Protein AF-A0A8T4TKJ8-F1 (afdb_monomer_lite)

Radius of gyration: 28.62 Å; chains: 1; bounding box: 66×72×76 Å

Structure (mmCIF, N/CA/C/O backbone):
data_AF-A0A8T4TKJ8-F1
#
_entry.id   AF-A0A8T4TKJ8-F1
#
loop_
_atom_site.group_PDB
_atom_site.id
_atom_site.type_symbol
_atom_site.label_atom_id
_atom_site.label_alt_id
_atom_site.label_comp_id
_atom_site.label_asym_id
_atom_site.label_entity_id
_atom_site.label_seq_id
_atom_site.pdbx_PDB_ins_code
_atom_site.Cartn_x
_atom_site.Cartn_y
_atom_site.Cartn_z
_atom_site.occupancy
_atom_site.B_iso_or_equiv
_atom_site.auth_seq_id
_atom_site.auth_comp_id
_atom_site.auth_asym_id
_atom_site.auth_atom_id
_atom_site.pdbx_PDB_model_num
ATOM 1 N N . MET A 1 1 ? 8.694 37.875 -32.320 1.00 48.94 1 MET A N 1
ATOM 2 C CA . MET A 1 1 ? 9.775 36.931 -32.686 1.00 48.94 1 MET A CA 1
ATOM 3 C C . MET A 1 1 ? 11.167 37.355 -32.215 1.00 48.94 1 MET A C 1
ATOM 5 O O . MET A 1 1 ? 11.680 36.683 -31.338 1.00 48.94 1 MET A O 1
ATOM 9 N N . LYS A 1 2 ? 11.773 38.468 -32.672 1.00 38.38 2 LYS A N 1
ATOM 10 C CA . LYS A 1 2 ? 13.164 38.831 -32.281 1.00 38.38 2 LYS A CA 1
ATOM 11 C C . LYS A 1 2 ? 13.429 38.941 -30.762 1.00 38.38 2 LYS A C 1
ATOM 13 O O . LYS A 1 2 ? 14.499 38.555 -30.316 1.00 38.38 2 LYS A O 1
ATOM 18 N N . LYS A 1 3 ? 12.460 39.418 -29.964 1.00 41.25 3 LYS A N 1
ATOM 19 C CA . LYS A 1 3 ? 12.586 39.515 -28.491 1.00 41.25 3 LYS A CA 1
ATOM 20 C C . LYS A 1 3 ? 12.446 38.168 -27.764 1.00 41.25 3 LYS A C 1
ATOM 22 O O . LYS A 1 3 ? 13.118 37.957 -26.766 1.00 41.25 3 LYS A O 1
ATOM 27 N N . LEU A 1 4 ? 11.614 37.264 -28.290 1.00 49.41 4 LEU A N 1
ATOM 28 C CA . LEU A 1 4 ? 11.446 35.902 -27.766 1.00 49.41 4 LEU A CA 1
ATOM 29 C C . LEU A 1 4 ? 12.702 35.066 -28.051 1.00 49.41 4 LEU A C 1
ATOM 31 O O . LEU A 1 4 ? 13.202 34.377 -27.175 1.00 49.41 4 LEU A O 1
ATOM 35 N N . PHE A 1 5 ? 13.264 35.227 -29.252 1.00 52.38 5 PHE A N 1
ATOM 36 C CA . PHE A 1 5 ? 14.508 34.584 -29.665 1.00 52.38 5 PHE A CA 1
ATOM 37 C C . PHE A 1 5 ? 15.695 34.985 -28.775 1.00 52.38 5 PHE A C 1
ATOM 39 O O . PHE A 1 5 ? 16.405 34.115 -28.290 1.00 52.38 5 PHE A O 1
ATOM 46 N N . LEU A 1 6 ? 15.858 36.283 -28.482 1.00 48.44 6 LEU A N 1
ATOM 47 C CA . LEU A 1 6 ? 16.931 36.774 -27.607 1.00 48.44 6 LEU A CA 1
ATOM 48 C C . LEU A 1 6 ? 16.826 36.217 -26.174 1.00 48.44 6 LEU A C 1
ATOM 50 O O . LEU A 1 6 ? 17.841 35.913 -25.557 1.00 48.44 6 LEU A O 1
ATOM 54 N N . PHE A 1 7 ? 15.601 36.063 -25.662 1.00 59.81 7 PHE A N 1
ATOM 55 C CA . PHE A 1 7 ? 15.334 35.480 -24.345 1.00 59.81 7 PHE A CA 1
ATOM 56 C C . PHE A 1 7 ? 15.629 33.971 -24.315 1.00 59.81 7 PHE A C 1
ATOM 58 O O . PHE A 1 7 ? 16.200 33.475 -23.347 1.00 59.81 7 PHE A O 1
ATOM 65 N N . LEU A 1 8 ? 15.325 33.256 -25.404 1.00 54.81 8 LEU A N 1
ATOM 66 C CA . LEU A 1 8 ? 15.656 31.839 -25.576 1.00 54.81 8 LEU A CA 1
ATOM 67 C C . LEU A 1 8 ? 17.159 31.589 -25.665 1.00 54.81 8 LEU A C 1
ATOM 69 O O . LEU A 1 8 ? 17.655 30.684 -25.003 1.00 54.81 8 LEU A O 1
ATOM 73 N N . THR A 1 9 ? 17.895 32.402 -26.427 1.00 55.38 9 THR A N 1
ATOM 74 C CA . THR A 1 9 ? 19.359 32.298 -26.471 1.00 55.38 9 THR A CA 1
ATOM 75 C C . THR A 1 9 ? 19.954 32.540 -25.083 1.00 55.38 9 THR A C 1
ATOM 77 O O . THR A 1 9 ? 20.883 31.839 -24.696 1.00 55.38 9 THR A O 1
ATOM 80 N N . LEU A 1 10 ? 19.381 33.460 -24.295 1.00 54.81 10 LEU A N 1
ATOM 81 C CA . LEU A 1 10 ? 19.802 33.726 -22.916 1.00 54.81 10 LEU A CA 1
ATOM 82 C C . LEU A 1 10 ? 19.519 32.550 -21.967 1.00 54.81 10 LEU A C 1
ATOM 84 O O . LEU A 1 10 ? 20.396 32.184 -21.194 1.00 54.81 10 LEU A O 1
ATOM 88 N N . LEU A 1 11 ? 18.339 31.924 -22.054 1.00 57.69 11 LEU A N 1
ATOM 89 C CA . LEU A 1 11 ? 17.976 30.741 -21.260 1.00 57.69 11 LEU A CA 1
ATOM 90 C C . LEU A 1 11 ? 18.816 29.508 -21.615 1.00 57.69 11 LEU A C 1
ATOM 92 O O . LEU A 1 11 ? 19.205 28.761 -20.717 1.00 57.69 11 LEU A O 1
ATOM 96 N N . LEU A 1 12 ? 19.118 29.303 -22.902 1.00 56.59 12 LEU A N 1
ATOM 97 C CA . LEU A 1 12 ? 20.020 28.238 -23.347 1.00 56.59 12 LEU A CA 1
ATOM 98 C C . LEU A 1 12 ? 21.444 28.491 -22.833 1.00 56.59 12 LEU A C 1
ATOM 100 O O . LEU A 1 12 ? 22.079 27.588 -22.301 1.00 56.59 12 LEU A O 1
ATOM 104 N N . SER A 1 13 ? 21.910 29.742 -22.918 1.00 55.78 13 SER A N 1
ATOM 105 C CA . SER A 1 13 ? 23.229 30.145 -22.414 1.00 55.78 13 SER A CA 1
ATOM 106 C C . SER A 1 13 ? 23.345 29.931 -20.903 1.00 55.78 13 SER A C 1
ATOM 108 O O . SER A 1 13 ? 24.365 29.435 -20.448 1.00 55.78 13 SER A O 1
ATOM 110 N N . PHE A 1 14 ? 22.295 30.237 -20.132 1.00 55.19 14 PHE A N 1
ATOM 111 C CA . PHE A 1 14 ? 22.280 30.057 -18.674 1.00 55.19 14 PHE A CA 1
ATOM 112 C C . PHE A 1 14 ? 22.282 28.578 -18.263 1.00 55.19 14 PHE A C 1
ATOM 114 O O . PHE A 1 14 ? 23.016 28.185 -17.362 1.00 55.19 14 PHE A O 1
ATOM 121 N N . ASN A 1 15 ? 21.492 27.738 -18.939 1.00 55.44 15 ASN A N 1
ATOM 122 C CA . ASN A 1 15 ? 21.413 26.312 -18.611 1.00 55.44 15 ASN A CA 1
ATOM 123 C C . ASN A 1 15 ? 22.680 25.545 -18.995 1.00 55.44 15 ASN A C 1
ATOM 125 O O . ASN A 1 15 ? 23.053 24.608 -18.294 1.00 55.44 15 ASN A O 1
ATOM 129 N N . ILE A 1 16 ? 23.346 25.931 -20.087 1.00 55.69 16 ILE A N 1
ATOM 130 C CA . ILE A 1 16 ? 24.548 25.225 -20.533 1.00 55.69 16 ILE A CA 1
ATOM 131 C C . ILE A 1 16 ? 25.821 25.798 -19.887 1.00 55.69 16 ILE A C 1
ATOM 133 O O . ILE A 1 16 ? 26.754 25.044 -19.636 1.00 55.69 16 ILE A O 1
ATOM 137 N N . ALA A 1 17 ? 25.838 27.080 -19.499 1.00 52.03 17 ALA A N 1
ATOM 138 C CA . ALA A 1 17 ? 26.875 27.613 -18.610 1.00 52.03 17 ALA A CA 1
ATOM 139 C C . ALA A 1 17 ? 26.828 26.953 -17.218 1.00 52.03 17 ALA A C 1
ATOM 141 O O . ALA A 1 17 ? 27.874 26.603 -16.682 1.00 52.03 17 ALA A O 1
ATOM 142 N N . ASN A 1 18 ? 25.636 26.671 -16.678 1.00 51.41 18 ASN A N 1
ATOM 143 C CA . ASN A 1 18 ? 25.509 25.864 -15.457 1.00 51.41 18 ASN A CA 1
ATOM 144 C C . ASN A 1 18 ? 25.961 24.408 -15.673 1.00 51.41 18 ASN A C 1
ATOM 146 O O . ASN A 1 18 ? 26.577 23.824 -14.791 1.00 51.41 18 ASN A O 1
ATOM 150 N N . ALA A 1 19 ? 25.739 23.836 -16.863 1.00 49.38 19 ALA A N 1
ATOM 151 C CA . ALA A 1 19 ? 26.281 22.519 -17.212 1.00 49.38 19 ALA A CA 1
ATOM 152 C C . ALA A 1 19 ? 27.820 22.511 -17.377 1.00 49.38 19 ALA A C 1
ATOM 154 O O . ALA A 1 19 ? 28.421 21.442 -17.359 1.00 49.38 19 ALA A O 1
ATOM 155 N N . GLN A 1 20 ? 28.463 23.677 -17.539 1.00 47.62 20 GLN A N 1
ATOM 156 C CA . GLN A 1 20 ? 29.924 23.820 -17.546 1.00 47.62 20 GLN A CA 1
ATOM 157 C C . GLN A 1 20 ? 30.536 23.874 -16.138 1.00 47.62 20 GLN A C 1
ATOM 159 O O . GLN A 1 20 ? 31.694 23.483 -15.989 1.00 47.62 20 GLN A O 1
ATOM 164 N N . GLU A 1 21 ? 29.804 24.344 -15.119 1.00 44.03 21 GLU A N 1
ATOM 165 C CA . GLU A 1 21 ? 30.281 24.304 -13.726 1.00 44.03 21 GLU A CA 1
ATOM 166 C C . GLU A 1 21 ? 30.271 22.871 -13.161 1.00 44.03 21 GLU A C 1
ATOM 168 O O . GLU A 1 21 ? 31.182 22.506 -12.416 1.00 44.03 21 GLU A O 1
ATOM 173 N N . ASP A 1 22 ? 29.372 22.008 -13.647 1.00 41.16 22 ASP A N 1
ATOM 174 C CA . ASP A 1 22 ? 29.378 20.553 -13.417 1.00 41.16 22 ASP A CA 1
ATOM 175 C C . ASP A 1 22 ? 30.422 19.826 -14.299 1.00 41.16 22 ASP A C 1
ATOM 177 O O . ASP A 1 22 ? 30.145 18.833 -14.976 1.00 41.16 22 ASP A O 1
ATOM 181 N N . SER A 1 23 ? 31.665 20.319 -14.287 1.00 39.44 23 SER A N 1
ATOM 182 C CA . SER A 1 23 ? 32.837 19.830 -15.044 1.00 39.44 23 SER A CA 1
ATOM 183 C C . SER A 1 23 ? 33.305 18.393 -14.719 1.00 39.44 23 SER A C 1
ATOM 185 O O . SER A 1 23 ? 34.441 18.017 -15.007 1.00 39.44 23 SER A O 1
ATOM 187 N N . CYS A 1 24 ? 32.439 17.559 -14.143 1.00 44.03 24 CYS A N 1
ATOM 188 C CA . CYS A 1 24 ? 32.707 16.155 -13.843 1.00 44.03 24 CYS A CA 1
ATOM 189 C C . CYS A 1 24 ? 32.310 15.202 -14.983 1.00 44.03 24 CYS A C 1
ATOM 191 O O . CYS A 1 24 ? 32.724 14.044 -14.972 1.00 44.03 24 CYS A O 1
ATOM 193 N N . LEU A 1 25 ? 31.527 15.653 -15.968 1.00 46.47 25 LEU A N 1
ATOM 194 C CA . LEU A 1 25 ? 31.098 14.806 -17.081 1.00 46.47 25 LEU A CA 1
ATOM 195 C C . LEU A 1 25 ? 32.096 14.907 -18.238 1.00 46.47 25 LEU A C 1
ATOM 197 O O . LEU A 1 25 ? 32.159 15.905 -18.957 1.00 46.47 25 LEU A O 1
ATOM 201 N N . ALA A 1 26 ? 32.894 13.853 -18.422 1.00 56.12 26 ALA A N 1
ATOM 202 C CA . ALA A 1 26 ? 33.654 13.666 -19.651 1.00 56.12 26 ALA A CA 1
ATOM 203 C C . ALA A 1 26 ? 32.696 13.719 -20.860 1.00 56.12 26 ALA A C 1
ATOM 205 O O . ALA A 1 26 ? 31.558 13.257 -20.737 1.00 56.12 26 ALA A O 1
ATOM 206 N N . PRO A 1 27 ? 33.120 14.248 -22.024 1.00 62.34 27 PRO A N 1
ATOM 207 C CA . PRO A 1 27 ? 32.292 14.269 -23.225 1.00 62.34 27 PRO A CA 1
ATOM 208 C C . PRO A 1 27 ? 32.034 12.843 -23.708 1.00 62.34 27 PRO A C 1
ATOM 210 O O . PRO A 1 27 ? 32.800 12.270 -24.479 1.00 62.34 27 PRO A O 1
ATOM 213 N N . THR A 1 28 ? 30.954 12.264 -23.205 1.00 69.56 28 THR A N 1
ATOM 214 C CA . THR A 1 28 ? 30.483 10.924 -23.529 1.00 69.56 28 THR A CA 1
ATOM 215 C C . THR A 1 28 ? 29.272 11.017 -24.458 1.00 69.56 28 THR A C 1
ATOM 217 O O . THR A 1 28 ? 28.551 12.022 -24.437 1.00 69.56 28 THR A O 1
ATOM 220 N N . PRO A 1 29 ? 29.002 9.972 -25.259 1.00 66.12 29 PRO A N 1
ATOM 221 C CA . PRO A 1 29 ? 27.764 9.867 -26.033 1.00 66.12 29 PRO A CA 1
ATOM 222 C C . PRO A 1 29 ? 26.501 10.054 -25.174 1.00 66.12 29 PRO A C 1
ATOM 224 O O . PRO A 1 29 ? 25.554 10.709 -25.598 1.00 66.12 29 PRO A O 1
ATOM 227 N N . GLU A 1 30 ? 26.524 9.566 -23.934 1.00 68.00 30 GLU A N 1
ATOM 228 C CA . GLU A 1 30 ? 25.446 9.718 -22.950 1.00 68.00 30 GLU A CA 1
ATOM 229 C C . GLU A 1 30 ? 25.190 11.193 -22.589 1.00 68.00 30 GLU A C 1
ATOM 231 O O . GLU A 1 30 ? 24.053 11.668 -22.596 1.00 68.00 30 GLU A O 1
ATOM 236 N N . SER A 1 31 ? 26.253 11.979 -22.387 1.00 68.56 31 SER A N 1
ATOM 237 C CA . SER A 1 31 ? 26.134 13.424 -22.136 1.00 68.56 31 SER A CA 1
ATOM 238 C C . SER A 1 31 ? 25.525 14.172 -23.329 1.00 68.56 31 SER A C 1
ATOM 240 O O . SER A 1 31 ? 24.751 15.116 -23.148 1.00 68.56 31 SER A O 1
ATOM 242 N N . ALA A 1 32 ? 25.827 13.740 -24.558 1.00 73.12 32 ALA A N 1
ATOM 243 C CA . ALA A 1 32 ? 25.225 14.301 -25.766 1.00 73.12 32 ALA A CA 1
ATOM 244 C C . ALA A 1 32 ? 23.722 13.986 -25.869 1.00 73.12 32 ALA A C 1
ATOM 246 O O . ALA A 1 32 ? 22.939 14.870 -26.222 1.00 73.12 32 ALA A O 1
ATOM 247 N N . GLN A 1 33 ? 23.303 12.772 -25.501 1.00 68.81 33 GLN A N 1
ATOM 248 C CA . GLN A 1 33 ? 21.890 12.382 -25.474 1.00 68.81 33 GLN A CA 1
ATOM 249 C C . GLN A 1 33 ? 21.089 13.193 -24.446 1.00 68.81 33 GLN A C 1
ATOM 251 O O . GLN A 1 33 ? 20.018 13.714 -24.772 1.00 68.81 33 GLN A O 1
ATOM 256 N N . ILE A 1 34 ? 21.631 13.385 -23.237 1.00 70.06 34 ILE A N 1
ATOM 257 C CA . ILE A 1 34 ? 21.001 14.201 -22.185 1.00 70.06 34 ILE A CA 1
ATOM 258 C C . ILE A 1 34 ? 20.831 15.655 -22.653 1.00 70.06 34 ILE A C 1
ATOM 260 O O . ILE A 1 34 ? 19.756 16.248 -22.505 1.00 70.06 34 ILE A O 1
ATOM 264 N N . LEU A 1 35 ? 21.873 16.246 -23.249 1.00 74.44 35 LEU A N 1
ATOM 265 C CA . LEU A 1 35 ? 21.821 17.614 -23.775 1.00 74.44 35 LEU A CA 1
ATOM 266 C C . LEU A 1 35 ? 20.822 17.748 -24.933 1.00 74.44 35 LEU A C 1
ATOM 268 O O . LEU A 1 35 ? 20.051 18.710 -24.960 1.00 74.44 35 LEU A O 1
ATOM 272 N N . ALA A 1 36 ? 20.781 16.776 -25.848 1.00 78.25 36 ALA A N 1
ATOM 273 C CA . ALA A 1 36 ? 19.792 16.725 -26.922 1.00 78.25 36 ALA A CA 1
ATOM 274 C C . ALA A 1 36 ? 18.358 16.672 -26.371 1.00 78.25 36 ALA A C 1
ATOM 276 O O . ALA A 1 36 ? 17.506 17.444 -26.814 1.00 78.25 36 ALA A O 1
ATOM 277 N N . GLY A 1 37 ? 18.103 15.843 -25.353 1.00 71.75 37 GLY A N 1
ATOM 278 C CA . GLY A 1 37 ? 16.801 15.753 -24.685 1.00 71.75 37 GLY A CA 1
ATOM 279 C C . GLY A 1 37 ? 16.367 17.073 -24.039 1.00 71.75 37 GLY A C 1
ATOM 280 O O . GLY A 1 37 ? 15.223 17.508 -24.201 1.00 71.75 37 GLY A O 1
ATOM 281 N N . ARG A 1 38 ? 17.291 17.778 -23.370 1.00 77.19 38 ARG A N 1
ATOM 282 C CA . ARG A 1 38 ? 17.016 19.098 -22.772 1.00 77.19 38 ARG A CA 1
ATOM 283 C C . ARG A 1 38 ? 16.683 20.156 -23.825 1.00 77.19 38 ARG A C 1
ATOM 285 O O . ARG A 1 38 ? 15.709 20.890 -23.653 1.00 77.19 38 ARG A O 1
ATOM 292 N N . ILE A 1 39 ? 17.453 20.224 -24.913 1.00 79.25 39 ILE A N 1
ATOM 293 C CA . ILE A 1 39 ? 17.199 21.157 -26.023 1.00 79.25 39 ILE A CA 1
ATOM 294 C C . ILE A 1 39 ? 15.825 20.872 -26.638 1.00 79.25 39 ILE A C 1
ATOM 296 O O . ILE A 1 39 ? 15.009 21.787 -26.754 1.00 79.25 39 ILE A O 1
ATOM 300 N N . TRP A 1 40 ? 15.535 19.606 -26.948 1.00 81.62 40 TRP A N 1
ATOM 301 C CA . TRP A 1 40 ? 14.249 19.189 -27.507 1.00 81.62 40 TRP A CA 1
ATOM 302 C C . TRP A 1 40 ? 13.072 19.583 -26.606 1.00 81.62 40 TRP A C 1
ATOM 304 O O . TRP A 1 40 ? 12.093 20.165 -27.068 1.00 81.62 40 TRP A O 1
ATOM 314 N N . SER A 1 41 ? 13.185 19.340 -25.295 1.00 74.12 41 SER A N 1
ATOM 315 C CA . SER A 1 41 ? 12.155 19.693 -24.308 1.00 74.12 41 SER A CA 1
ATOM 316 C C . SER A 1 41 ? 11.807 21.185 -24.327 1.00 74.12 41 SER A C 1
ATOM 318 O O . SER A 1 41 ? 10.626 21.539 -24.342 1.00 74.12 41 SER A O 1
ATOM 320 N N . ILE A 1 42 ? 12.811 22.064 -24.413 1.00 78.50 42 ILE A N 1
ATOM 321 C CA . ILE A 1 42 ? 12.609 23.519 -24.475 1.00 78.50 42 ILE A CA 1
ATOM 322 C C . ILE A 1 42 ? 11.808 23.908 -25.722 1.00 78.50 42 ILE A C 1
ATOM 324 O O . ILE A 1 42 ? 10.844 24.668 -25.618 1.00 78.50 42 ILE A O 1
ATOM 328 N N . PHE A 1 43 ? 12.184 23.385 -26.889 1.00 79.81 43 PHE A N 1
ATOM 329 C CA . PHE A 1 43 ? 11.552 23.751 -28.155 1.00 79.81 43 PHE A CA 1
ATOM 330 C C . PHE A 1 43 ? 10.182 23.089 -28.356 1.00 79.81 43 PHE A C 1
ATOM 332 O O . PHE A 1 43 ? 9.287 23.733 -28.892 1.00 79.81 43 PHE A O 1
ATOM 339 N N . SER A 1 44 ? 9.952 21.887 -27.819 1.00 76.94 44 SER A N 1
ATOM 340 C CA . SER A 1 44 ? 8.642 21.209 -27.857 1.00 76.94 44 SER A CA 1
ATOM 341 C C . SER A 1 44 ? 7.525 21.922 -27.086 1.00 76.94 44 SER A C 1
ATOM 343 O O . SER A 1 44 ? 6.359 21.591 -27.239 1.00 76.94 44 SER A O 1
ATOM 345 N N . ARG A 1 45 ? 7.862 22.911 -26.250 1.00 75.12 45 ARG A N 1
ATOM 346 C CA . ARG A 1 45 ? 6.879 23.778 -25.572 1.00 75.12 45 ARG A CA 1
ATOM 347 C C . ARG A 1 45 ? 6.470 24.991 -26.410 1.00 75.12 45 ARG A C 1
ATOM 349 O O . ARG A 1 45 ? 5.626 25.769 -25.977 1.00 75.12 45 ARG A O 1
ATOM 356 N N . LEU A 1 46 ? 7.148 25.217 -27.534 1.00 67.62 46 LEU A N 1
ATOM 357 C CA . LEU A 1 46 ? 7.045 26.434 -28.341 1.00 67.62 46 LEU A CA 1
ATOM 358 C C . LEU A 1 46 ? 6.551 26.171 -29.764 1.00 67.62 46 LEU A C 1
ATOM 360 O O . LEU A 1 46 ? 6.157 27.124 -30.433 1.00 67.62 46 LEU A O 1
ATOM 364 N N . TYR A 1 47 ? 6.617 24.922 -30.217 1.00 77.19 47 TYR A N 1
ATOM 365 C CA . TYR A 1 47 ? 6.256 24.490 -31.560 1.00 77.19 47 TYR A CA 1
ATOM 366 C C . TYR A 1 47 ? 5.435 23.205 -31.464 1.00 77.19 47 TYR A C 1
ATOM 368 O O . TYR A 1 47 ? 5.710 22.371 -30.600 1.00 77.19 47 TYR A O 1
ATOM 376 N N . ASP A 1 48 ? 4.451 23.067 -32.350 1.00 70.50 48 ASP A N 1
ATOM 377 C CA . ASP A 1 48 ? 3.425 22.021 -32.263 1.00 70.50 48 ASP A CA 1
ATOM 378 C C . ASP A 1 48 ? 3.760 20.777 -33.105 1.00 70.50 48 ASP A C 1
ATOM 380 O O . ASP A 1 48 ? 3.112 19.743 -32.960 1.00 70.50 48 ASP A O 1
ATOM 384 N N . SER A 1 49 ? 4.767 20.854 -33.983 1.00 80.56 49 SER A N 1
ATOM 385 C CA . SER A 1 49 ? 5.207 19.732 -34.819 1.00 80.56 49 SER A CA 1
ATOM 386 C C . SER A 1 49 ? 6.665 19.355 -34.561 1.00 80.56 49 SER A C 1
ATOM 388 O O . SER A 1 49 ? 7.527 20.223 -34.417 1.00 80.56 49 SER A O 1
ATOM 390 N N . ASP A 1 50 ? 6.966 18.054 -34.564 1.00 77.25 50 ASP A N 1
ATOM 391 C CA . ASP A 1 50 ? 8.331 17.542 -34.364 1.00 77.25 50 ASP A CA 1
ATOM 392 C C . ASP A 1 50 ? 9.316 18.067 -35.419 1.00 77.25 50 ASP A C 1
ATOM 394 O O . ASP A 1 50 ? 10.491 18.290 -35.123 1.00 77.25 50 ASP A O 1
ATOM 398 N N . GLU A 1 51 ? 8.837 18.336 -36.636 1.00 80.00 51 GLU A N 1
ATOM 399 C CA . GLU A 1 51 ? 9.634 18.945 -37.702 1.00 80.00 51 GLU A CA 1
ATOM 400 C C . GLU A 1 51 ? 10.050 20.386 -37.348 1.00 80.00 51 GLU A C 1
ATOM 402 O O . GLU A 1 51 ? 11.219 20.754 -37.498 1.00 80.00 51 GLU A O 1
ATOM 407 N N . GLU A 1 52 ? 9.133 21.194 -36.804 1.00 80.06 52 GLU A N 1
ATOM 408 C CA . GLU A 1 52 ? 9.430 22.553 -36.337 1.00 80.06 52 GLU A CA 1
ATOM 409 C C . GLU A 1 52 ? 10.305 22.552 -35.077 1.00 80.06 52 GLU A C 1
ATOM 411 O O . GLU A 1 52 ? 11.232 23.362 -34.971 1.00 80.06 52 GLU A O 1
ATOM 416 N N . VAL A 1 53 ? 10.065 21.619 -34.149 1.00 81.12 53 VAL A N 1
ATOM 417 C CA . VAL A 1 53 ? 10.884 21.432 -32.941 1.00 81.12 53 VAL A CA 1
ATOM 418 C C . VAL A 1 53 ? 12.314 21.065 -33.319 1.00 81.12 53 VAL A C 1
ATOM 420 O O . VAL A 1 53 ? 13.257 21.680 -32.807 1.00 81.12 53 VAL A O 1
ATOM 423 N N . LEU A 1 54 ? 12.498 20.119 -34.243 1.00 84.69 54 LEU A N 1
ATOM 424 C CA . LEU A 1 54 ? 13.809 19.734 -34.754 1.00 84.69 54 LEU A CA 1
ATOM 425 C C . LEU A 1 54 ? 14.499 20.916 -35.430 1.00 84.69 54 LEU A C 1
ATOM 427 O O . LEU A 1 54 ? 15.658 21.210 -35.129 1.00 84.69 54 LEU A O 1
ATOM 431 N N . ALA A 1 55 ? 13.801 21.593 -36.343 1.00 82.88 55 ALA A N 1
ATOM 432 C CA . ALA A 1 55 ? 14.357 22.707 -37.096 1.00 82.88 55 ALA A CA 1
ATOM 433 C C . ALA A 1 55 ? 14.823 23.836 -36.167 1.00 82.88 55 ALA A C 1
ATOM 435 O O . ALA A 1 55 ? 15.942 24.334 -36.317 1.00 82.88 55 ALA A O 1
ATOM 436 N N . ALA A 1 56 ? 14.009 24.197 -35.171 1.00 81.69 56 ALA A N 1
ATOM 437 C CA . ALA A 1 56 ? 14.340 25.224 -34.189 1.00 81.69 56 ALA A CA 1
ATOM 438 C C . ALA A 1 56 ? 15.488 24.794 -33.259 1.00 81.69 56 ALA A C 1
ATOM 440 O O . ALA A 1 56 ? 16.390 25.590 -32.983 1.00 81.69 56 ALA A O 1
ATOM 441 N N . SER A 1 57 ? 15.497 23.529 -32.831 1.00 85.44 57 SER A N 1
ATOM 442 C CA . SER A 1 57 ? 16.550 22.955 -31.986 1.00 85.44 57 SER A CA 1
ATOM 443 C C . SER A 1 57 ? 17.904 22.950 -32.698 1.00 85.44 57 SER A C 1
ATOM 445 O O . SER A 1 57 ? 18.895 23.432 -32.146 1.00 85.44 57 SER A O 1
ATOM 447 N N . LEU A 1 58 ? 17.947 22.477 -33.949 1.00 85.50 58 LEU A N 1
ATOM 448 C CA . LEU A 1 58 ? 19.162 22.455 -34.768 1.00 85.50 58 LEU A CA 1
ATOM 449 C C . LEU A 1 58 ? 19.644 23.870 -35.106 1.00 85.50 58 LEU A C 1
ATOM 451 O O . LEU A 1 58 ? 20.843 24.138 -35.044 1.00 85.50 58 LEU A O 1
ATOM 455 N N . ASP A 1 59 ? 18.741 24.792 -35.447 1.00 84.69 59 ASP A N 1
ATOM 456 C CA . ASP A 1 59 ? 19.099 26.189 -35.719 1.00 84.69 59 ASP A CA 1
ATOM 457 C C . ASP A 1 59 ? 19.691 26.880 -34.477 1.00 84.69 59 ASP A C 1
ATOM 459 O O . ASP A 1 59 ? 20.736 27.530 -34.570 1.00 84.69 59 ASP A O 1
ATOM 463 N N . SER A 1 60 ? 19.097 26.675 -33.298 1.00 82.56 60 SER A N 1
ATOM 464 C CA . SER A 1 60 ? 19.628 27.189 -32.031 1.00 82.56 60 SER A CA 1
ATOM 465 C C . SER A 1 60 ? 21.000 26.597 -31.703 1.00 82.56 60 SER A C 1
ATOM 467 O O . SER A 1 60 ? 21.933 27.338 -31.392 1.00 82.56 60 SER A O 1
ATOM 469 N N . LEU A 1 61 ? 21.153 25.277 -31.834 1.00 83.19 61 LEU A N 1
ATOM 470 C CA . LEU A 1 61 ? 22.409 24.569 -31.584 1.00 83.19 61 LEU A CA 1
ATOM 471 C C . LEU A 1 61 ? 23.528 25.022 -32.533 1.00 83.19 61 LEU A C 1
ATOM 473 O O . LEU A 1 61 ? 24.687 25.140 -32.140 1.00 83.19 61 LEU A O 1
ATOM 477 N N . ARG A 1 62 ? 23.195 25.314 -33.794 1.00 83.75 62 ARG A N 1
ATOM 478 C CA . ARG A 1 62 ? 24.158 25.801 -34.789 1.00 83.75 62 ARG A CA 1
ATOM 479 C C . ARG A 1 62 ? 24.652 27.205 -34.494 1.00 83.75 62 ARG A C 1
ATOM 481 O O . ARG A 1 62 ? 25.840 27.459 -34.684 1.00 83.75 62 ARG A O 1
ATOM 488 N N . ARG A 1 63 ? 23.752 28.081 -34.044 1.00 79.31 63 ARG A N 1
ATOM 489 C CA . ARG A 1 63 ? 24.054 29.473 -33.677 1.00 79.31 63 ARG A CA 1
ATOM 490 C C . ARG A 1 63 ? 24.807 29.583 -32.358 1.00 79.31 63 ARG A C 1
ATOM 492 O O . ARG A 1 63 ? 25.430 30.611 -32.110 1.00 79.31 63 ARG A O 1
ATOM 499 N N . TRP A 1 64 ? 24.750 28.549 -31.526 1.00 75.44 64 TRP A N 1
ATOM 500 C CA . TRP A 1 64 ? 25.469 28.503 -30.269 1.00 75.44 64 TRP A CA 1
ATOM 501 C C . TRP A 1 64 ? 26.857 27.866 -30.454 1.00 75.44 64 TRP A C 1
ATOM 503 O O . TRP A 1 64 ? 27.009 26.729 -30.908 1.00 75.44 64 TRP A O 1
ATOM 513 N N . GLN A 1 65 ? 27.892 28.644 -30.144 1.00 70.75 65 GLN A N 1
ATOM 514 C CA . GLN A 1 65 ? 29.295 28.238 -30.211 1.00 70.75 65 GLN A CA 1
ATOM 515 C C . GLN A 1 65 ? 30.013 28.742 -28.954 1.00 70.75 65 GLN A C 1
ATOM 517 O O . GLN A 1 65 ? 30.512 29.868 -28.956 1.00 70.75 65 GLN A O 1
ATOM 522 N N . PRO A 1 66 ? 30.018 27.968 -27.856 1.00 71.38 66 PRO A N 1
ATOM 523 C CA . PRO A 1 66 ? 30.877 28.269 -26.721 1.00 71.38 66 PRO A CA 1
ATOM 524 C C . PRO A 1 66 ? 32.355 28.163 -27.125 1.00 71.38 66 PRO A C 1
ATOM 526 O O . PRO A 1 66 ? 32.728 27.342 -27.961 1.00 71.38 66 PRO A O 1
ATOM 529 N N . GLU A 1 67 ? 33.207 28.972 -26.495 1.00 65.50 67 GLU A N 1
ATOM 530 C CA . GLU A 1 67 ? 34.665 28.953 -26.678 1.00 65.50 67 GLU A CA 1
ATOM 531 C C . GLU A 1 67 ? 35.297 27.737 -25.962 1.00 65.50 67 GLU A C 1
ATOM 533 O O . GLU A 1 67 ? 36.074 27.881 -25.021 1.00 65.50 67 GLU A O 1
ATOM 538 N N . ASN A 1 68 ? 34.922 26.511 -26.349 1.00 74.56 68 ASN A N 1
ATOM 539 C CA . ASN A 1 68 ? 35.439 25.272 -25.757 1.00 74.56 68 ASN A CA 1
ATOM 540 C C . ASN A 1 68 ? 35.630 24.171 -26.816 1.00 74.56 68 ASN A C 1
ATOM 542 O O . ASN A 1 68 ? 34.692 23.828 -27.530 1.00 74.56 68 ASN A O 1
ATOM 546 N N . GLN A 1 69 ? 36.821 23.561 -26.858 1.00 69.62 69 GLN A N 1
ATOM 547 C CA . GLN A 1 69 ? 37.180 22.474 -27.786 1.00 69.62 69 GLN A CA 1
ATOM 548 C C . GLN A 1 69 ? 36.314 21.212 -27.638 1.00 69.62 69 GLN A C 1
ATOM 550 O O . GLN A 1 69 ? 36.148 20.462 -28.595 1.00 69.62 69 GLN A O 1
ATOM 555 N N . ILE A 1 70 ? 35.726 20.976 -26.462 1.00 72.88 70 ILE A N 1
ATOM 556 C CA . ILE A 1 70 ? 34.822 19.838 -26.223 1.00 72.88 70 ILE A CA 1
ATOM 557 C C . ILE A 1 70 ? 33.535 19.965 -27.061 1.00 72.88 70 ILE A C 1
ATOM 559 O O . ILE A 1 70 ? 32.922 18.966 -27.444 1.00 72.88 70 ILE A O 1
ATOM 563 N N . TRP A 1 71 ? 33.143 21.192 -27.409 1.00 76.00 71 TRP A N 1
ATOM 564 C CA . TRP A 1 71 ? 31.933 21.448 -28.183 1.00 76.00 71 TRP A CA 1
ATOM 565 C C . TRP A 1 71 ? 31.990 20.881 -29.600 1.00 76.00 71 TRP A C 1
ATOM 567 O O . TRP A 1 71 ? 30.984 20.378 -30.096 1.00 76.00 71 TRP A O 1
ATOM 577 N N . ASP A 1 72 ? 33.167 20.890 -30.222 1.00 80.06 72 ASP A N 1
ATOM 578 C CA . ASP A 1 72 ? 33.355 20.352 -31.572 1.00 80.06 72 ASP A CA 1
ATOM 579 C C . ASP A 1 72 ? 33.138 18.832 -31.623 1.00 80.06 72 ASP A C 1
ATOM 581 O O . ASP A 1 72 ? 32.767 18.294 -32.665 1.00 80.06 72 ASP A O 1
ATOM 585 N N . ILE A 1 73 ? 33.313 18.152 -30.485 1.00 79.25 73 ILE A N 1
ATOM 586 C CA . ILE A 1 73 ? 33.081 16.712 -30.327 1.00 79.25 73 ILE A CA 1
ATOM 587 C C . ILE A 1 73 ? 31.611 16.432 -29.990 1.00 79.25 73 ILE A C 1
ATOM 589 O O . ILE A 1 73 ? 31.010 15.526 -30.558 1.00 79.25 73 ILE A O 1
ATOM 593 N N . LEU A 1 74 ? 31.009 17.211 -29.086 1.00 78.88 74 LEU A N 1
ATOM 594 C CA . LEU A 1 74 ? 29.637 16.974 -28.622 1.00 78.88 74 LEU A CA 1
ATOM 595 C C . LEU A 1 74 ? 28.572 17.404 -29.633 1.00 78.88 74 LEU A C 1
ATOM 597 O O . LEU A 1 74 ? 27.531 16.761 -29.748 1.00 78.88 74 LEU A O 1
ATOM 601 N N . LYS A 1 75 ? 28.803 18.494 -30.367 1.00 84.62 75 LYS A N 1
ATOM 602 C CA . LYS A 1 75 ? 27.792 19.091 -31.244 1.00 84.62 75 LYS A CA 1
ATOM 603 C C . LYS A 1 75 ? 27.282 18.137 -32.336 1.00 84.62 75 LYS A C 1
ATOM 605 O O . LYS A 1 75 ? 26.061 18.057 -32.477 1.00 84.62 75 LYS A O 1
ATOM 610 N N . PRO A 1 76 ? 28.130 17.403 -33.084 1.00 85.81 76 PRO A N 1
ATOM 611 C CA . PRO A 1 76 ? 27.654 16.427 -34.068 1.00 85.81 76 PRO A CA 1
ATOM 612 C C . PRO A 1 76 ? 26.769 15.343 -33.445 1.00 85.81 76 PRO A C 1
ATOM 614 O O . PRO A 1 76 ? 25.775 14.938 -34.043 1.00 85.81 76 PRO A O 1
ATOM 617 N N . GLU A 1 77 ? 27.084 14.940 -32.217 1.00 82.44 77 GLU A N 1
ATOM 618 C CA . GLU A 1 77 ? 26.403 13.854 -31.516 1.00 82.44 77 GLU A CA 1
ATOM 619 C C . GLU A 1 77 ? 25.059 14.282 -30.922 1.00 82.44 77 GLU A C 1
ATOM 621 O O . GLU A 1 77 ? 24.083 13.530 -30.962 1.00 82.44 77 GLU A O 1
ATOM 626 N N . ILE A 1 78 ? 24.968 15.539 -30.482 1.00 81.00 78 ILE A N 1
ATOM 627 C CA . ILE A 1 78 ? 23.701 16.191 -30.140 1.00 81.00 78 ILE A CA 1
ATOM 628 C C . ILE A 1 78 ? 22.847 16.365 -31.406 1.00 81.00 78 ILE A C 1
ATOM 630 O O . ILE A 1 78 ? 21.655 16.069 -31.377 1.00 81.00 78 ILE A O 1
ATOM 634 N N . GLU A 1 79 ? 23.428 16.804 -32.533 1.00 86.88 79 GLU A N 1
ATOM 635 C CA . GLU A 1 79 ? 22.703 16.924 -33.810 1.00 86.88 79 GLU A CA 1
ATOM 636 C C . GLU A 1 79 ? 22.159 15.572 -34.290 1.00 86.88 79 GLU A C 1
ATOM 638 O O . GLU A 1 79 ? 21.017 15.509 -34.749 1.00 86.88 79 GLU A O 1
ATOM 643 N N . ARG A 1 80 ? 22.949 14.498 -34.170 1.00 83.75 80 ARG A N 1
ATOM 644 C CA . ARG A 1 80 ? 22.530 13.127 -34.486 1.00 83.75 80 ARG A CA 1
ATOM 645 C C . ARG A 1 80 ? 21.376 12.686 -33.586 1.00 83.75 80 ARG A C 1
ATOM 647 O O . ARG A 1 80 ? 20.323 12.325 -34.102 1.00 83.75 80 ARG A O 1
ATOM 654 N N . SER A 1 81 ? 21.533 12.835 -32.272 1.00 79.06 81 SER A N 1
ATOM 655 C CA . SER A 1 81 ? 20.511 12.461 -31.286 1.00 79.06 81 SER A CA 1
ATOM 656 C C . SER A 1 81 ? 19.204 13.238 -31.479 1.00 79.06 81 SER A C 1
ATOM 658 O O . SER A 1 81 ? 18.127 12.668 -31.366 1.00 79.06 81 SER A O 1
ATOM 660 N N . LEU A 1 82 ? 19.262 14.535 -31.815 1.00 81.31 82 LEU A N 1
ATOM 661 C CA . LEU A 1 82 ? 18.071 15.340 -32.129 1.00 81.31 82 LEU A CA 1
ATOM 662 C C . LEU A 1 82 ? 17.347 14.830 -33.384 1.00 81.31 82 LEU A C 1
ATOM 664 O O . LEU A 1 82 ? 16.119 14.821 -33.421 1.00 81.31 82 LEU A O 1
ATOM 668 N N . ARG A 1 83 ? 18.092 14.403 -34.410 1.00 82.88 83 ARG A N 1
ATOM 669 C CA . ARG A 1 83 ? 17.518 13.857 -35.651 1.00 82.88 83 ARG A CA 1
ATOM 670 C C . ARG A 1 83 ? 16.882 12.489 -35.435 1.00 82.88 83 ARG A C 1
ATOM 672 O O . ARG A 1 83 ? 15.787 12.262 -35.939 1.00 82.88 83 ARG A O 1
ATOM 679 N N . GLU A 1 84 ? 17.529 11.620 -34.665 1.00 76.06 84 GLU A N 1
ATOM 680 C CA . GLU A 1 84 ? 16.967 10.329 -34.244 1.00 76.06 84 GLU A CA 1
ATOM 681 C C . GLU A 1 84 ? 15.655 10.554 -33.484 1.00 76.06 84 GLU A C 1
ATOM 683 O O . GLU A 1 84 ? 14.609 10.033 -33.861 1.00 76.06 84 GLU A O 1
ATOM 688 N N . ARG A 1 85 ? 15.667 11.493 -32.539 1.00 70.94 85 ARG A N 1
ATOM 689 C CA . ARG A 1 85 ? 14.494 11.943 -31.785 1.00 70.94 85 ARG A CA 1
ATOM 690 C C . ARG A 1 85 ? 13.347 12.472 -32.663 1.00 70.94 85 ARG A C 1
ATOM 692 O O . ARG A 1 85 ? 12.192 12.136 -32.424 1.00 70.94 85 ARG A O 1
ATOM 699 N N . SER A 1 86 ? 13.648 13.230 -33.718 1.00 68.62 86 SER A N 1
ATOM 700 C CA . SER A 1 86 ? 12.640 13.734 -34.669 1.00 68.62 86 SER A CA 1
ATOM 701 C C . SER A 1 86 ? 12.070 12.697 -35.633 1.00 68.62 86 SER A C 1
ATOM 703 O O . SER A 1 86 ? 11.072 12.969 -36.294 1.00 68.62 86 SER A O 1
ATOM 705 N N . SER A 1 87 ? 12.693 11.518 -35.733 1.00 63.59 87 SER A N 1
ATOM 706 C CA . SER A 1 87 ? 12.132 10.403 -36.504 1.00 63.59 87 SER A CA 1
ATOM 707 C C . SER A 1 87 ? 10.965 9.701 -35.785 1.00 63.59 87 SER A C 1
ATOM 709 O O . SER A 1 87 ? 10.327 8.825 -36.361 1.00 63.59 87 SER A O 1
ATOM 711 N N . GLY A 1 88 ? 10.597 10.184 -34.588 1.00 52.06 88 GLY A N 1
ATOM 712 C CA . GLY A 1 88 ? 9.191 10.429 -34.242 1.00 52.06 88 GLY A CA 1
ATOM 713 C C . GLY A 1 88 ? 8.389 9.267 -33.665 1.00 52.06 88 GLY A C 1
ATOM 714 O O . GLY A 1 88 ? 7.186 9.411 -33.494 1.00 52.06 88 GLY A O 1
ATOM 715 N N . THR A 1 89 ? 9.011 8.135 -33.338 1.00 50.72 89 THR A N 1
ATOM 716 C CA . THR A 1 89 ? 8.296 7.033 -32.659 1.00 50.72 89 THR A CA 1
ATOM 717 C C . THR A 1 89 ? 8.676 6.978 -31.173 1.00 50.72 89 THR A C 1
ATOM 719 O O . THR A 1 89 ? 7.815 7.098 -30.310 1.00 50.72 89 THR A O 1
ATOM 722 N N . GLU A 1 90 ? 9.974 7.028 -30.862 1.00 49.34 90 GLU A N 1
ATOM 723 C CA . GLU A 1 90 ? 10.502 6.836 -29.499 1.00 49.34 90 GLU A CA 1
ATOM 724 C C . GLU A 1 90 ? 10.145 7.945 -28.486 1.00 49.34 90 GLU A C 1
ATOM 726 O O . GLU A 1 90 ? 9.798 7.647 -27.352 1.00 49.34 90 GLU A O 1
ATOM 731 N N . ILE A 1 91 ? 10.173 9.237 -28.853 1.00 52.81 91 ILE A N 1
ATOM 732 C CA . ILE A 1 91 ? 9.900 10.329 -27.884 1.00 52.81 91 ILE A CA 1
ATOM 733 C C . ILE A 1 91 ? 8.434 10.403 -27.481 1.00 52.81 91 ILE A C 1
ATOM 735 O O . ILE A 1 91 ? 8.110 10.729 -26.335 1.00 52.81 91 ILE A O 1
ATOM 739 N N . ILE A 1 92 ? 7.543 10.238 -28.457 1.00 54.81 92 ILE A N 1
ATOM 740 C CA . ILE A 1 92 ? 6.107 10.320 -28.210 1.00 54.81 92 ILE A CA 1
ATOM 741 C C . ILE A 1 92 ? 5.710 9.128 -27.344 1.00 54.81 92 ILE A C 1
ATOM 743 O O . ILE A 1 92 ? 4.986 9.318 -26.371 1.00 54.81 92 ILE A O 1
ATOM 747 N N . GLU A 1 93 ? 6.259 7.947 -27.631 1.00 60.47 93 GLU A N 1
ATOM 748 C CA . GLU A 1 93 ? 6.093 6.757 -26.802 1.00 60.47 93 GLU A CA 1
ATOM 749 C C . GLU A 1 93 ? 6.660 6.962 -25.391 1.00 60.47 93 GLU A C 1
ATOM 751 O O . GLU A 1 93 ? 5.908 6.784 -24.441 1.00 60.47 93 GLU A O 1
ATOM 756 N N . GLU A 1 94 ? 7.891 7.462 -25.227 1.00 63.62 94 GLU A N 1
ATOM 757 C CA . GLU A 1 94 ? 8.508 7.743 -23.915 1.00 63.62 94 GLU A CA 1
ATOM 758 C C . GLU A 1 94 ? 7.665 8.732 -23.082 1.00 63.62 94 GLU A C 1
ATOM 760 O O . GLU A 1 94 ? 7.409 8.507 -21.900 1.00 63.62 94 GLU A O 1
ATOM 765 N N . ARG A 1 95 ? 7.156 9.816 -23.691 1.00 67.25 95 ARG A N 1
ATOM 766 C CA . ARG A 1 95 ? 6.317 10.813 -22.993 1.00 67.25 95 ARG A CA 1
ATOM 767 C C . ARG A 1 95 ? 4.922 10.304 -22.659 1.00 67.25 95 ARG A C 1
ATOM 769 O O . ARG A 1 95 ? 4.414 10.606 -21.579 1.00 67.25 95 ARG A O 1
ATOM 776 N N . LEU A 1 96 ? 4.278 9.595 -23.586 1.00 72.94 96 LEU A N 1
ATOM 777 C CA . LEU A 1 96 ? 2.981 8.967 -23.331 1.00 72.94 96 LEU A CA 1
ATOM 778 C C . LEU A 1 96 ? 3.119 7.927 -22.223 1.00 72.94 96 LEU A C 1
ATOM 780 O O . LEU A 1 96 ? 2.273 7.856 -21.335 1.00 72.94 96 LEU A O 1
ATOM 784 N N . PHE A 1 97 ? 4.224 7.191 -22.234 1.00 79.50 97 PHE A N 1
ATOM 785 C CA . PHE A 1 97 ? 4.539 6.182 -21.249 1.00 79.50 97 PHE A CA 1
ATOM 786 C C . PHE A 1 97 ? 4.837 6.778 -19.865 1.00 79.50 97 PHE A C 1
ATOM 788 O O . PHE A 1 97 ? 4.235 6.370 -18.875 1.00 79.50 97 PHE A O 1
ATOM 795 N N . GLU A 1 98 ? 5.677 7.812 -19.777 1.00 80.31 98 GLU A N 1
ATOM 796 C CA . GLU A 1 98 ? 5.926 8.531 -18.522 1.00 80.31 98 GLU A CA 1
ATOM 797 C C . GLU A 1 98 ? 4.642 9.179 -17.976 1.00 80.31 98 GLU A C 1
ATOM 799 O O . GLU A 1 98 ? 4.417 9.193 -16.763 1.00 80.31 98 GLU A O 1
ATOM 804 N N . SER A 1 99 ? 3.784 9.706 -18.858 1.00 81.50 99 SER A N 1
ATOM 805 C CA . SER A 1 99 ? 2.473 10.234 -18.473 1.00 81.50 99 SER A CA 1
ATOM 806 C C . SER A 1 99 ? 1.566 9.141 -17.919 1.00 81.50 99 SER A C 1
ATOM 808 O O . SER A 1 99 ? 0.876 9.390 -16.934 1.00 81.50 99 SER A O 1
ATOM 810 N N . LYS A 1 100 ? 1.591 7.945 -18.516 1.00 86.25 100 LYS A N 1
ATOM 811 C CA . LYS A 1 100 ? 0.827 6.791 -18.049 1.00 86.25 100 LYS A CA 1
ATOM 812 C C . LYS A 1 100 ? 1.315 6.311 -16.684 1.00 86.25 100 LYS A C 1
ATOM 814 O O . LYS A 1 100 ? 0.511 6.258 -15.769 1.00 86.25 100 LYS A O 1
ATOM 819 N N . ILE A 1 101 ? 2.624 6.094 -16.496 1.00 87.19 101 ILE A N 1
ATOM 820 C CA . ILE A 1 101 ? 3.186 5.752 -15.172 1.00 87.19 101 ILE A CA 1
ATOM 821 C C . ILE A 1 101 ? 2.780 6.791 -14.133 1.00 87.19 101 ILE A C 1
ATOM 823 O O . ILE A 1 101 ? 2.451 6.446 -13.002 1.00 87.19 101 ILE A O 1
ATOM 827 N N . LYS A 1 102 ? 2.837 8.076 -14.493 1.00 87.50 102 LYS A N 1
ATOM 828 C CA . LYS A 1 102 ? 2.437 9.142 -13.582 1.00 87.50 102 LYS A CA 1
ATOM 829 C C . LYS A 1 102 ? 0.958 9.025 -13.211 1.00 87.50 102 LYS A C 1
ATOM 831 O O . LYS A 1 102 ? 0.649 9.143 -12.035 1.00 87.50 102 LYS A O 1
ATOM 836 N N . GLU A 1 103 ? 0.074 8.830 -14.183 1.00 88.12 103 GLU A N 1
ATOM 837 C CA . GLU A 1 103 ? -1.362 8.668 -13.947 1.00 88.12 103 GLU A CA 1
ATOM 838 C C . GLU A 1 103 ? -1.661 7.418 -13.112 1.00 88.12 103 GLU A C 1
ATOM 840 O O . GLU A 1 103 ? -2.397 7.506 -12.134 1.00 88.12 103 GLU A O 1
ATOM 845 N N . ASP A 1 104 ? -1.029 6.288 -13.427 1.00 86.62 104 ASP A N 1
ATOM 846 C CA . ASP A 1 104 ? -1.163 5.039 -12.678 1.00 86.62 104 ASP A CA 1
ATOM 847 C C . ASP A 1 104 ? -0.693 5.221 -11.234 1.00 86.62 104 ASP A C 1
ATOM 849 O O . ASP A 1 104 ? -1.400 4.849 -10.302 1.00 86.62 104 ASP A O 1
ATOM 853 N N . LEU A 1 105 ? 0.455 5.872 -11.028 1.00 88.38 105 LEU A N 1
ATOM 854 C CA . LEU A 1 105 ? 0.973 6.166 -9.697 1.00 88.38 105 LEU A CA 1
ATOM 855 C C . LEU A 1 105 ? 0.108 7.194 -8.952 1.00 88.38 105 LEU A C 1
ATOM 857 O O . LEU A 1 105 ? -0.076 7.063 -7.747 1.00 88.38 105 LEU A O 1
ATOM 861 N N . ASP A 1 106 ? -0.428 8.210 -9.635 1.00 88.19 106 ASP A N 1
ATOM 862 C CA . ASP A 1 106 ? -1.365 9.183 -9.059 1.00 88.19 106 ASP A CA 1
ATOM 863 C C . ASP A 1 106 ? -2.642 8.468 -8.592 1.00 88.19 106 ASP A C 1
ATOM 865 O O . ASP A 1 106 ? -3.095 8.679 -7.469 1.00 88.19 106 ASP A O 1
ATOM 869 N N . ASN A 1 107 ? -3.180 7.567 -9.414 1.00 85.44 107 ASN A N 1
ATOM 870 C CA . ASN A 1 107 ? -4.344 6.753 -9.080 1.00 85.44 107 ASN A CA 1
ATOM 871 C C . ASN A 1 107 ? -4.039 5.788 -7.927 1.00 85.44 107 ASN A C 1
ATOM 873 O O . ASN A 1 107 ? -4.837 5.666 -6.998 1.00 85.44 107 ASN A O 1
ATOM 877 N N . GLN A 1 108 ? -2.861 5.161 -7.933 1.00 84.12 108 GLN A N 1
ATOM 878 C CA . GLN A 1 108 ? -2.429 4.248 -6.879 1.00 84.12 108 GLN A CA 1
ATOM 879 C C . GLN A 1 108 ? -2.038 4.970 -5.569 1.00 84.12 108 GLN A C 1
ATOM 881 O O . GLN A 1 108 ? -2.107 4.431 -4.471 1.00 84.12 108 GLN A O 1
ATOM 886 N N . LEU A 1 109 ? -1.625 6.225 -5.605 1.00 88.31 109 LEU A N 1
ATOM 887 C CA . LEU A 1 109 ? -1.348 6.968 -4.374 1.00 88.31 109 LEU A CA 1
ATOM 888 C C . LEU A 1 109 ? -2.530 7.824 -3.929 1.00 88.31 109 LEU A C 1
ATOM 890 O O . LEU A 1 109 ? -2.484 8.428 -2.856 1.00 88.31 109 LEU A O 1
ATOM 894 N N . ARG A 1 110 ? -3.629 7.801 -4.691 1.00 86.69 110 ARG A N 1
ATOM 895 C CA . ARG A 1 110 ? -4.831 8.580 -4.413 1.00 86.69 110 ARG A CA 1
ATOM 896 C C . ARG A 1 110 ? -5.383 8.337 -3.017 1.00 86.69 110 ARG A C 1
ATOM 898 O O . ARG A 1 110 ? -5.869 9.277 -2.410 1.00 86.69 110 ARG A O 1
ATOM 905 N N . PHE A 1 111 ? -5.281 7.125 -2.475 1.00 83.75 111 PHE A N 1
ATOM 906 C CA . PHE A 1 111 ? -5.698 6.876 -1.094 1.00 83.75 111 PHE A CA 1
ATOM 907 C C . PHE A 1 111 ? -4.964 7.780 -0.099 1.00 83.75 111 PHE A C 1
ATOM 909 O O . PHE A 1 111 ? -5.608 8.417 0.731 1.00 83.75 111 PHE A O 1
ATOM 916 N N . PHE A 1 112 ? -3.634 7.873 -0.201 1.00 87.00 112 PHE A N 1
ATOM 917 C CA . PHE A 1 112 ? -2.841 8.749 0.657 1.00 87.00 112 PHE A CA 1
ATOM 918 C C . PHE A 1 112 ? -3.190 10.215 0.424 1.00 87.00 112 PHE A C 1
ATOM 920 O O . PHE A 1 112 ? -3.323 10.969 1.389 1.00 87.00 112 PHE A O 1
ATOM 927 N N . ASP A 1 113 ? -3.394 10.612 -0.831 1.00 88.31 113 ASP A N 1
ATOM 928 C CA . ASP A 1 113 ? -3.832 11.966 -1.173 1.00 88.31 113 ASP A CA 1
ATOM 929 C C . ASP A 1 113 ? -5.203 12.275 -0.537 1.00 88.31 113 ASP A C 1
ATOM 931 O O . ASP A 1 113 ? -5.363 13.302 0.123 1.00 88.31 113 ASP A O 1
ATOM 935 N N . ASP A 1 114 ? -6.162 11.353 -0.630 1.00 86.69 114 ASP A N 1
ATOM 936 C CA . ASP A 1 114 ? -7.518 11.487 -0.099 1.00 86.69 114 ASP A CA 1
ATOM 937 C C . ASP A 1 114 ? -7.496 11.612 1.433 1.00 86.69 114 ASP A C 1
ATOM 939 O O . ASP A 1 114 ? -8.047 12.575 1.976 1.00 86.69 114 ASP A O 1
ATOM 943 N N . ILE A 1 115 ? -6.808 10.710 2.146 1.00 86.69 115 ILE A N 1
ATOM 944 C CA . ILE A 1 115 ? -6.772 10.738 3.620 1.00 86.69 115 ILE A CA 1
ATOM 945 C C . ILE A 1 115 ? -5.939 11.899 4.182 1.00 86.69 115 ILE A C 1
ATOM 947 O O . ILE A 1 115 ? -6.167 12.330 5.311 1.00 86.69 115 ILE A O 1
ATOM 951 N N . THR A 1 116 ? -4.981 12.434 3.419 1.00 88.19 116 THR A N 1
ATOM 952 C CA . THR A 1 116 ? -4.190 13.600 3.849 1.00 88.19 116 THR A CA 1
ATOM 953 C C . THR A 1 116 ? -4.841 14.931 3.468 1.00 88.19 116 THR A C 1
ATOM 955 O O . THR A 1 116 ? -4.588 15.937 4.138 1.00 88.19 116 THR A O 1
ATOM 958 N N . SER A 1 117 ? -5.728 14.951 2.465 1.00 85.44 117 SER A N 1
ATOM 959 C CA . SER A 1 117 ? -6.413 16.164 1.993 1.00 85.44 117 SER A CA 1
ATOM 960 C C . SER A 1 117 ? -7.369 16.784 3.020 1.00 85.44 117 SER A C 1
ATOM 962 O O . SER A 1 117 ? -7.469 18.010 3.097 1.00 85.44 117 SER A O 1
ATOM 964 N N . GLU A 1 118 ? -8.023 15.970 3.860 1.00 79.31 118 GLU A N 1
ATOM 965 C CA . GLU A 1 118 ? -8.902 16.449 4.945 1.00 79.31 118 GLU A CA 1
ATOM 966 C C . GLU A 1 118 ? -8.127 17.006 6.155 1.00 79.31 118 GLU A C 1
ATOM 968 O O . GLU A 1 118 ? -8.723 17.536 7.100 1.00 79.31 118 GLU A O 1
ATOM 973 N N . GLY A 1 119 ? -6.797 16.918 6.115 1.00 83.94 119 GLY A N 1
ATOM 974 C CA . GLY A 1 119 ? -5.901 17.301 7.191 1.00 83.94 119 GLY A CA 1
ATOM 975 C C . GLY A 1 119 ? -5.568 16.131 8.113 1.00 83.94 119 GLY A C 1
ATOM 976 O O . GLY A 1 119 ? -6.434 15.399 8.590 1.00 83.94 119 GLY A O 1
ATOM 977 N N . VAL A 1 120 ? -4.277 16.000 8.404 1.00 91.88 120 VAL A N 1
ATOM 978 C CA . VAL A 1 120 ? -3.751 15.028 9.363 1.00 91.88 120 VAL A CA 1
ATOM 979 C C . VAL A 1 120 ? -4.173 15.390 10.789 1.00 91.88 120 VAL A C 1
ATOM 981 O O . VAL A 1 120 ? -4.069 16.540 11.218 1.00 91.88 120 VAL A O 1
ATOM 984 N N . LEU A 1 121 ? -4.602 14.382 11.541 1.00 93.19 121 LEU A N 1
ATOM 985 C CA . LEU A 1 121 ? -4.961 14.457 12.951 1.00 93.19 121 LEU A CA 1
ATOM 986 C C . LEU A 1 121 ? -3.834 13.909 13.835 1.00 93.19 121 LEU A C 1
ATOM 988 O O . LEU A 1 121 ? -3.072 13.028 13.431 1.00 93.19 121 LEU A O 1
ATOM 992 N N . SER A 1 122 ? -3.768 14.397 15.076 1.00 95.06 122 SER A N 1
ATOM 993 C CA . SER A 1 122 ? -3.029 13.714 16.143 1.00 95.06 122 SER A CA 1
ATOM 994 C C . SER A 1 122 ? -3.801 12.488 16.639 1.00 95.06 122 SER A C 1
ATOM 996 O O . SER A 1 122 ? -5.000 12.350 16.369 1.00 95.06 122 SER A O 1
ATOM 998 N N . LEU A 1 123 ? -3.141 11.632 17.427 1.00 95.19 123 LEU A N 1
ATOM 999 C CA . LEU A 1 123 ? -3.792 10.495 18.083 1.00 95.19 123 LEU A CA 1
ATOM 1000 C C . LEU A 1 123 ? -4.974 10.956 18.949 1.00 95.19 123 LEU A C 1
ATOM 1002 O O . LEU A 1 123 ? -6.058 10.385 18.874 1.00 95.19 123 LEU A O 1
ATOM 1006 N N . GLU A 1 124 ? -4.810 12.024 19.731 1.00 95.94 124 GLU A N 1
ATOM 1007 C CA . GLU A 1 124 ? -5.901 12.621 20.507 1.00 95.94 124 GLU A CA 1
ATOM 1008 C C . GLU A 1 124 ? -7.039 13.095 19.601 1.00 95.94 124 GLU A C 1
ATOM 1010 O O . GLU A 1 124 ? -8.196 12.769 19.852 1.00 95.94 124 GLU A O 1
ATOM 1015 N N . GLY A 1 125 ? -6.715 13.807 18.517 1.00 94.94 125 GLY A N 1
ATOM 1016 C CA . GLY A 1 125 ? -7.710 14.358 17.602 1.00 94.94 125 GLY A CA 1
ATOM 1017 C C . GLY A 1 125 ? -8.544 13.284 16.903 1.00 94.94 125 GLY A C 1
ATOM 1018 O O . GLY A 1 125 ? -9.764 13.427 16.802 1.00 94.94 125 GLY A O 1
ATOM 1019 N N . VAL A 1 126 ? -7.921 12.191 16.448 1.00 94.88 126 VAL A N 1
ATOM 1020 C CA . VAL A 1 126 ? -8.669 11.062 15.870 1.00 94.88 126 VAL A CA 1
ATOM 1021 C C . VAL A 1 126 ? -9.463 10.319 16.943 1.00 94.88 126 VAL A C 1
ATOM 1023 O O . VAL A 1 126 ? -10.605 9.939 16.701 1.00 94.88 126 VAL A O 1
ATOM 1026 N N . THR A 1 127 ? -8.915 10.184 18.155 1.00 95.50 127 THR A N 1
ATOM 1027 C CA . THR A 1 127 ? -9.598 9.510 19.265 1.00 95.50 127 THR A CA 1
ATOM 1028 C C . THR A 1 127 ? -10.874 10.243 19.661 1.00 95.50 127 THR A C 1
ATOM 1030 O O . THR A 1 127 ? -11.911 9.606 19.829 1.00 95.50 127 THR A O 1
ATOM 1033 N N . ASP A 1 128 ? -10.842 11.573 19.750 1.00 95.06 128 ASP A N 1
ATOM 1034 C CA . ASP A 1 128 ? -12.025 12.376 20.070 1.00 95.06 128 ASP A CA 1
ATOM 1035 C C . ASP A 1 128 ? -13.118 12.223 18.995 1.00 95.06 128 ASP A C 1
ATOM 1037 O O . ASP A 1 128 ? -14.310 12.121 19.313 1.00 95.06 128 ASP A O 1
ATOM 1041 N N . ARG A 1 129 ? -12.725 12.132 17.716 1.00 94.25 129 ARG A N 1
ATOM 1042 C CA . ARG A 1 129 ? -13.657 11.854 16.610 1.00 94.25 129 ARG A CA 1
ATOM 1043 C C . ARG A 1 129 ? -14.255 10.452 16.695 1.00 94.25 129 ARG A C 1
ATOM 1045 O O . ARG A 1 129 ? -15.465 10.312 16.511 1.00 94.25 129 ARG A O 1
ATOM 1052 N N . ILE A 1 130 ? -13.443 9.442 17.006 1.00 94.31 130 ILE A N 1
ATOM 1053 C CA . ILE A 1 130 ? -13.907 8.063 17.200 1.00 94.31 130 ILE A CA 1
ATOM 1054 C C . ILE A 1 130 ? -14.906 8.018 18.360 1.00 94.31 130 ILE A C 1
ATOM 1056 O O . ILE A 1 130 ? -16.035 7.586 18.166 1.00 94.31 130 ILE A O 1
ATOM 1060 N N . VAL A 1 131 ? -14.549 8.542 19.538 1.00 93.50 131 VAL A N 1
ATOM 1061 C CA . VAL A 1 131 ? -15.420 8.569 20.730 1.00 93.50 131 VAL A CA 1
ATOM 1062 C C . VAL A 1 131 ? -16.746 9.280 20.443 1.00 93.50 131 VAL A C 1
ATOM 1064 O O . VAL A 1 131 ? -17.794 8.840 20.910 1.00 93.50 131 VAL A O 1
ATOM 1067 N N . THR A 1 132 ? -16.737 10.350 19.648 1.00 92.50 132 THR A N 1
ATOM 1068 C CA . THR A 1 132 ? -17.978 11.028 19.241 1.00 92.50 132 THR A CA 1
ATOM 1069 C C . THR A 1 132 ? -18.835 10.132 18.341 1.00 92.50 132 THR A C 1
ATOM 1071 O O . THR A 1 132 ? -20.038 9.997 18.562 1.00 92.50 132 THR A O 1
ATOM 1074 N N . SER A 1 133 ? -18.213 9.473 17.364 1.00 91.31 133 SER A N 1
ATOM 1075 C CA . SER A 1 133 ? -18.904 8.662 16.351 1.00 91.31 133 SER A CA 1
ATOM 1076 C C . SER A 1 133 ? -19.425 7.330 16.890 1.00 91.31 133 SER A C 1
ATOM 1078 O O . SER A 1 133 ? -20.384 6.783 16.352 1.00 91.31 133 SER A O 1
ATOM 1080 N N . VAL A 1 134 ? -18.819 6.824 17.968 1.00 90.31 134 VAL A N 1
ATOM 1081 C CA . VAL A 1 134 ? -19.201 5.575 18.645 1.00 90.31 134 VAL A CA 1
ATOM 1082 C C . VAL A 1 134 ? -20.629 5.614 19.201 1.00 90.31 134 VAL A C 1
ATOM 1084 O O . VAL A 1 134 ? -21.256 4.565 19.298 1.00 90.31 134 VAL A O 1
ATOM 1087 N N . SER A 1 135 ? -21.175 6.795 19.512 1.00 87.56 135 SER A N 1
ATOM 1088 C CA . SER A 1 135 ? -22.555 6.932 20.014 1.00 87.56 135 SER A CA 1
ATOM 1089 C C . SER A 1 135 ? -23.624 6.348 19.083 1.00 87.56 135 SER A C 1
ATOM 1091 O O . SER A 1 135 ? -24.652 5.880 19.567 1.00 87.56 135 SER A O 1
ATOM 1093 N N . ASP A 1 136 ? -23.351 6.328 17.777 1.00 87.75 136 ASP A N 1
ATOM 1094 C CA . ASP A 1 136 ? -24.243 5.819 16.735 1.00 87.75 136 ASP A CA 1
ATOM 1095 C C . ASP A 1 136 ? -23.706 4.519 16.104 1.00 87.75 136 ASP A C 1
ATOM 1097 O O . ASP A 1 136 ? -23.983 4.241 14.932 1.00 87.75 136 ASP A O 1
ATOM 1101 N N . ALA A 1 137 ? -22.851 3.774 16.814 1.00 91.75 137 ALA A N 1
ATOM 1102 C CA . ALA A 1 137 ? -22.258 2.522 16.351 1.00 91.75 137 ALA A CA 1
ATOM 1103 C C . ALA A 1 137 ? -22.737 1.334 17.193 1.00 91.75 137 ALA A C 1
ATOM 1105 O O . ALA A 1 137 ? -22.896 1.450 18.403 1.00 91.75 137 ALA A O 1
ATOM 1106 N N . ASP A 1 138 ? -22.923 0.177 16.561 1.00 91.81 138 ASP A N 1
ATOM 1107 C CA . ASP A 1 138 ? -23.206 -1.080 17.263 1.00 91.81 138 ASP A CA 1
ATOM 1108 C C . ASP A 1 138 ? -21.906 -1.809 17.640 1.00 91.81 138 ASP A C 1
ATOM 1110 O O . ASP A 1 138 ? -21.855 -2.603 18.582 1.00 91.81 138 ASP A O 1
ATOM 1114 N N . GLY A 1 139 ? -20.823 -1.527 16.918 1.00 90.88 139 GLY A N 1
ATOM 1115 C CA . GLY A 1 139 ? -19.517 -2.081 17.219 1.00 90.88 139 GLY A CA 1
ATOM 1116 C C . GLY A 1 139 ? -18.368 -1.286 16.630 1.00 90.88 139 GLY A C 1
ATOM 1117 O O . GLY A 1 139 ? -18.540 -0.364 15.829 1.00 90.88 139 GLY A O 1
ATOM 1118 N N . ILE A 1 140 ? -17.174 -1.662 17.063 1.00 91.44 140 ILE A N 1
ATOM 1119 C CA . ILE A 1 140 ? -15.913 -1.085 16.626 1.00 91.44 140 ILE A CA 1
ATOM 1120 C C . ILE A 1 140 ? -14.915 -2.202 16.340 1.00 91.44 140 ILE A C 1
ATOM 1122 O O . ILE A 1 140 ? -14.739 -3.101 17.161 1.00 91.44 140 ILE A O 1
ATOM 1126 N N . VAL A 1 141 ? -14.261 -2.137 15.184 1.00 89.50 141 VAL A N 1
ATOM 1127 C CA . VAL A 1 141 ? -13.176 -3.040 14.806 1.00 89.50 141 VAL A CA 1
ATOM 1128 C C . VAL A 1 141 ? -11.854 -2.287 14.787 1.00 89.50 141 VAL A C 1
ATOM 1130 O O . VAL A 1 141 ? -11.751 -1.200 14.218 1.00 89.50 141 VAL A O 1
ATOM 1133 N N . PHE A 1 142 ? -10.845 -2.878 15.413 1.00 88.44 142 PHE A N 1
ATOM 1134 C CA . PHE A 1 142 ? -9.463 -2.430 15.385 1.00 88.44 142 PHE A CA 1
ATOM 1135 C C . PHE A 1 142 ? -8.644 -3.418 14.571 1.00 88.44 142 PHE A C 1
ATOM 1137 O O . PHE A 1 142 ? -8.628 -4.602 14.901 1.00 88.44 142 PHE A O 1
ATOM 1144 N N . GLY A 1 143 ? -7.980 -2.933 13.528 1.00 87.12 143 GLY A N 1
ATOM 1145 C CA . GLY A 1 143 ? -6.985 -3.697 12.786 1.00 87.12 143 GLY A CA 1
ATOM 1146 C C . GLY A 1 143 ? -5.579 -3.194 13.086 1.00 87.12 143 GLY A C 1
ATOM 1147 O O . GLY A 1 143 ? -5.362 -1.984 13.098 1.00 87.12 143 GLY A O 1
ATOM 1148 N N . GLU A 1 144 ? -4.640 -4.109 13.308 1.00 84.50 144 GLU A N 1
ATOM 1149 C CA . GLU A 1 144 ? -3.199 -3.839 13.404 1.00 84.50 144 GLU A CA 1
ATOM 1150 C C . GLU A 1 144 ? -2.335 -4.934 12.775 1.00 84.50 144 GLU A C 1
ATOM 1152 O O . GLU A 1 144 ? -2.818 -5.998 12.373 1.00 84.50 144 GLU A O 1
ATOM 1157 N N . ASP A 1 145 ? -1.042 -4.648 12.688 1.00 76.06 145 ASP A N 1
ATOM 1158 C CA . ASP A 1 145 ? 0.039 -5.588 12.453 1.00 76.06 145 ASP A CA 1
ATOM 1159 C C . ASP A 1 145 ? 0.619 -6.100 13.779 1.00 76.06 145 ASP A C 1
ATOM 1161 O O . ASP A 1 145 ? 1.299 -5.355 14.488 1.00 76.06 145 ASP A O 1
ATOM 1165 N N . HIS A 1 146 ? 0.444 -7.401 14.032 1.00 68.94 146 HIS A N 1
ATOM 1166 C CA . HIS A 1 146 ? 0.794 -8.114 15.267 1.00 68.94 146 HIS A CA 1
ATOM 1167 C C . HIS A 1 146 ? 2.183 -7.846 15.854 1.00 68.94 146 HIS A C 1
ATOM 1169 O O . HIS A 1 146 ? 2.397 -8.123 17.027 1.00 68.94 146 HIS A O 1
ATOM 1175 N N . ASP A 1 147 ? 3.131 -7.304 15.098 1.00 71.69 147 ASP A N 1
ATOM 1176 C CA . ASP A 1 147 ? 4.494 -7.057 15.567 1.00 71.69 147 ASP A CA 1
ATOM 1177 C C . ASP A 1 147 ? 4.797 -5.566 15.814 1.00 71.69 147 ASP A C 1
ATOM 1179 O O . ASP A 1 147 ? 5.964 -5.174 15.933 1.00 71.69 147 ASP A O 1
ATOM 1183 N N . VAL A 1 148 ? 3.782 -4.691 15.871 1.00 78.81 148 VAL A N 1
ATOM 1184 C CA . VAL A 1 148 ? 3.996 -3.234 15.923 1.00 78.81 148 VAL A CA 1
ATOM 1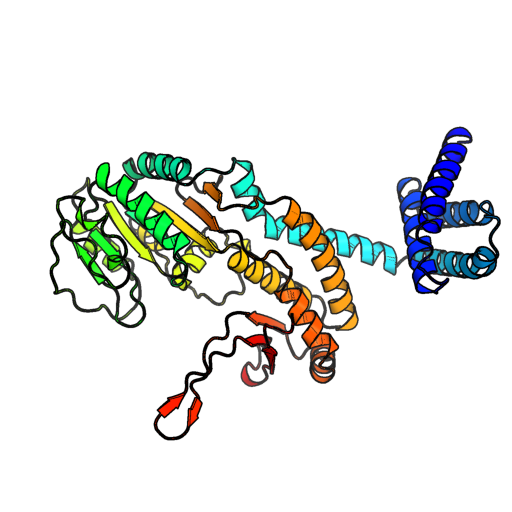185 C C . VAL A 1 148 ? 3.508 -2.627 17.220 1.00 78.81 148 VAL A C 1
ATOM 1187 O O . VAL A 1 148 ? 2.373 -2.178 17.356 1.00 78.81 148 VAL A O 1
ATOM 1190 N N . LYS A 1 149 ? 4.438 -2.491 18.170 1.00 83.81 149 LYS A N 1
ATOM 1191 C CA . LYS A 1 149 ? 4.160 -1.889 19.480 1.00 83.81 149 LYS A CA 1
ATOM 1192 C C . LYS A 1 149 ? 3.445 -0.533 19.388 1.00 83.81 149 LYS A C 1
ATOM 1194 O O . LYS A 1 149 ? 2.523 -0.285 20.155 1.00 83.81 149 LYS A O 1
ATOM 1199 N N . LYS A 1 150 ? 3.837 0.333 18.446 1.00 87.31 150 LYS A N 1
ATOM 1200 C CA . LYS A 1 150 ? 3.202 1.649 18.259 1.00 87.31 150 LYS A CA 1
ATOM 1201 C C . LYS A 1 150 ? 1.725 1.563 17.850 1.00 87.31 150 LYS A C 1
ATOM 1203 O O . LYS A 1 150 ? 0.932 2.387 18.297 1.00 87.31 150 LYS A O 1
ATOM 1208 N N . GLU A 1 151 ? 1.360 0.586 17.023 1.00 88.56 151 GLU A N 1
ATOM 1209 C CA . GLU A 1 151 ? -0.028 0.371 16.596 1.00 88.56 151 GLU A CA 1
ATOM 1210 C C . GLU A 1 151 ? -0.874 -0.078 17.792 1.00 88.56 151 GLU A C 1
ATOM 1212 O O . GLU A 1 151 ? -1.910 0.523 18.088 1.00 88.56 151 GLU A O 1
ATOM 1217 N N . LYS A 1 152 ? -0.356 -1.037 18.567 1.00 84.31 152 LYS A N 1
ATOM 1218 C CA . LYS A 1 152 ? -0.969 -1.507 19.818 1.00 84.31 152 LYS A CA 1
ATOM 1219 C C . LYS A 1 152 ? -1.100 -0.396 20.861 1.00 84.31 152 LYS A C 1
ATOM 1221 O O . LYS A 1 152 ? -2.157 -0.259 21.473 1.00 84.31 152 LYS A O 1
ATOM 1226 N N . ASP A 1 153 ? -0.066 0.432 21.030 1.00 85.44 153 ASP A N 1
ATOM 1227 C CA . ASP A 1 153 ? -0.071 1.612 21.909 1.00 85.44 153 ASP A CA 1
ATOM 1228 C C . ASP A 1 153 ? -1.219 2.572 21.544 1.00 85.44 153 ASP A C 1
ATOM 1230 O O . ASP A 1 153 ? -1.962 3.029 22.420 1.00 85.44 153 ASP A O 1
ATOM 1234 N N . ALA A 1 154 ? -1.386 2.862 20.250 1.00 89.44 154 ALA A N 1
ATOM 1235 C CA . ALA A 1 154 ? -2.437 3.743 19.751 1.00 89.44 154 ALA A CA 1
ATOM 1236 C C . ALA A 1 154 ? -3.838 3.144 19.955 1.00 89.44 154 ALA A C 1
ATOM 1238 O O . ALA A 1 154 ? -4.737 3.836 20.438 1.00 89.44 154 ALA A O 1
ATOM 1239 N N . ILE A 1 155 ? -4.023 1.853 19.662 1.00 88.69 155 ILE A N 1
ATOM 1240 C CA . ILE A 1 155 ? -5.293 1.146 19.889 1.00 88.69 155 ILE A CA 1
ATOM 1241 C C . ILE A 1 155 ? -5.644 1.129 21.377 1.00 88.69 155 ILE A C 1
ATOM 1243 O O . ILE A 1 155 ? -6.764 1.482 21.747 1.00 88.69 155 ILE A O 1
ATOM 1247 N N . ALA A 1 156 ? -4.688 0.794 22.247 1.00 84.19 156 ALA A N 1
ATOM 1248 C CA . ALA A 1 156 ? -4.889 0.792 23.692 1.00 84.19 156 ALA A CA 1
ATOM 1249 C C . ALA A 1 156 ? -5.289 2.182 24.211 1.00 84.19 156 ALA A C 1
ATOM 1251 O O . ALA A 1 156 ? -6.183 2.305 25.054 1.00 84.19 156 ALA A O 1
ATOM 1252 N N . PHE A 1 157 ? -4.677 3.246 23.680 1.00 88.19 157 PHE A N 1
ATOM 1253 C CA . PHE A 1 157 ? -5.066 4.615 24.000 1.00 88.19 157 PHE A CA 1
ATOM 1254 C C . PHE A 1 157 ? -6.522 4.904 23.605 1.00 88.19 157 PHE A C 1
ATOM 1256 O O . PHE A 1 157 ? -7.291 5.368 24.454 1.00 88.19 157 PHE A O 1
ATOM 1263 N N . ILE A 1 158 ? -6.920 4.580 22.370 1.00 91.19 158 ILE A N 1
ATOM 1264 C CA . ILE A 1 158 ? -8.287 4.786 21.863 1.00 91.19 158 ILE A CA 1
ATOM 1265 C C . ILE A 1 158 ? -9.299 3.992 22.694 1.00 91.19 158 ILE A C 1
ATOM 1267 O O . ILE A 1 158 ? -10.269 4.563 23.201 1.00 91.19 158 ILE A O 1
ATOM 1271 N N . LEU A 1 159 ? -9.040 2.702 22.920 1.00 86.62 159 LEU A N 1
ATOM 1272 C CA . LEU A 1 159 ? -9.873 1.829 23.749 1.00 86.62 159 LEU A CA 1
ATOM 1273 C C . LEU A 1 159 ? -10.051 2.387 25.163 1.00 86.62 159 LEU A C 1
ATOM 1275 O O . LEU A 1 159 ? -11.167 2.405 25.680 1.00 86.62 159 LEU A O 1
ATOM 1279 N N . SER A 1 160 ? -8.989 2.924 25.772 1.00 84.06 160 SER A N 1
ATOM 1280 C CA . SER A 1 160 ? -9.070 3.525 27.110 1.00 84.06 160 SER A CA 1
ATOM 1281 C C . SER A 1 160 ? -9.995 4.747 27.172 1.00 84.06 160 SER A C 1
ATOM 1283 O O . SER A 1 160 ? -10.553 5.052 28.228 1.00 84.06 160 SER A O 1
ATOM 1285 N N . LYS A 1 161 ? -10.146 5.478 26.061 1.00 88.00 161 LYS A N 1
ATOM 1286 C CA . LYS A 1 161 ? -11.032 6.643 25.957 1.00 88.00 161 LYS A CA 1
ATOM 1287 C C . LYS A 1 161 ? -12.468 6.214 25.692 1.00 88.00 161 LYS A C 1
ATOM 1289 O O . LYS A 1 161 ? -13.367 6.731 26.351 1.00 88.00 161 LYS A O 1
ATOM 1294 N N . ILE A 1 162 ? -12.668 5.225 24.824 1.00 87.50 162 ILE A N 1
ATOM 1295 C CA . ILE A 1 162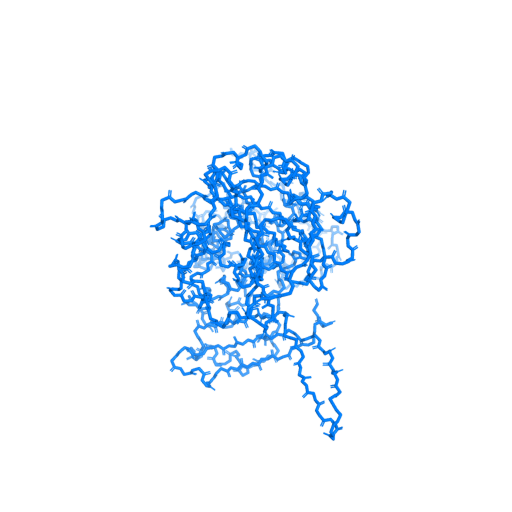 ? -13.983 4.625 24.572 1.00 87.50 162 ILE A CA 1
ATOM 1296 C C . ILE A 1 162 ? -14.536 4.003 25.853 1.00 87.50 162 ILE A C 1
ATOM 1298 O O . ILE A 1 162 ? -15.636 4.359 26.251 1.00 87.50 162 ILE A O 1
ATOM 1302 N N . GLY A 1 163 ? -13.762 3.176 26.561 1.00 82.69 163 GLY A N 1
ATOM 1303 C CA . GLY A 1 163 ? -14.205 2.515 27.796 1.00 82.69 163 GLY A CA 1
ATOM 1304 C C . GLY A 1 163 ? -14.516 3.467 28.961 1.00 82.69 163 GLY A C 1
ATOM 1305 O O . GLY A 1 163 ? -15.167 3.072 29.922 1.00 82.69 163 GLY A O 1
ATOM 1306 N N . LYS A 1 164 ? -14.076 4.733 28.891 1.00 83.56 164 LYS A N 1
ATOM 1307 C CA . LYS A 1 164 ? -14.483 5.789 29.838 1.00 83.56 164 LYS A CA 1
ATOM 1308 C C . LYS A 1 164 ? -15.813 6.445 29.470 1.00 83.56 164 LYS A C 1
ATOM 1310 O O . LYS A 1 164 ? -16.456 7.008 30.351 1.00 83.56 164 LYS A O 1
ATOM 1315 N N . ALA A 1 165 ? -16.179 6.430 28.191 1.00 85.38 165 ALA A N 1
ATOM 1316 C CA . ALA A 1 165 ? -17.362 7.098 27.657 1.00 85.38 165 ALA A CA 1
ATOM 1317 C C . ALA A 1 165 ? -18.531 6.131 27.393 1.00 85.38 165 ALA A C 1
ATOM 1319 O O . ALA A 1 165 ? -19.684 6.538 27.502 1.00 85.38 165 ALA A O 1
ATOM 1320 N N . TYR A 1 166 ? -18.240 4.865 27.088 1.00 85.19 166 TYR A N 1
ATOM 1321 C CA . TYR A 1 166 ? -19.204 3.845 26.680 1.00 85.19 166 TYR A CA 1
ATOM 1322 C C . TYR A 1 166 ? -18.900 2.492 27.322 1.00 85.19 166 TYR A C 1
ATOM 1324 O O . TYR A 1 166 ? -17.767 2.199 27.710 1.00 85.19 166 TYR A O 1
ATOM 1332 N N . THR A 1 167 ? -19.920 1.640 27.386 1.00 84.56 167 THR A N 1
ATOM 1333 C CA . THR A 1 167 ? -19.787 0.256 27.844 1.00 84.56 167 THR A CA 1
ATOM 1334 C C . THR A 1 167 ? -19.480 -0.655 26.657 1.00 84.56 167 THR A C 1
ATOM 1336 O O . THR A 1 167 ? -20.282 -0.773 25.734 1.00 84.56 167 THR A O 1
ATOM 1339 N N . ILE A 1 168 ? -18.326 -1.323 26.690 1.00 80.38 168 ILE A N 1
ATOM 1340 C CA . ILE A 1 168 ? -18.010 -2.424 25.772 1.00 80.38 168 ILE A CA 1
ATOM 1341 C C . ILE A 1 168 ? -18.614 -3.696 26.377 1.00 80.38 168 ILE A C 1
ATOM 1343 O O . ILE A 1 168 ? -18.153 -4.168 27.418 1.00 80.38 168 ILE A O 1
ATOM 1347 N N . GLY A 1 169 ? -19.687 -4.200 25.765 1.00 71.44 169 GLY A N 1
ATOM 1348 C CA . GLY A 1 169 ? -20.441 -5.355 26.260 1.00 71.44 169 GLY A CA 1
ATOM 1349 C C . GLY A 1 169 ? -19.757 -6.690 25.967 1.00 71.44 169 GLY A C 1
ATOM 1350 O O . GLY A 1 169 ? -19.840 -7.629 26.760 1.00 71.44 169 GLY A O 1
ATOM 1351 N N . ALA A 1 170 ? -19.031 -6.755 24.851 1.00 75.44 170 ALA A N 1
ATOM 1352 C CA . ALA A 1 170 ? -18.229 -7.903 24.459 1.00 75.44 170 ALA A CA 1
ATOM 1353 C C . ALA A 1 170 ? -16.989 -7.462 23.673 1.00 75.44 170 ALA A C 1
ATOM 1355 O O . ALA A 1 170 ? -17.012 -6.435 22.993 1.00 75.44 170 ALA A O 1
ATOM 1356 N N . PHE A 1 171 ? -15.917 -8.249 23.762 1.00 73.88 171 PHE A N 1
ATOM 1357 C CA . PHE A 1 171 ? -14.683 -8.041 23.012 1.00 73.88 171 PHE A CA 1
ATOM 1358 C C . PHE A 1 171 ? -14.238 -9.345 22.343 1.00 73.88 171 PHE A C 1
ATOM 1360 O O . PHE A 1 171 ? -14.135 -10.381 23.002 1.00 73.88 171 PHE A O 1
ATOM 1367 N N . LEU A 1 172 ? -13.990 -9.300 21.038 1.00 72.88 172 LEU A N 1
ATOM 1368 C CA . LEU A 1 172 ? -13.492 -10.418 20.240 1.00 72.88 172 LEU A CA 1
ATOM 1369 C C . LEU A 1 172 ? -12.047 -10.157 19.835 1.00 72.88 172 LEU A C 1
ATOM 1371 O O . LEU A 1 172 ? -11.766 -9.105 19.275 1.00 72.88 172 LEU A O 1
ATOM 1375 N N . GLU A 1 173 ? -11.157 -11.118 20.058 1.00 72.50 173 GLU A N 1
ATOM 1376 C CA . GLU A 1 173 ? -9.743 -11.010 19.687 1.00 72.50 173 GLU A CA 1
ATOM 1377 C C . GLU A 1 173 ? -9.328 -12.153 18.752 1.00 72.50 173 GLU A C 1
ATOM 1379 O O . GLU A 1 173 ? -9.597 -13.335 19.010 1.00 72.50 173 GLU A O 1
ATOM 1384 N N . GLU A 1 174 ? -8.647 -11.799 17.662 1.00 66.81 174 GLU A N 1
ATOM 1385 C CA . GLU A 1 174 ? -7.878 -12.748 16.865 1.00 66.81 174 GLU A CA 1
ATOM 1386 C C . GLU A 1 174 ? -6.600 -13.157 17.607 1.00 66.81 174 GLU A C 1
ATOM 1388 O O . GLU A 1 174 ? -5.678 -12.364 17.768 1.00 66.81 174 GLU A O 1
ATOM 1393 N N . SER A 1 175 ? -6.533 -14.412 18.047 1.00 60.12 175 SER A N 1
ATOM 1394 C CA . SER A 1 175 ? -5.337 -14.995 18.655 1.00 60.12 175 SER A CA 1
ATOM 1395 C C . SER A 1 175 ? -4.555 -15.804 17.614 1.00 60.12 175 SER A C 1
ATOM 1397 O O . SER A 1 175 ? -5.106 -16.652 16.904 1.00 60.12 175 SER A O 1
ATOM 1399 N N . GLY A 1 176 ? -3.247 -15.557 17.528 1.00 50.72 176 GLY A N 1
ATOM 1400 C CA . GLY A 1 176 ? -2.344 -16.301 16.652 1.00 50.72 176 GLY A CA 1
ATOM 1401 C C . GLY A 1 176 ? -2.285 -17.783 17.037 1.00 50.72 176 GLY A C 1
ATOM 1402 O O . GLY A 1 176 ? -1.682 -18.147 18.040 1.00 50.72 176 GLY A O 1
ATOM 1403 N N . GLY A 1 177 ? -2.923 -18.645 16.246 1.00 43.78 177 GLY A N 1
ATOM 1404 C CA . GLY A 1 177 ? -2.734 -20.102 16.271 1.00 43.78 177 GLY A CA 1
ATOM 1405 C C . GLY A 1 177 ? -3.525 -20.906 17.311 1.00 43.78 177 GLY A C 1
ATOM 1406 O O . GLY A 1 177 ? -3.743 -22.091 17.082 1.00 43.78 177 GLY A O 1
ATOM 1407 N N . GLU A 1 178 ? -4.012 -20.304 18.399 1.00 40.94 178 GLU A N 1
ATOM 1408 C CA . GLU A 1 178 ? -4.760 -21.032 19.444 1.00 40.94 178 GLU A CA 1
ATOM 1409 C C . GLU A 1 178 ? -6.282 -20.855 19.385 1.00 40.94 178 GLU A C 1
ATOM 1411 O O . GLU A 1 178 ? -6.963 -21.318 20.284 1.00 40.94 178 GLU A O 1
ATOM 1416 N N . GLY A 1 179 ? -6.851 -20.231 18.350 1.00 48.44 179 GLY A N 1
ATOM 1417 C CA . GLY A 1 179 ? -8.304 -20.057 18.227 1.00 48.44 179 GLY A CA 1
ATOM 1418 C C . GLY A 1 179 ? -8.846 -18.862 19.021 1.00 48.44 179 GLY A C 1
ATOM 1419 O O . GLY A 1 179 ? -8.405 -18.552 20.131 1.00 48.44 179 GLY A O 1
ATOM 1420 N N . ARG A 1 180 ? -9.806 -18.157 18.413 1.00 48.12 180 ARG A N 1
ATOM 1421 C CA . ARG A 1 180 ? -10.258 -16.812 18.820 1.00 48.12 180 ARG A CA 1
ATOM 1422 C C . ARG A 1 180 ? -10.843 -16.787 20.231 1.00 48.12 180 ARG A C 1
ATOM 1424 O O . ARG A 1 180 ? -11.548 -17.720 20.620 1.00 48.12 180 ARG A O 1
ATOM 1431 N N . ARG A 1 181 ? -10.596 -15.697 20.966 1.00 50.62 181 ARG A N 1
ATOM 1432 C CA . ARG A 1 181 ? -11.049 -15.512 22.356 1.00 50.62 181 ARG A CA 1
ATOM 1433 C C . ARG A 1 181 ? -12.200 -14.501 22.405 1.00 50.62 181 ARG A C 1
ATOM 1435 O O . ARG A 1 181 ? -12.112 -13.427 21.815 1.00 50.62 181 ARG A O 1
ATOM 1442 N N . LEU A 1 182 ? -13.293 -14.870 23.079 1.00 43.59 182 LEU A N 1
ATOM 1443 C CA . LEU A 1 182 ? -14.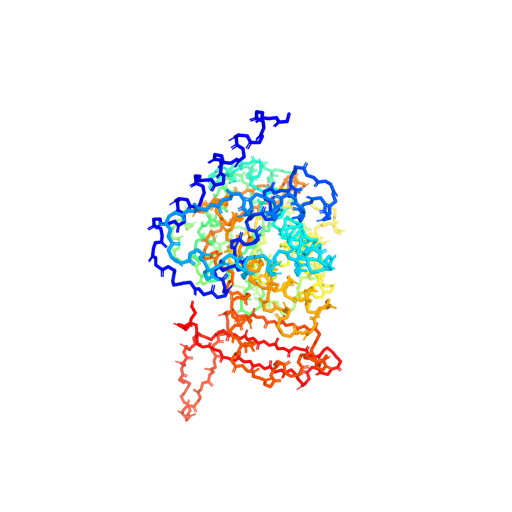444 -14.002 23.355 1.00 43.59 182 LEU A CA 1
ATOM 1444 C C . LEU A 1 182 ? -14.422 -13.607 24.832 1.00 43.59 182 LEU A C 1
ATOM 1446 O O . LEU A 1 182 ? -14.341 -14.475 25.702 1.00 43.59 182 LEU A O 1
ATOM 1450 N N . PHE A 1 183 ? -14.559 -12.313 25.100 1.00 47.69 183 PHE A N 1
ATOM 1451 C CA . PHE A 1 183 ? -14.641 -11.753 26.444 1.00 47.69 183 PHE A CA 1
ATOM 1452 C C . PHE A 1 183 ? -15.988 -11.033 26.630 1.00 47.69 183 PHE A C 1
ATOM 1454 O O . PHE A 1 183 ? -16.381 -10.242 25.775 1.00 47.69 183 PHE A O 1
ATOM 1461 N N . SER A 1 184 ? -16.709 -11.297 27.725 1.00 34.94 184 SER A N 1
ATOM 1462 C CA . SER A 1 184 ? -17.955 -10.594 28.092 1.00 34.94 184 SER A CA 1
ATOM 1463 C C . SER A 1 184 ? -17.696 -9.462 29.094 1.00 34.94 184 SER A C 1
ATOM 1465 O O . SER A 1 184 ? -16.713 -9.495 29.835 1.00 34.94 184 SER A O 1
ATOM 1467 N N . SER A 1 185 ? -18.591 -8.473 29.163 1.00 36.81 185 SER A N 1
ATOM 1468 C CA . SER A 1 185 ? -18.427 -7.273 29.994 1.00 36.81 185 SER A CA 1
ATOM 1469 C C . SER A 1 185 ? -18.124 -7.557 31.472 1.00 36.81 185 SER A C 1
ATOM 1471 O O . SER A 1 185 ? -18.662 -8.465 32.106 1.00 36.81 185 SER A O 1
ATOM 1473 N N . GLY A 1 186 ? -17.194 -6.756 32.006 1.00 35.66 186 GLY A N 1
ATOM 1474 C CA . GLY A 1 186 ? -16.531 -6.938 33.305 1.00 35.66 186 GLY A CA 1
ATOM 1475 C C . GLY A 1 186 ? -15.142 -7.583 33.215 1.00 35.66 186 GLY A C 1
ATOM 1476 O O . GLY A 1 186 ? -14.478 -7.730 34.239 1.00 35.66 186 GLY A O 1
ATOM 1477 N N . TYR A 1 187 ? -14.709 -7.984 32.016 1.00 44.12 187 TYR A N 1
ATOM 1478 C CA . TYR A 1 187 ? -13.528 -8.817 31.811 1.00 44.12 187 TYR A CA 1
ATOM 1479 C C . TYR A 1 187 ? -12.856 -8.434 30.481 1.00 44.12 187 TYR A C 1
ATOM 1481 O O . TYR A 1 187 ? -13.317 -8.844 29.426 1.00 44.12 187 TYR A O 1
ATOM 1489 N N . ILE A 1 188 ? -11.800 -7.612 30.495 1.00 40.97 188 ILE A N 1
ATOM 1490 C CA . ILE A 1 188 ? -10.992 -7.277 29.311 1.00 40.97 188 ILE A CA 1
ATOM 1491 C C . ILE A 1 188 ? -9.499 -7.334 29.704 1.00 40.97 188 ILE A C 1
ATOM 1493 O O . ILE A 1 188 ? -9.041 -6.498 30.471 1.00 40.97 188 ILE A O 1
ATOM 1497 N N . LEU A 1 189 ? -8.771 -8.298 29.116 1.00 38.16 189 LEU A N 1
ATOM 1498 C CA . LEU A 1 189 ? -7.302 -8.421 28.972 1.00 38.16 189 LEU A CA 1
ATOM 1499 C C . LEU A 1 189 ? -6.449 -9.006 30.121 1.00 38.16 189 LEU A C 1
ATOM 1501 O O . LEU A 1 189 ? -5.672 -8.313 30.766 1.00 38.16 189 LEU A O 1
ATOM 1505 N N . GLU A 1 190 ? -6.409 -10.340 30.197 1.00 32.22 190 GLU A N 1
ATOM 1506 C CA . GLU A 1 190 ? -5.144 -11.076 30.382 1.00 32.22 190 GLU A CA 1
ATOM 1507 C C . GLU A 1 190 ? -4.916 -11.984 29.154 1.00 32.22 190 GLU A C 1
ATOM 1509 O O . GLU A 1 190 ? -5.105 -13.197 29.177 1.00 32.22 190 GLU A O 1
ATOM 1514 N N . GLY A 1 191 ? -4.556 -11.365 28.027 1.00 33.88 191 GLY A N 1
ATOM 1515 C CA . GLY A 1 191 ? -4.189 -12.030 26.773 1.00 33.88 191 GLY A CA 1
ATOM 1516 C C . GLY A 1 191 ? -2.827 -11.524 26.304 1.00 33.88 191 GLY A C 1
ATOM 1517 O O . GLY A 1 191 ? -2.726 -10.426 25.779 1.00 33.88 191 GLY A O 1
ATOM 1518 N N . TYR A 1 192 ? -1.793 -12.290 26.650 1.00 32.16 192 TYR A N 1
ATOM 1519 C CA . TYR A 1 192 ? -0.358 -12.295 26.305 1.00 32.16 192 TYR A CA 1
ATOM 1520 C C . TYR A 1 192 ? 0.484 -11.058 25.907 1.00 32.16 192 TYR A C 1
ATOM 1522 O O . TYR A 1 192 ? 1.700 -11.191 25.986 1.00 32.16 192 TYR A O 1
ATOM 1530 N N . GLU A 1 193 ? -0.040 -9.860 25.641 1.00 39.03 193 GLU A N 1
ATOM 1531 C CA . GLU A 1 193 ? 0.813 -8.667 25.410 1.00 39.03 193 GLU A CA 1
ATOM 1532 C C . GLU A 1 193 ? 0.319 -7.378 26.079 1.00 39.03 193 GLU A C 1
ATOM 1534 O O . GLU A 1 193 ? 1.109 -6.475 26.348 1.00 39.03 193 GLU A O 1
ATOM 1539 N N . LEU A 1 194 ? -0.951 -7.302 26.490 1.00 38.84 194 LEU A N 1
ATOM 1540 C CA . LEU A 1 194 ? -1.450 -6.140 27.242 1.00 38.84 194 LEU A CA 1
ATOM 1541 C C . LEU A 1 194 ? -1.044 -6.134 28.730 1.00 38.84 194 LEU A C 1
ATOM 1543 O O . LEU A 1 194 ? -1.217 -5.127 29.416 1.00 38.84 194 LEU A O 1
ATOM 1547 N N . ARG A 1 195 ? -0.374 -7.201 29.196 1.00 40.62 195 ARG A N 1
ATOM 1548 C CA . ARG A 1 195 ? 0.318 -7.262 30.501 1.00 40.62 195 ARG A CA 1
ATOM 1549 C C . ARG A 1 195 ? 1.460 -6.243 30.629 1.00 40.62 195 ARG A C 1
ATOM 1551 O O . ARG A 1 195 ? 1.859 -5.926 31.747 1.00 40.62 195 ARG A O 1
ATOM 1558 N N . GLU A 1 196 ? 1.964 -5.695 29.522 1.00 39.00 196 GLU A N 1
ATOM 1559 C CA . GLU A 1 196 ? 2.966 -4.617 29.540 1.00 39.00 196 GLU A CA 1
ATOM 1560 C C . GLU A 1 196 ? 2.365 -3.220 29.804 1.00 39.00 196 GLU A C 1
ATOM 1562 O O . GLU A 1 196 ? 3.105 -2.246 29.950 1.00 39.00 196 GLU A O 1
ATOM 1567 N N . TYR A 1 197 ? 1.034 -3.107 29.936 1.00 41.78 197 TYR A N 1
ATOM 1568 C CA . TYR A 1 197 ? 0.319 -1.839 30.121 1.00 41.78 197 TYR A CA 1
ATOM 1569 C C . TYR A 1 197 ? -0.449 -1.777 31.453 1.00 41.78 197 TYR A C 1
ATOM 1571 O O . TYR A 1 197 ? -1.682 -1.724 31.463 1.00 41.78 197 TYR A O 1
ATOM 1579 N N . PRO A 1 198 ? 0.247 -1.665 32.602 1.00 43.75 198 PRO A N 1
ATOM 1580 C CA . PRO A 1 198 ? -0.360 -1.635 33.942 1.00 43.75 198 PRO A CA 1
ATOM 1581 C C . PRO A 1 198 ? -1.309 -0.444 34.197 1.00 43.75 198 PRO A C 1
ATOM 1583 O O . PRO A 1 198 ? -1.936 -0.347 35.253 1.00 43.75 198 PRO A O 1
ATOM 1586 N N . GLN A 1 199 ? -1.428 0.498 33.255 1.00 41.62 199 GLN A N 1
ATOM 1587 C CA . GLN A 1 199 ? -2.452 1.545 33.284 1.00 41.62 199 GLN A CA 1
ATOM 1588 C C . GLN A 1 199 ? -3.872 1.053 32.958 1.00 41.62 199 GLN A C 1
ATOM 1590 O O . GLN A 1 199 ? -4.822 1.728 33.357 1.00 41.62 199 GLN A O 1
ATOM 1595 N N . LEU A 1 200 ? -4.034 -0.087 32.276 1.00 40.12 200 LEU A N 1
ATOM 1596 C CA . LEU A 1 200 ? -5.354 -0.650 31.966 1.00 40.12 200 LEU A CA 1
ATOM 1597 C C . LEU A 1 200 ? -5.981 -1.342 33.190 1.00 40.12 200 LEU A C 1
ATOM 1599 O O . LEU A 1 200 ? -7.174 -1.175 33.426 1.00 40.12 200 LEU A O 1
ATOM 1603 N N . ASP A 1 201 ? -5.165 -1.946 34.062 1.00 41.12 201 ASP A N 1
ATOM 1604 C CA . ASP A 1 201 ? -5.593 -2.545 35.343 1.00 41.12 201 ASP A CA 1
ATOM 1605 C C . ASP A 1 201 ? -6.223 -1.544 36.327 1.00 41.12 201 ASP A C 1
ATOM 1607 O O . ASP A 1 201 ? -6.985 -1.910 37.223 1.00 41.12 201 ASP A O 1
ATOM 1611 N N . LYS A 1 202 ? -5.910 -0.249 36.192 1.00 40.44 202 LYS A N 1
ATOM 1612 C CA . LYS A 1 202 ? -6.437 0.810 37.072 1.00 40.44 202 LYS A CA 1
ATOM 1613 C C . LYS A 1 202 ? -7.811 1.328 36.644 1.00 40.44 202 LYS A C 1
ATOM 1615 O O . LYS A 1 202 ? -8.389 2.162 37.346 1.00 40.44 202 LYS A O 1
ATOM 1620 N N . LEU A 1 203 ? -8.342 0.858 35.517 1.00 40.25 203 LEU A N 1
ATOM 1621 C CA . LEU A 1 203 ? -9.691 1.165 35.053 1.00 40.25 203 LEU A CA 1
ATOM 1622 C C . LEU A 1 203 ? -10.665 0.231 35.785 1.00 40.25 203 LEU A C 1
ATOM 1624 O O . LEU A 1 203 ? -11.048 -0.821 35.287 1.00 40.25 203 LEU A O 1
ATOM 1628 N N . GLY A 1 204 ? -10.976 0.599 37.033 1.00 31.44 204 GLY A N 1
ATOM 1629 C CA . GLY A 1 204 ? -11.726 -0.213 37.991 1.00 31.44 204 GLY A CA 1
ATOM 1630 C C . GLY A 1 204 ? -12.953 -0.902 37.392 1.00 31.44 204 GLY A C 1
ATOM 1631 O O . GLY A 1 204 ? -13.925 -0.244 37.034 1.00 31.44 204 GLY A O 1
ATOM 1632 N N . GLY A 1 205 ? -12.901 -2.234 37.339 1.00 33.31 205 GLY A N 1
ATOM 1633 C CA . GLY A 1 205 ? -14.021 -3.063 36.892 1.00 33.31 205 GLY A CA 1
ATOM 1634 C C . GLY A 1 205 ? -13.653 -4.397 36.248 1.00 33.31 205 GLY A C 1
ATOM 1635 O O . GLY A 1 205 ? -14.560 -5.173 35.977 1.00 33.31 205 GLY A O 1
ATOM 1636 N N . ILE A 1 206 ? -12.370 -4.687 36.025 1.00 34.12 206 ILE A N 1
ATOM 1637 C CA . ILE A 1 206 ? -11.948 -5.858 35.253 1.00 34.12 206 ILE A CA 1
ATOM 1638 C C . ILE A 1 206 ? -11.606 -7.031 36.186 1.00 34.12 206 ILE A C 1
ATOM 1640 O O . ILE A 1 206 ? -10.709 -6.935 37.021 1.00 34.12 206 ILE A O 1
ATOM 1644 N N . ARG A 1 207 ? -12.332 -8.144 36.069 1.00 33.19 207 ARG A N 1
ATOM 1645 C CA . ARG A 1 207 ? -11.928 -9.463 36.583 1.00 33.19 207 ARG A CA 1
ATOM 1646 C C . ARG A 1 207 ? -11.569 -10.353 35.386 1.00 33.19 207 ARG A C 1
ATOM 1648 O O . ARG A 1 207 ? -11.773 -9.952 34.250 1.00 33.19 207 ARG A O 1
ATOM 1655 N N . ILE A 1 208 ? -11.003 -11.537 35.612 1.00 34.00 208 ILE A N 1
ATOM 1656 C CA . ILE A 1 208 ? -10.630 -12.502 34.557 1.00 34.00 208 ILE A CA 1
ATOM 1657 C C . ILE A 1 208 ? -11.417 -13.793 34.806 1.00 34.00 208 ILE A C 1
ATOM 1659 O O . ILE A 1 208 ? -11.527 -14.226 35.955 1.00 34.00 208 ILE A O 1
ATOM 1663 N N . GLN A 1 209 ? -11.986 -14.388 33.756 1.00 33.97 209 GLN A N 1
ATOM 1664 C CA . GLN A 1 209 ? -12.584 -15.718 33.820 1.00 33.97 209 GLN A CA 1
ATOM 1665 C C . GLN A 1 209 ? -11.973 -16.583 32.717 1.00 33.97 209 GLN A C 1
ATOM 1667 O O . GLN A 1 209 ? -12.259 -16.393 31.538 1.00 33.97 209 GLN A O 1
ATOM 1672 N N . ASP A 1 210 ? -11.142 -17.543 33.114 1.00 31.39 210 ASP A N 1
ATOM 1673 C CA . ASP A 1 210 ? -10.724 -18.640 32.245 1.00 31.39 210 ASP A CA 1
ATOM 1674 C C . ASP A 1 210 ? -11.947 -19.525 31.968 1.00 31.39 210 ASP A C 1
ATOM 1676 O O . ASP A 1 210 ? -12.577 -20.023 32.907 1.00 31.39 210 ASP A O 1
ATOM 1680 N N . GLY A 1 211 ? -12.325 -19.718 30.700 1.00 29.31 211 GLY A N 1
ATOM 1681 C CA . GLY A 1 211 ? -13.426 -20.640 30.404 1.00 29.31 211 GLY A CA 1
ATOM 1682 C C . GLY A 1 211 ? -14.006 -20.690 28.994 1.00 29.31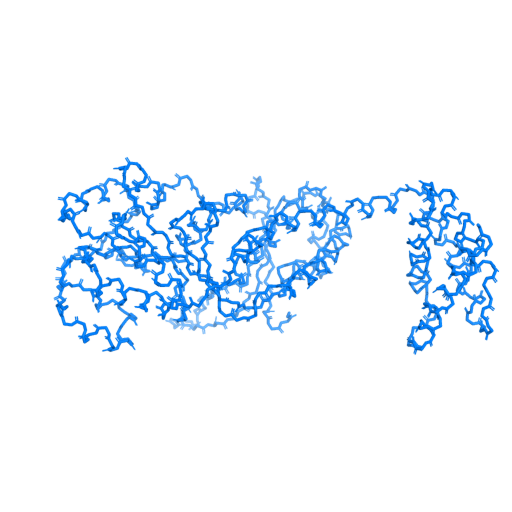 211 GLY A C 1
ATOM 1683 O O . GLY A 1 211 ? -14.774 -21.614 28.732 1.00 29.31 211 GLY A O 1
ATOM 1684 N N . PHE A 1 212 ? -13.674 -19.781 28.075 1.00 37.06 212 PHE A N 1
ATOM 1685 C CA . PHE A 1 212 ? -14.151 -19.922 26.695 1.00 37.06 212 PHE A CA 1
ATOM 1686 C C . PHE A 1 212 ? -13.218 -20.814 25.882 1.00 37.06 212 PHE A C 1
ATOM 1688 O O . PHE A 1 212 ? -12.014 -20.573 25.813 1.00 37.06 212 PHE A O 1
ATOM 1695 N N . GLN A 1 213 ? -13.784 -21.876 25.302 1.00 33.72 213 GLN A N 1
ATOM 1696 C CA . GLN A 1 213 ? -13.025 -22.784 24.453 1.00 33.72 213 GLN A CA 1
ATOM 1697 C C . GLN A 1 213 ? -12.511 -22.042 23.215 1.00 33.72 213 GLN A C 1
ATOM 1699 O O . GLN A 1 213 ? -13.257 -21.245 22.641 1.00 33.72 213 GLN A O 1
ATOM 1704 N N . PRO A 1 214 ? -11.263 -22.304 22.798 1.00 34.97 214 PRO A N 1
ATOM 1705 C CA . PRO A 1 214 ? -10.727 -21.757 21.566 1.00 34.97 214 PRO A CA 1
ATOM 1706 C C . PRO A 1 214 ? -11.610 -22.155 20.385 1.00 34.97 214 PRO A C 1
ATOM 1708 O O . PRO A 1 214 ? -11.886 -23.335 20.164 1.00 34.97 214 PRO A O 1
ATOM 1711 N N . TYR A 1 215 ? -12.093 -21.162 19.641 1.00 41.78 215 TYR A N 1
ATOM 1712 C CA . TYR A 1 215 ? -12.920 -21.420 18.471 1.00 41.78 215 TYR A CA 1
ATOM 1713 C C . TYR A 1 215 ? -12.029 -21.663 17.259 1.00 41.78 215 TYR A C 1
ATOM 1715 O O . TYR A 1 215 ? -11.398 -20.741 16.735 1.00 41.78 215 TYR A O 1
ATOM 1723 N N . GLU A 1 216 ? -12.006 -22.909 16.799 1.00 35.25 216 GLU A N 1
ATOM 1724 C CA . GLU A 1 216 ? -11.471 -23.245 15.489 1.00 35.25 216 GLU A CA 1
ATOM 1725 C C . GLU A 1 216 ? -12.439 -22.725 14.408 1.00 35.25 216 GLU A C 1
ATOM 1727 O O . GLU A 1 216 ? -13.626 -23.049 14.409 1.00 35.25 216 GLU A O 1
ATOM 1732 N N . GLN A 1 217 ? -11.895 -21.944 13.469 1.00 42.91 217 GLN A N 1
ATOM 1733 C CA . GLN A 1 217 ? -12.467 -21.536 12.173 1.00 42.91 217 GLN A CA 1
ATOM 1734 C C . GLN A 1 217 ? -13.347 -20.269 12.114 1.00 42.91 217 GLN A C 1
ATOM 1736 O O . GLN A 1 217 ? -14.450 -20.225 12.654 1.00 42.91 217 GLN A O 1
ATOM 1741 N N . PHE A 1 218 ? -12.826 -19.307 11.324 1.00 47.03 218 PHE A N 1
ATOM 1742 C CA . PHE A 1 218 ? -13.444 -18.174 10.604 1.00 47.03 218 PHE A CA 1
ATOM 1743 C C . PHE A 1 218 ? -14.479 -17.304 11.347 1.00 47.03 218 PHE A C 1
ATOM 1745 O O . PHE A 1 218 ? -14.874 -17.572 12.470 1.00 47.03 218 PHE A O 1
ATOM 1752 N N . PHE A 1 219 ? -14.832 -16.143 10.781 1.00 53.94 219 PHE A N 1
ATOM 1753 C CA . PHE A 1 219 ? -15.895 -15.252 11.282 1.00 53.94 219 PHE A CA 1
ATOM 1754 C C . PHE A 1 219 ? -17.176 -15.629 10.510 1.00 53.94 219 PHE A C 1
ATOM 1756 O O . PHE A 1 219 ? -17.391 -15.071 9.440 1.00 53.94 219 PHE A O 1
ATOM 1763 N N . PRO A 1 220 ? -18.037 -16.582 10.933 1.00 54.31 220 PRO A N 1
ATOM 1764 C CA . PRO A 1 220 ? -19.343 -16.691 10.303 1.00 54.31 220 PRO A CA 1
ATOM 1765 C C . PRO A 1 220 ? -20.180 -15.528 10.829 1.00 54.31 220 PRO A C 1
ATOM 1767 O O . PRO A 1 220 ? -20.343 -15.399 12.043 1.00 54.31 220 PRO A O 1
ATOM 1770 N N . CYS A 1 221 ? -20.759 -14.717 9.946 1.00 57.28 221 CYS A N 1
ATOM 1771 C CA . CYS A 1 221 ? -21.657 -13.620 10.330 1.00 57.28 221 CYS A CA 1
ATOM 1772 C C . CYS A 1 221 ? -22.800 -14.072 11.261 1.00 57.28 221 CYS A C 1
ATOM 1774 O O . CYS A 1 221 ? -23.286 -13.301 12.083 1.00 57.28 221 CYS A O 1
ATOM 1776 N N . ILE A 1 222 ? -23.154 -15.361 11.201 1.00 53.31 222 ILE A N 1
ATOM 1777 C CA . ILE A 1 222 ? -24.067 -16.049 12.123 1.00 53.31 222 ILE A CA 1
ATOM 1778 C C . ILE A 1 222 ? -23.686 -15.809 13.597 1.00 53.31 222 ILE A C 1
ATOM 1780 O O . ILE A 1 222 ? -24.561 -15.533 14.406 1.00 53.31 222 ILE A O 1
ATOM 1784 N N . LYS A 1 223 ? -22.396 -15.833 13.951 1.00 66.81 223 LYS A N 1
ATOM 1785 C CA . LYS A 1 223 ? -21.946 -15.677 15.345 1.00 66.81 223 LYS A CA 1
ATOM 1786 C C . LYS A 1 223 ? -21.953 -14.228 15.831 1.00 66.81 223 LYS A C 1
ATOM 1788 O O . LYS A 1 223 ? -22.108 -13.990 17.022 1.00 66.81 223 LYS A O 1
ATOM 1793 N N . ILE A 1 224 ? -21.801 -13.257 14.929 1.00 69.38 224 ILE A N 1
ATOM 1794 C CA . ILE A 1 224 ? -21.925 -11.835 15.286 1.00 69.38 224 ILE A CA 1
ATOM 1795 C C . ILE A 1 224 ? -23.373 -11.527 15.699 1.00 69.38 224 ILE A C 1
ATOM 1797 O O . ILE A 1 224 ? -23.580 -10.832 16.689 1.00 69.38 224 ILE A O 1
ATOM 1801 N N . ASN A 1 225 ? -24.363 -12.115 15.016 1.00 71.12 225 ASN A N 1
ATOM 1802 C CA . ASN A 1 225 ? -25.772 -12.006 15.411 1.00 71.12 225 ASN A CA 1
ATOM 1803 C C . ASN A 1 225 ? -26.035 -12.547 16.816 1.00 71.12 225 ASN A C 1
ATOM 1805 O O . ASN A 1 225 ? -26.641 -11.858 17.627 1.00 71.12 225 ASN A O 1
ATOM 1809 N N . GLU A 1 226 ? -25.530 -13.744 17.120 1.00 75.31 226 GLU A N 1
ATOM 1810 C CA . GLU A 1 226 ? -25.699 -14.348 18.447 1.00 75.31 226 GLU A CA 1
ATOM 1811 C C . GLU A 1 226 ? -25.095 -13.474 19.553 1.00 75.31 226 GLU A C 1
ATOM 1813 O O . GLU A 1 226 ? -25.661 -13.368 20.637 1.00 75.31 226 GLU A O 1
ATOM 1818 N N . ILE A 1 227 ? -23.965 -12.812 19.288 1.00 74.62 227 ILE A N 1
ATOM 1819 C CA . ILE A 1 227 ? -23.365 -11.876 20.243 1.00 74.62 227 ILE A CA 1
ATOM 1820 C C . ILE A 1 227 ? -24.241 -10.631 20.398 1.00 74.62 227 ILE A C 1
ATOM 1822 O O . ILE A 1 227 ? -24.471 -10.202 21.524 1.00 74.62 227 ILE A O 1
ATOM 1826 N N . PHE A 1 228 ? -24.777 -10.075 19.309 1.00 78.44 228 PHE A N 1
ATOM 1827 C CA . PHE A 1 228 ? -25.698 -8.939 19.395 1.00 78.44 228 PHE A CA 1
ATOM 1828 C C . PHE A 1 228 ? -26.979 -9.253 20.167 1.00 78.44 228 PHE A C 1
ATOM 1830 O O . PHE A 1 228 ? -27.464 -8.377 20.878 1.00 78.44 228 PHE A O 1
ATOM 1837 N N . ASP A 1 229 ? -27.486 -10.484 20.094 1.00 77.88 229 ASP A N 1
ATOM 1838 C CA . ASP A 1 229 ? -28.639 -10.925 20.888 1.00 77.88 229 ASP A CA 1
ATOM 1839 C C . ASP A 1 229 ? -28.338 -10.972 22.400 1.00 77.88 229 ASP A C 1
ATOM 1841 O O . ASP A 1 229 ? -29.256 -10.912 23.221 1.00 77.88 229 ASP A O 1
ATOM 1845 N N . LEU A 1 230 ? -27.059 -11.077 22.779 1.00 77.31 230 LEU A N 1
ATOM 1846 C CA . LEU A 1 230 ? -26.598 -11.086 24.170 1.00 77.31 230 LEU A CA 1
ATOM 1847 C C . LEU A 1 230 ? -26.227 -9.694 24.699 1.00 77.31 230 LEU A C 1
ATOM 1849 O O . LEU A 1 230 ? -26.128 -9.521 25.915 1.00 77.31 230 LEU A O 1
ATOM 1853 N N . LEU A 1 231 ? -26.007 -8.721 23.813 1.00 74.19 231 LEU A N 1
ATOM 1854 C CA . LEU A 1 231 ? -25.639 -7.355 24.176 1.00 74.19 231 LEU A CA 1
ATOM 1855 C C . LEU A 1 231 ? -26.872 -6.538 24.563 1.00 74.19 231 LEU A C 1
ATOM 1857 O O . LEU A 1 231 ? -27.925 -6.604 23.926 1.00 74.19 231 LEU A O 1
ATOM 1861 N N . ASN A 1 232 ? -26.735 -5.700 25.591 1.00 78.50 232 ASN A N 1
ATOM 1862 C CA . ASN A 1 232 ? -27.751 -4.687 25.859 1.00 78.50 232 ASN A CA 1
ATOM 1863 C C . ASN A 1 232 ? -27.764 -3.645 24.728 1.00 78.50 232 ASN A C 1
ATOM 1865 O O . ASN A 1 232 ? -26.746 -3.372 24.097 1.00 78.50 232 ASN A O 1
ATOM 1869 N N . SER A 1 233 ? -28.905 -2.984 24.505 1.00 77.25 233 SER A N 1
ATOM 1870 C CA . SER A 1 233 ? -29.070 -2.007 23.411 1.00 77.25 233 SER A CA 1
ATOM 1871 C C . SER A 1 233 ? -28.150 -0.777 23.492 1.00 77.25 233 SER A C 1
ATOM 1873 O O . SER A 1 233 ? -28.168 0.058 22.596 1.00 77.25 233 SER A O 1
ATOM 1875 N N . ASN A 1 234 ? -27.420 -0.614 24.594 1.00 79.00 234 ASN A N 1
ATOM 1876 C CA . ASN A 1 234 ? -26.479 0.467 24.875 1.00 79.00 234 ASN A CA 1
ATOM 1877 C C . ASN A 1 234 ? -25.024 -0.021 25.008 1.00 79.00 234 ASN A C 1
ATOM 1879 O O . ASN A 1 234 ? -24.166 0.745 25.450 1.00 79.00 234 ASN A O 1
ATOM 1883 N N . GLU A 1 235 ? -24.752 -1.283 24.681 1.00 83.81 235 GLU A N 1
ATOM 1884 C CA . GLU A 1 235 ? -23.423 -1.880 24.741 1.00 83.81 235 GLU A CA 1
ATOM 1885 C C . GLU A 1 235 ? -22.814 -2.038 23.348 1.00 83.81 235 GLU A C 1
ATOM 1887 O O . GLU A 1 235 ? -23.492 -2.392 22.388 1.00 83.81 235 GLU A O 1
ATOM 1892 N N . LEU A 1 236 ? -21.504 -1.807 23.263 1.00 86.06 236 LEU A N 1
ATOM 1893 C CA . LEU A 1 236 ? -20.733 -1.944 22.031 1.00 86.06 236 LEU A CA 1
ATOM 1894 C C . LEU A 1 236 ? -20.095 -3.325 21.928 1.00 86.06 236 LEU A C 1
ATOM 1896 O O . LEU A 1 236 ? -19.552 -3.839 22.913 1.00 86.06 236 LEU A O 1
ATOM 1900 N N . LEU A 1 237 ? -20.055 -3.863 20.711 1.00 84.56 237 LEU A N 1
ATOM 1901 C CA . LEU A 1 237 ? -19.171 -4.969 20.362 1.00 84.56 237 LEU A CA 1
ATOM 1902 C C . LEU A 1 237 ? -17.792 -4.435 19.948 1.00 84.56 237 LEU A C 1
ATOM 1904 O O . LEU A 1 237 ? -17.663 -3.768 18.925 1.00 84.56 237 LEU A O 1
ATOM 1908 N N . GLY A 1 238 ? -16.754 -4.737 20.724 1.00 84.06 238 GLY A N 1
ATOM 1909 C CA . GLY A 1 238 ? -15.365 -4.509 20.328 1.00 84.06 238 GLY A CA 1
ATOM 1910 C C . GLY A 1 238 ? -14.800 -5.713 19.580 1.00 84.06 238 GLY A C 1
ATOM 1911 O O . GLY A 1 238 ? -15.003 -6.855 19.988 1.00 84.06 238 GLY A O 1
ATOM 1912 N N . ILE A 1 239 ? -14.083 -5.476 18.489 1.00 80.56 239 ILE A N 1
ATOM 1913 C CA . ILE A 1 239 ? -13.408 -6.515 17.713 1.00 80.56 239 ILE A CA 1
ATOM 1914 C C . ILE A 1 239 ? -11.968 -6.077 17.477 1.00 80.56 239 ILE A C 1
ATOM 1916 O O . ILE A 1 239 ? -11.714 -4.945 17.078 1.00 80.56 239 ILE A O 1
ATOM 1920 N N . TYR A 1 240 ? -11.027 -6.977 17.709 1.00 78.44 240 TYR A N 1
ATOM 1921 C CA . TYR A 1 240 ? -9.613 -6.804 17.441 1.00 78.44 240 TYR A CA 1
ATOM 1922 C C . TYR A 1 240 ? -9.168 -7.863 16.444 1.00 78.44 240 TYR A C 1
ATOM 1924 O O . TYR A 1 240 ? -9.347 -9.063 16.676 1.00 78.44 240 TYR A O 1
ATOM 1932 N N . VAL A 1 241 ? -8.613 -7.404 15.329 1.00 74.75 241 VAL A N 1
ATOM 1933 C CA . VAL A 1 241 ? -8.152 -8.253 14.240 1.00 74.75 241 VAL A CA 1
ATOM 1934 C C . VAL A 1 241 ? -6.686 -7.987 13.927 1.00 74.75 241 VAL A C 1
ATOM 1936 O O . VAL A 1 241 ? -6.175 -6.877 14.060 1.00 74.75 241 VAL A O 1
ATOM 1939 N N . GLY A 1 242 ? -6.023 -9.050 13.513 1.00 67.69 242 GLY A N 1
ATOM 1940 C CA . GLY A 1 242 ? -4.628 -9.105 13.151 1.00 67.69 242 GLY A CA 1
ATOM 1941 C C . GLY A 1 242 ? -4.338 -8.767 11.703 1.00 67.69 242 GLY A C 1
ATOM 1942 O O . GLY A 1 242 ? -5.226 -8.511 10.892 1.00 67.69 242 GLY A O 1
ATOM 1943 N N . SER A 1 243 ? -3.055 -8.859 11.360 1.00 65.81 243 SER A N 1
ATOM 1944 C CA . SER A 1 243 ? -2.469 -8.365 10.108 1.00 65.81 243 SER A CA 1
ATOM 1945 C C . SER A 1 243 ? -3.235 -8.753 8.835 1.00 65.81 243 SER A C 1
ATOM 1947 O O . SER A 1 243 ? -3.422 -7.917 7.949 1.00 65.81 243 SER A O 1
ATOM 1949 N N . ALA A 1 244 ? -3.675 -10.010 8.707 1.00 61.34 244 ALA A N 1
ATOM 1950 C CA . ALA A 1 244 ? -4.378 -10.481 7.510 1.00 61.34 244 ALA A CA 1
ATOM 1951 C C . ALA A 1 244 ? -5.762 -9.829 7.365 1.00 61.34 244 ALA A C 1
ATOM 1953 O O . ALA A 1 244 ? -6.147 -9.384 6.284 1.00 61.34 244 ALA A O 1
ATOM 1954 N N . HIS A 1 245 ? -6.491 -9.715 8.470 1.00 66.44 245 HIS A N 1
ATOM 1955 C CA . HIS A 1 245 ? -7.800 -9.080 8.511 1.00 66.44 245 HIS A CA 1
ATOM 1956 C C . HIS A 1 245 ? -7.704 -7.549 8.461 1.00 66.44 245 HIS A C 1
ATOM 1958 O O . HIS A 1 245 ? -8.540 -6.923 7.822 1.00 66.44 245 HIS A O 1
ATOM 1964 N N . THR A 1 246 ? -6.659 -6.945 9.031 1.00 68.00 246 THR A N 1
ATOM 1965 C CA . THR A 1 246 ? -6.316 -5.521 8.867 1.00 68.00 246 THR A CA 1
ATOM 1966 C C . THR A 1 246 ? -6.061 -5.185 7.406 1.00 68.00 246 THR A C 1
ATOM 1968 O O . THR A 1 246 ? -6.621 -4.224 6.884 1.00 68.00 246 THR A O 1
ATOM 1971 N N . THR A 1 247 ? -5.277 -6.020 6.718 1.00 63.72 247 THR A N 1
ATOM 1972 C CA . THR A 1 247 ? -5.062 -5.900 5.271 1.00 63.72 247 THR A CA 1
ATOM 1973 C C . THR A 1 247 ? -6.393 -6.020 4.539 1.00 63.72 247 THR A C 1
ATOM 1975 O O . THR A 1 247 ? -6.685 -5.185 3.692 1.00 63.72 247 THR A O 1
ATOM 1978 N N . ARG A 1 248 ? -7.254 -6.979 4.923 1.00 65.75 248 ARG A N 1
ATOM 1979 C CA . ARG A 1 248 ? -8.600 -7.104 4.347 1.00 65.75 248 ARG A CA 1
ATOM 1980 C C . ARG A 1 248 ? -9.477 -5.869 4.559 1.00 65.75 248 ARG A C 1
ATOM 1982 O O . ARG A 1 248 ? -10.135 -5.449 3.618 1.00 65.75 248 ARG A O 1
ATOM 1989 N N . LEU A 1 249 ? -9.443 -5.262 5.742 1.00 66.25 249 LEU A N 1
ATOM 1990 C CA . LEU A 1 249 ? -10.152 -4.013 6.020 1.00 66.25 249 LEU A CA 1
ATOM 1991 C C . LEU A 1 249 ? -9.646 -2.882 5.120 1.00 66.25 249 LEU A C 1
ATOM 1993 O O . LEU A 1 249 ? -10.458 -2.141 4.579 1.00 66.25 249 LEU A O 1
ATOM 1997 N N . PHE A 1 250 ? -8.331 -2.777 4.889 1.00 68.31 250 PHE A N 1
ATOM 1998 C CA . PHE A 1 250 ? -7.825 -1.876 3.851 1.00 68.31 250 PHE A CA 1
ATOM 1999 C C . PHE A 1 250 ? -8.417 -2.225 2.482 1.00 68.31 250 PHE A C 1
ATOM 2001 O O . PHE A 1 250 ? -8.876 -1.311 1.811 1.00 68.31 250 PHE A O 1
ATOM 2008 N N . LEU A 1 251 ? -8.483 -3.506 2.089 1.00 64.19 251 LEU A N 1
ATOM 2009 C CA . LEU A 1 251 ? -9.022 -3.921 0.781 1.00 64.19 251 LEU A CA 1
ATOM 2010 C C . LEU A 1 251 ? -10.470 -3.491 0.565 1.00 64.19 251 LEU A C 1
ATOM 2012 O O . LEU A 1 251 ? -10.800 -3.002 -0.511 1.00 64.19 251 LEU A O 1
ATOM 2016 N N . ASP A 1 252 ? -11.327 -3.664 1.568 1.00 65.44 252 ASP A N 1
ATOM 2017 C CA . ASP A 1 252 ? -12.753 -3.351 1.443 1.00 65.44 252 ASP A CA 1
ATOM 2018 C C . ASP A 1 252 ? -12.980 -1.842 1.236 1.00 65.44 252 ASP A C 1
ATOM 2020 O O . ASP A 1 252 ? -13.886 -1.433 0.509 1.00 65.44 252 ASP A O 1
ATOM 2024 N N . TYR A 1 253 ? -12.114 -1.004 1.818 1.00 68.69 253 TYR A N 1
ATOM 2025 C CA . TYR A 1 253 ? -12.160 0.453 1.662 1.00 68.69 253 TYR A CA 1
ATOM 2026 C C . TYR A 1 253 ? -11.250 0.976 0.537 1.00 68.69 253 TYR A C 1
ATOM 2028 O O . TYR A 1 253 ? -11.365 2.135 0.140 1.00 68.69 253 TYR A O 1
ATOM 2036 N N . MET A 1 254 ? -10.392 0.118 -0.018 1.00 66.06 254 MET A N 1
ATOM 2037 C CA . MET A 1 254 ? -9.457 0.384 -1.113 1.00 66.06 254 MET A CA 1
ATOM 2038 C C . MET A 1 254 ? -9.535 -0.721 -2.190 1.00 66.06 254 MET A C 1
ATOM 2040 O O . MET A 1 254 ? -8.516 -1.321 -2.538 1.00 66.06 254 MET A O 1
ATOM 2044 N N . PRO A 1 255 ? -10.717 -1.019 -2.763 1.00 60.69 255 PRO A N 1
ATOM 2045 C CA . PRO A 1 255 ? -10.894 -2.187 -3.634 1.00 60.69 255 PRO A CA 1
ATOM 2046 C C . PRO A 1 255 ? -10.092 -2.098 -4.940 1.00 60.69 255 PRO A C 1
ATOM 2048 O O . PRO A 1 255 ? -9.793 -3.112 -5.568 1.00 60.69 255 PRO A O 1
ATOM 2051 N N . GLU A 1 256 ? -9.719 -0.885 -5.351 1.00 56.19 256 GLU A N 1
ATOM 2052 C CA . GLU A 1 256 ? -8.907 -0.638 -6.545 1.00 56.19 256 GLU A CA 1
ATOM 2053 C C . GLU A 1 256 ? -7.458 -1.133 -6.395 1.00 56.19 256 GLU A C 1
ATOM 2055 O O . GLU A 1 256 ? -6.786 -1.335 -7.400 1.00 56.19 256 GLU A O 1
ATOM 2060 N N . PHE A 1 257 ? -7.001 -1.387 -5.165 1.00 52.59 257 PHE A N 1
ATOM 2061 C CA . PHE A 1 257 ? -5.588 -1.578 -4.836 1.00 52.59 257 PHE A CA 1
ATOM 2062 C C . PHE A 1 257 ? -5.096 -3.017 -4.774 1.00 52.59 257 PHE A C 1
ATOM 2064 O O . PHE A 1 257 ? -3.893 -3.251 -4.777 1.00 52.59 257 PHE A O 1
ATOM 2071 N N . PHE A 1 258 ? -6.002 -3.981 -4.656 1.00 55.41 258 PHE A N 1
ATOM 2072 C CA . PHE A 1 258 ? -5.620 -5.328 -4.234 1.00 55.41 258 PHE A CA 1
ATOM 2073 C C . PHE A 1 258 ? -6.404 -6.424 -4.948 1.00 55.41 258 PHE A C 1
ATOM 2075 O O . PHE A 1 258 ? -6.666 -7.492 -4.383 1.00 55.41 258 PHE A O 1
ATOM 2082 N N . LYS A 1 259 ? -6.744 -6.183 -6.218 1.00 54.28 259 LYS A N 1
ATOM 2083 C CA . LYS A 1 259 ? -7.401 -7.172 -7.084 1.00 54.28 259 LYS A CA 1
ATOM 2084 C C . LYS A 1 259 ? -6.586 -8.466 -7.219 1.00 54.28 259 LYS A C 1
ATOM 2086 O O . LYS A 1 259 ? -7.174 -9.524 -7.418 1.00 54.28 259 LYS A O 1
ATOM 2091 N N . SER A 1 260 ? -5.263 -8.393 -7.072 1.00 47.22 260 SER A N 1
ATOM 2092 C CA . SER A 1 260 ? -4.317 -9.508 -7.227 1.00 47.22 260 SER A CA 1
ATOM 2093 C C . SER A 1 260 ? -4.008 -10.285 -5.940 1.00 47.22 260 SER A C 1
ATOM 2095 O O . SER A 1 260 ? -3.405 -11.353 -5.992 1.00 47.22 260 SER A O 1
ATOM 2097 N N . SER A 1 261 ? -4.422 -9.786 -4.771 1.00 49.09 261 SER A N 1
ATOM 2098 C CA . SER A 1 261 ? -3.904 -10.249 -3.472 1.00 49.09 261 SER A CA 1
ATOM 2099 C C . SER A 1 261 ? -4.354 -11.653 -3.033 1.00 49.09 261 SER A C 1
ATOM 2101 O O . SER A 1 261 ? -3.937 -12.129 -1.978 1.00 49.09 261 SER A O 1
ATOM 2103 N N . GLY A 1 262 ? -5.203 -12.338 -3.808 1.00 48.84 262 GLY A N 1
ATOM 2104 C CA . GLY A 1 262 ? -5.603 -13.727 -3.549 1.00 48.84 262 GLY A CA 1
ATOM 2105 C C . GLY A 1 262 ? -6.410 -13.948 -2.260 1.00 48.84 262 GLY A C 1
ATOM 2106 O O . GLY A 1 262 ? -6.767 -15.086 -1.950 1.00 48.84 262 GLY A O 1
ATOM 2107 N N . PHE A 1 263 ? -6.738 -12.890 -1.510 1.00 48.16 263 PHE A N 1
ATOM 2108 C CA . PHE A 1 263 ? -7.672 -12.962 -0.389 1.00 48.16 263 PHE A CA 1
ATOM 2109 C C . PHE A 1 263 ? -9.079 -13.209 -0.956 1.00 48.16 263 PHE A C 1
ATOM 2111 O O . PHE A 1 263 ? -9.724 -12.288 -1.454 1.00 48.16 263 PHE A O 1
ATOM 2118 N N . GLY A 1 264 ? -9.505 -14.479 -0.940 1.00 48.47 264 GLY A N 1
ATOM 2119 C CA . GLY A 1 264 ? -10.741 -14.966 -1.567 1.00 48.47 264 GLY A CA 1
ATOM 2120 C C . GLY A 1 264 ? -12.047 -14.322 -1.074 1.00 48.47 264 GLY A C 1
ATOM 2121 O O . GLY A 1 264 ? -12.046 -13.413 -0.248 1.00 48.47 264 GLY A O 1
ATOM 2122 N N . GLU A 1 265 ? -13.175 -14.835 -1.579 1.00 55.16 265 GLU A N 1
ATOM 2123 C CA . GLU A 1 265 ? -14.571 -14.397 -1.345 1.00 55.16 265 GLU A CA 1
ATOM 2124 C C . GLU A 1 265 ? -15.086 -14.598 0.101 1.00 55.16 265 GLU A C 1
ATOM 2126 O O . GLU A 1 265 ? -16.256 -14.915 0.325 1.00 55.16 265 GLU A O 1
ATOM 2131 N N . TYR A 1 266 ? -14.228 -14.479 1.111 1.00 57.12 266 TYR A N 1
ATOM 2132 C CA . TYR A 1 266 ? -14.660 -14.631 2.495 1.00 57.12 266 TYR A CA 1
ATOM 2133 C C . TYR A 1 266 ? -15.360 -13.357 2.979 1.00 57.12 266 TYR A C 1
ATOM 2135 O O . TYR A 1 266 ? -14.815 -12.269 2.779 1.00 57.12 266 TYR A O 1
ATOM 2143 N N . PRO A 1 267 ? -16.519 -13.480 3.654 1.00 58.34 267 PRO A N 1
ATOM 2144 C CA . PRO A 1 267 ? -17.205 -12.332 4.224 1.00 58.34 267 PRO A CA 1
ATOM 2145 C C . PRO A 1 267 ? -16.332 -11.673 5.294 1.00 58.34 267 PRO A C 1
ATOM 2147 O O . PRO A 1 267 ? -15.748 -12.350 6.151 1.00 58.34 267 PRO A O 1
ATOM 2150 N N . THR A 1 268 ? -16.236 -10.352 5.233 1.00 69.94 268 THR A N 1
ATOM 2151 C CA . THR A 1 268 ? -15.433 -9.548 6.153 1.00 69.94 268 THR A CA 1
ATOM 2152 C C . THR A 1 268 ? -16.221 -9.179 7.408 1.00 69.94 268 THR A C 1
ATOM 2154 O O . THR A 1 268 ? -17.419 -9.448 7.528 1.00 69.94 268 THR A O 1
ATOM 2157 N N . VAL A 1 269 ? -15.545 -8.590 8.401 1.00 73.12 269 VAL A N 1
ATOM 2158 C CA . VAL A 1 269 ? -16.234 -8.095 9.606 1.00 73.12 269 VAL A CA 1
ATOM 2159 C C . VAL A 1 269 ? -17.277 -7.046 9.216 1.00 73.12 269 VAL A C 1
ATOM 2161 O O . VAL A 1 269 ? -18.380 -7.066 9.759 1.00 73.12 269 VAL A O 1
ATOM 2164 N N . ASP A 1 270 ? -16.967 -6.190 8.240 1.00 74.50 270 ASP A N 1
ATOM 2165 C CA . ASP A 1 270 ? -17.907 -5.191 7.737 1.00 74.50 270 ASP A CA 1
ATOM 2166 C C . ASP A 1 270 ? -19.094 -5.847 7.019 1.00 74.50 270 ASP A C 1
ATOM 2168 O O . ASP A 1 270 ? -20.234 -5.542 7.362 1.00 74.50 270 ASP A O 1
ATOM 2172 N N . ASP A 1 271 ? -18.861 -6.835 6.141 1.00 75.19 271 ASP A N 1
ATOM 2173 C CA . ASP A 1 271 ? -19.941 -7.600 5.489 1.00 75.19 271 ASP A CA 1
ATOM 2174 C C . ASP A 1 271 ? -20.903 -8.207 6.515 1.00 75.19 271 ASP A C 1
ATOM 2176 O O . ASP A 1 271 ? -22.129 -8.184 6.355 1.00 75.19 271 ASP A O 1
ATOM 2180 N N . CYS A 1 272 ? -20.357 -8.724 7.617 1.00 76.94 272 CYS A N 1
ATOM 2181 C CA . CYS A 1 272 ? -21.171 -9.268 8.687 1.00 76.94 272 CYS A CA 1
ATOM 2182 C C . CYS A 1 272 ? -22.003 -8.192 9.388 1.00 76.94 272 CYS A C 1
ATOM 2184 O O . CYS A 1 272 ? -23.192 -8.414 9.608 1.00 76.94 272 CYS A O 1
ATOM 2186 N N . PHE A 1 273 ? -21.451 -7.019 9.693 1.00 82.75 273 PHE A N 1
ATOM 2187 C CA . PHE A 1 273 ? -22.234 -5.919 10.267 1.00 82.75 273 PHE A CA 1
ATOM 2188 C C . PHE A 1 273 ? -23.309 -5.421 9.291 1.00 82.75 273 PHE A C 1
ATOM 2190 O O . PHE A 1 273 ? -24.480 -5.315 9.663 1.00 82.75 273 PHE A O 1
ATOM 2197 N N . GLN A 1 274 ? -22.961 -5.235 8.018 1.00 82.00 274 GLN A N 1
ATOM 2198 C CA . GLN A 1 274 ? -23.904 -4.823 6.980 1.00 82.00 274 GLN A CA 1
ATOM 2199 C C . GLN A 1 274 ? -25.064 -5.818 6.825 1.00 82.00 274 GLN A C 1
ATOM 2201 O O . GLN A 1 274 ? -26.225 -5.408 6.782 1.00 82.00 274 GLN A O 1
ATOM 2206 N N . SER A 1 275 ? -24.781 -7.129 6.830 1.00 81.81 275 SER A N 1
ATOM 2207 C CA . SER A 1 275 ? -25.802 -8.184 6.704 1.00 81.81 275 SER A CA 1
ATOM 2208 C C . SER A 1 275 ? -26.834 -8.194 7.840 1.00 81.81 275 SER A C 1
ATOM 2210 O O . SER A 1 275 ? -27.922 -8.751 7.691 1.00 81.81 275 SER A O 1
ATOM 2212 N N . THR A 1 276 ? -26.512 -7.554 8.965 1.00 82.19 276 THR A N 1
ATOM 2213 C CA . THR A 1 276 ? -27.343 -7.503 10.175 1.00 82.19 276 THR A CA 1
ATOM 2214 C C . THR A 1 276 ? -28.021 -6.145 10.358 1.00 82.19 276 THR A C 1
ATOM 2216 O O . THR A 1 276 ? -28.756 -5.935 11.322 1.00 82.19 276 THR A O 1
ATOM 2219 N N . GLY A 1 277 ? -27.801 -5.210 9.423 1.00 87.50 277 GLY A N 1
ATOM 2220 C CA . GLY A 1 277 ? -28.256 -3.824 9.538 1.00 87.50 277 GLY A CA 1
ATOM 2221 C C . GLY A 1 277 ? -27.579 -3.064 10.681 1.00 87.50 277 GLY A C 1
ATOM 2222 O O . GLY A 1 277 ? -28.082 -2.023 11.104 1.00 87.50 277 GLY A O 1
ATOM 2223 N N . LYS A 1 278 ? -26.468 -3.599 11.196 1.00 88.75 278 LYS A N 1
ATOM 2224 C CA . LYS A 1 278 ? -25.679 -3.032 12.282 1.00 88.75 278 LYS A CA 1
ATOM 2225 C C . LYS A 1 278 ? -24.595 -2.140 11.716 1.00 88.75 278 LYS A C 1
ATOM 2227 O O . LYS A 1 278 ? -24.110 -2.324 10.603 1.00 88.75 278 LYS A O 1
ATOM 2232 N N . SER A 1 279 ? -24.222 -1.145 12.497 1.00 91.12 279 SER A N 1
ATOM 2233 C CA . SER A 1 279 ? -23.251 -0.149 12.096 1.00 91.12 279 SER A CA 1
ATOM 2234 C C . SER A 1 279 ? -21.908 -0.376 12.782 1.00 91.12 279 SER A C 1
ATOM 2236 O O . SER A 1 279 ? -21.835 -0.609 13.989 1.00 91.12 279 SER A O 1
ATOM 2238 N N . LEU A 1 280 ? -20.841 -0.300 11.992 1.00 90.50 280 LEU A N 1
ATOM 2239 C CA . LEU A 1 280 ? -19.471 -0.550 12.419 1.00 90.50 280 LEU A CA 1
ATOM 2240 C C . LEU A 1 280 ? -18.645 0.732 12.320 1.00 90.50 280 LEU A C 1
ATOM 2242 O O . LEU A 1 280 ? -18.811 1.516 11.384 1.00 90.50 280 LEU A O 1
ATOM 2246 N N . ILE A 1 281 ? -17.752 0.938 13.284 1.00 92.62 281 ILE A N 1
ATOM 2247 C CA . ILE A 1 281 ? -16.607 1.839 13.137 1.00 92.62 281 ILE A CA 1
ATOM 2248 C C . ILE A 1 281 ? -15.365 0.996 12.893 1.00 92.62 281 ILE A C 1
ATOM 2250 O O . ILE A 1 281 ? -15.082 0.092 13.674 1.00 92.62 281 ILE A O 1
ATOM 2254 N N . ALA A 1 282 ? -14.609 1.312 11.850 1.00 91.31 282 ALA A N 1
ATOM 2255 C CA . ALA A 1 282 ? -13.324 0.690 11.580 1.00 91.31 282 ALA A CA 1
ATOM 2256 C C . ALA A 1 282 ? -12.188 1.643 11.952 1.00 91.31 282 ALA A C 1
ATOM 2258 O O . ALA A 1 282 ? -12.160 2.802 11.537 1.00 91.31 282 ALA A O 1
ATOM 2259 N N . VAL A 1 283 ? -11.243 1.146 12.740 1.00 92.31 283 VAL A N 1
ATOM 2260 C CA . VAL A 1 283 ? -10.004 1.834 13.091 1.00 92.31 283 VAL A CA 1
ATOM 2261 C C . VAL A 1 283 ? -8.857 0.957 12.624 1.00 92.31 283 VAL A C 1
ATOM 2263 O O . VAL A 1 283 ? -8.617 -0.112 13.179 1.00 92.31 283 VAL A O 1
ATOM 2266 N N . VAL A 1 284 ? -8.162 1.397 11.586 1.00 90.75 284 VAL A N 1
ATOM 2267 C CA . VAL A 1 284 ? -7.149 0.594 10.913 1.00 90.75 284 VAL A CA 1
ATOM 2268 C C . VAL A 1 284 ? -5.778 1.214 11.145 1.00 90.75 284 VAL A C 1
ATOM 2270 O O . VAL A 1 284 ? -5.505 2.339 10.729 1.00 90.75 284 VAL A O 1
ATOM 2273 N N . MET A 1 285 ? -4.918 0.486 11.842 1.00 90.75 285 MET A N 1
ATOM 2274 C CA . MET A 1 285 ? -3.534 0.853 12.094 1.00 90.75 285 MET A CA 1
ATOM 2275 C C . MET A 1 285 ? -2.640 0.071 11.139 1.00 90.75 285 MET A C 1
ATOM 2277 O O . MET A 1 285 ? -2.824 -1.130 10.963 1.00 90.75 285 MET A O 1
ATOM 2281 N N . SER A 1 286 ? -1.696 0.749 10.490 1.00 88.38 286 SER A N 1
ATOM 2282 C CA . SER A 1 286 ? -0.704 0.064 9.664 1.00 88.38 286 SER A CA 1
ATOM 2283 C C . SER A 1 286 ? 0.573 0.865 9.516 1.00 88.38 286 SER A C 1
ATOM 2285 O O . SER A 1 286 ? 0.573 2.080 9.293 1.00 88.38 286 SER A O 1
ATOM 2287 N N . LYS A 1 287 ? 1.688 0.140 9.507 1.00 87.69 287 LYS A N 1
ATOM 2288 C CA . LYS A 1 287 ? 2.924 0.585 8.876 1.00 87.69 287 LYS A CA 1
ATOM 2289 C C . LYS A 1 287 ? 2.660 0.993 7.433 1.00 87.69 287 LYS A C 1
ATOM 2291 O O . LYS A 1 287 ? 2.104 0.231 6.641 1.00 87.69 287 LYS A O 1
ATOM 2296 N N . GLU A 1 288 ? 3.150 2.168 7.078 1.00 88.62 288 GLU A N 1
ATOM 2297 C CA . GLU A 1 288 ? 3.017 2.710 5.729 1.00 88.62 288 GLU A CA 1
ATOM 2298 C C . GLU A 1 288 ? 3.693 1.818 4.680 1.00 88.62 288 GLU A C 1
ATOM 2300 O O . GLU A 1 288 ? 3.132 1.586 3.612 1.00 88.62 288 GLU A O 1
ATOM 2305 N N . ILE A 1 289 ? 4.857 1.246 5.015 1.00 87.50 289 ILE A N 1
ATOM 2306 C CA . ILE A 1 289 ? 5.647 0.433 4.080 1.00 87.50 289 ILE A CA 1
ATOM 2307 C C . ILE A 1 289 ? 4.863 -0.749 3.500 1.00 87.50 289 ILE A C 1
ATOM 2309 O O . ILE A 1 289 ? 5.097 -1.120 2.362 1.00 87.50 289 ILE A O 1
ATOM 2313 N N . ARG A 1 290 ? 3.893 -1.315 4.225 1.00 82.12 290 ARG A N 1
ATOM 2314 C CA . ARG A 1 290 ? 3.091 -2.437 3.716 1.00 82.12 290 ARG A CA 1
ATOM 2315 C C . ARG A 1 290 ? 2.165 -2.028 2.585 1.00 82.12 290 ARG A C 1
ATOM 2317 O O . ARG A 1 290 ? 2.070 -2.725 1.581 1.00 82.12 290 ARG A O 1
ATOM 2324 N N . ILE A 1 291 ? 1.514 -0.881 2.750 1.00 84.25 291 ILE A N 1
ATOM 2325 C CA . ILE A 1 291 ? 0.651 -0.301 1.722 1.00 84.25 291 ILE A CA 1
ATOM 2326 C C . ILE A 1 291 ? 1.517 0.066 0.512 1.00 84.25 291 ILE A C 1
ATOM 2328 O O . ILE A 1 291 ? 1.177 -0.264 -0.619 1.00 84.25 291 ILE A O 1
ATOM 2332 N N . LEU A 1 292 ? 2.679 0.679 0.755 1.00 90.00 292 LEU A N 1
ATOM 2333 C CA . LEU A 1 292 ? 3.615 1.057 -0.302 1.00 90.00 292 LEU A CA 1
ATOM 2334 C C . LEU A 1 292 ? 4.202 -0.148 -1.052 1.00 90.00 292 LEU A C 1
ATOM 2336 O O . LEU A 1 292 ? 4.362 -0.081 -2.268 1.00 90.00 292 LEU A O 1
ATOM 2340 N N . ASP A 1 293 ? 4.526 -1.240 -0.364 1.00 89.19 293 ASP A N 1
ATOM 2341 C CA . ASP A 1 293 ? 5.007 -2.473 -0.992 1.00 89.19 293 ASP A CA 1
ATOM 2342 C C . ASP A 1 293 ? 3.914 -3.148 -1.819 1.00 89.19 293 ASP A C 1
ATOM 2344 O O . ASP A 1 293 ? 4.193 -3.663 -2.901 1.00 89.19 293 ASP A O 1
ATOM 2348 N N . ALA A 1 294 ? 2.670 -3.142 -1.334 1.00 85.12 294 ALA A N 1
ATOM 2349 C CA . ALA A 1 294 ? 1.538 -3.672 -2.081 1.00 85.12 294 ALA A CA 1
ATOM 2350 C C . ALA A 1 294 ? 1.302 -2.883 -3.374 1.00 85.12 294 ALA A C 1
ATOM 2352 O O . ALA A 1 294 ? 1.161 -3.486 -4.433 1.00 85.12 294 ALA A O 1
ATOM 2353 N N . ILE A 1 295 ? 1.355 -1.549 -3.308 1.00 88.12 295 ILE A N 1
ATOM 2354 C CA . ILE A 1 295 ? 1.244 -0.675 -4.484 1.00 88.12 295 ILE A CA 1
ATOM 2355 C C . ILE A 1 295 ? 2.345 -0.982 -5.504 1.00 88.12 295 ILE A C 1
ATOM 2357 O O . ILE A 1 295 ? 2.070 -1.118 -6.693 1.00 88.12 295 ILE A O 1
ATOM 2361 N N . GLN A 1 296 ? 3.591 -1.128 -5.049 1.00 92.31 296 GLN A N 1
ATOM 2362 C CA . GLN A 1 296 ? 4.706 -1.449 -5.940 1.00 92.31 296 GLN A CA 1
ATOM 2363 C C . GLN A 1 296 ? 4.568 -2.839 -6.577 1.00 92.31 296 GLN A C 1
ATOM 2365 O O . GLN A 1 296 ? 4.855 -2.990 -7.761 1.00 92.31 296 GLN A O 1
ATOM 2370 N N . ASN A 1 297 ? 4.131 -3.845 -5.815 1.00 90.81 297 ASN A N 1
ATOM 2371 C CA . ASN A 1 297 ? 3.866 -5.182 -6.349 1.00 90.81 297 ASN A CA 1
ATOM 2372 C C . ASN A 1 297 ? 2.728 -5.163 -7.377 1.00 90.81 297 ASN A C 1
ATOM 2374 O O . ASN A 1 297 ? 2.847 -5.796 -8.423 1.00 90.81 297 ASN A O 1
ATOM 2378 N N . GLU A 1 298 ? 1.641 -4.435 -7.117 1.00 88.31 298 GLU A N 1
ATOM 2379 C CA . GLU A 1 298 ? 0.538 -4.306 -8.073 1.00 88.31 298 GLU A CA 1
ATOM 2380 C C . GLU A 1 298 ? 1.014 -3.634 -9.363 1.00 88.31 298 GLU A C 1
ATOM 2382 O O . GLU A 1 298 ? 0.783 -4.153 -10.451 1.00 88.31 298 GLU A O 1
ATOM 2387 N N . TRP A 1 299 ? 1.760 -2.532 -9.249 1.00 92.00 299 TRP A N 1
ATOM 2388 C CA . TRP A 1 299 ? 2.345 -1.861 -10.406 1.00 92.00 299 TRP A CA 1
ATOM 2389 C C . TRP A 1 299 ? 3.260 -2.787 -11.225 1.00 92.00 299 TRP A C 1
ATOM 2391 O O . TRP A 1 299 ? 3.157 -2.815 -12.451 1.00 92.00 299 TRP A O 1
ATOM 2401 N N . LEU A 1 300 ? 4.111 -3.588 -10.568 1.00 93.50 300 LEU A N 1
ATOM 2402 C CA . LEU A 1 300 ? 4.956 -4.572 -11.255 1.00 93.50 300 LEU A CA 1
ATOM 2403 C C . LEU A 1 300 ? 4.133 -5.633 -12.000 1.00 93.50 300 LEU A C 1
ATOM 2405 O O . LEU A 1 300 ? 4.492 -6.037 -13.103 1.00 93.50 300 LEU A O 1
ATOM 2409 N N . ASN A 1 301 ? 3.026 -6.089 -11.421 1.00 91.94 301 ASN A N 1
ATOM 2410 C CA . ASN A 1 301 ? 2.161 -7.067 -12.075 1.00 91.94 301 ASN A CA 1
ATOM 2411 C C . ASN A 1 301 ? 1.406 -6.469 -13.265 1.00 91.94 301 ASN A C 1
ATOM 2413 O O . ASN A 1 301 ? 1.268 -7.130 -14.290 1.00 91.94 301 ASN A O 1
ATOM 2417 N N . GLU A 1 302 ? 0.949 -5.221 -13.168 1.00 90.56 302 GLU A N 1
ATOM 2418 C CA . GLU A 1 302 ? 0.329 -4.534 -14.303 1.00 90.56 302 GLU A CA 1
ATOM 2419 C C . GLU A 1 302 ? 1.334 -4.306 -15.435 1.00 90.56 302 GLU A C 1
ATOM 2421 O O . GLU A 1 302 ? 1.022 -4.576 -16.593 1.00 90.56 302 GLU A O 1
ATOM 2426 N N . ILE A 1 303 ? 2.572 -3.906 -15.123 1.00 91.56 303 ILE A N 1
ATOM 2427 C CA . ILE A 1 303 ? 3.569 -3.671 -16.169 1.00 91.56 303 ILE A CA 1
ATOM 2428 C C . ILE A 1 303 ? 4.015 -4.962 -16.869 1.00 91.56 303 ILE A C 1
ATOM 2430 O O . ILE A 1 303 ? 4.243 -4.936 -18.078 1.00 91.56 303 ILE A O 1
ATOM 2434 N N . LEU A 1 304 ? 4.079 -6.089 -16.151 1.00 91.81 304 LEU A N 1
ATOM 2435 C CA . LEU A 1 304 ? 4.407 -7.399 -16.729 1.00 91.81 304 LEU A CA 1
ATOM 2436 C C . LEU A 1 304 ? 3.333 -7.922 -17.690 1.00 91.81 304 LEU A C 1
ATOM 2438 O O . LEU A 1 304 ? 3.655 -8.606 -18.658 1.00 91.81 304 LEU A O 1
ATOM 2442 N N . LYS A 1 305 ? 2.059 -7.579 -17.464 1.00 90.44 305 LYS A N 1
ATOM 2443 C CA . LYS A 1 305 ? 0.973 -7.909 -18.406 1.00 90.44 305 LYS A CA 1
ATOM 2444 C C . LYS A 1 305 ? 1.100 -7.149 -19.723 1.00 90.44 305 LYS A C 1
ATOM 2446 O O . LYS A 1 305 ? 0.594 -7.602 -20.747 1.00 90.44 305 LYS A O 1
ATOM 2451 N N . GLU A 1 306 ? 1.722 -5.975 -19.686 1.00 88.56 306 GLU A N 1
ATOM 2452 C CA . GLU A 1 306 ? 1.901 -5.118 -20.856 1.00 88.56 306 GLU A CA 1
ATOM 2453 C C . GLU A 1 306 ? 3.172 -5.443 -21.630 1.00 88.56 306 GLU A C 1
ATOM 2455 O O . GLU A 1 306 ? 3.201 -5.275 -22.848 1.00 88.56 306 GLU A O 1
ATOM 2460 N N . ASP A 1 307 ? 4.225 -5.859 -20.930 1.00 88.94 307 ASP A N 1
ATOM 2461 C CA . ASP A 1 307 ? 5.539 -6.060 -21.515 1.00 88.94 307 ASP A CA 1
ATOM 2462 C C . ASP A 1 307 ? 6.334 -7.116 -20.754 1.00 88.94 307 ASP A C 1
ATOM 2464 O O . ASP A 1 307 ? 6.403 -7.101 -19.527 1.00 88.94 307 ASP A O 1
ATOM 2468 N N . THR A 1 308 ? 6.983 -8.007 -21.493 1.00 91.75 308 THR A N 1
ATOM 2469 C CA . THR A 1 308 ? 7.847 -9.044 -20.929 1.00 91.75 308 THR A CA 1
ATOM 2470 C C . THR A 1 308 ? 9.306 -8.880 -21.351 1.00 91.75 308 THR A C 1
ATOM 2472 O O . THR A 1 308 ? 10.155 -9.690 -20.978 1.00 91.75 308 THR A O 1
ATOM 2475 N N . ASN A 1 309 ? 9.628 -7.829 -22.113 1.00 91.94 309 ASN A N 1
ATOM 2476 C CA . ASN A 1 309 ? 10.988 -7.506 -22.512 1.00 91.94 309 ASN A CA 1
ATOM 2477 C C . ASN A 1 309 ? 11.770 -6.919 -21.311 1.00 91.94 309 ASN A C 1
ATOM 2479 O O . ASN A 1 309 ? 11.410 -5.847 -20.820 1.00 91.94 309 ASN A O 1
ATOM 2483 N N . PRO A 1 310 ? 12.851 -7.571 -20.839 1.00 92.12 310 PRO A N 1
ATOM 2484 C CA . PRO A 1 310 ? 13.619 -7.132 -19.678 1.00 92.12 310 PRO A CA 1
ATOM 2485 C C . PRO A 1 310 ? 14.198 -5.730 -19.818 1.00 92.12 310 PRO A C 1
ATOM 2487 O O . PRO A 1 310 ? 14.155 -4.956 -18.867 1.00 92.12 310 PRO A O 1
ATOM 2490 N N . GLU A 1 311 ? 14.732 -5.383 -20.987 1.00 89.31 311 GLU A N 1
ATOM 2491 C CA . GLU A 1 311 ? 15.335 -4.075 -21.226 1.00 89.31 311 GLU A CA 1
ATOM 2492 C C . GLU A 1 311 ? 14.293 -2.959 -21.103 1.00 89.31 311 GLU A C 1
ATOM 2494 O O . GLU A 1 311 ? 14.545 -1.949 -20.442 1.00 89.31 311 GLU A O 1
ATOM 2499 N N . VAL A 1 312 ? 13.098 -3.186 -21.656 1.00 88.12 312 VAL A N 1
ATOM 2500 C CA . VAL A 1 312 ? 11.977 -2.256 -21.511 1.00 88.12 312 VAL A CA 1
ATOM 2501 C C . VAL A 1 312 ? 11.528 -2.197 -20.053 1.00 88.12 312 VAL A C 1
ATOM 2503 O O . VAL A 1 312 ? 11.435 -1.114 -19.488 1.00 88.12 312 VAL A O 1
ATOM 2506 N N . LEU A 1 313 ? 11.313 -3.337 -19.392 1.00 91.44 313 LEU A N 1
ATOM 2507 C CA . LEU A 1 313 ? 10.921 -3.381 -17.978 1.00 91.44 313 LEU A CA 1
ATOM 2508 C C . LEU A 1 313 ? 11.889 -2.597 -17.078 1.00 91.44 313 LEU A C 1
ATOM 2510 O O . LEU A 1 313 ? 11.441 -1.841 -16.215 1.00 91.44 313 LEU A O 1
ATOM 2514 N N . LEU A 1 314 ? 13.199 -2.709 -17.310 1.00 92.38 314 LEU A N 1
ATOM 2515 C CA . LEU A 1 314 ? 14.218 -1.946 -16.586 1.00 92.38 314 LEU A CA 1
ATOM 2516 C C . LEU A 1 314 ? 14.058 -0.433 -16.788 1.00 92.38 314 LEU A C 1
ATOM 2518 O O . LEU A 1 314 ? 14.081 0.317 -15.812 1.00 92.38 314 LEU A O 1
ATOM 2522 N N . GLU A 1 315 ? 13.829 0.026 -18.016 1.00 88.06 315 GLU A N 1
ATOM 2523 C CA . GLU A 1 315 ? 13.545 1.439 -18.295 1.00 88.06 315 GLU A CA 1
ATOM 2524 C C . GLU A 1 315 ? 12.282 1.917 -17.561 1.00 88.06 315 GLU A C 1
ATOM 2526 O O . GLU A 1 315 ? 12.291 2.944 -16.874 1.00 88.06 315 GLU A O 1
ATOM 2531 N N . LYS A 1 316 ? 11.205 1.124 -17.621 1.00 90.19 316 LYS A N 1
ATOM 2532 C CA . LYS A 1 316 ? 9.936 1.433 -16.952 1.00 90.19 316 LYS A CA 1
ATOM 2533 C C . LYS A 1 316 ? 10.106 1.547 -15.436 1.00 90.19 316 LYS A C 1
ATOM 2535 O O . LYS A 1 316 ? 9.556 2.459 -14.815 1.00 90.19 316 LYS A O 1
ATOM 2540 N N . THR A 1 317 ? 10.900 0.658 -14.840 1.00 94.00 317 THR A N 1
ATOM 2541 C CA . THR A 1 317 ? 11.197 0.683 -13.400 1.00 94.00 317 THR A CA 1
ATOM 2542 C C . THR A 1 317 ? 11.994 1.927 -12.998 1.00 94.00 317 THR A C 1
ATOM 2544 O O . THR A 1 317 ? 11.728 2.510 -11.947 1.00 94.00 317 THR A O 1
ATOM 2547 N N . GLU A 1 318 ? 12.907 2.413 -13.844 1.00 90.88 318 GLU A N 1
ATOM 2548 C CA . GLU A 1 318 ? 13.658 3.648 -13.593 1.00 90.88 318 GLU A CA 1
ATOM 2549 C C . GLU A 1 318 ? 12.745 4.883 -13.602 1.00 90.88 318 GLU A C 1
ATOM 2551 O O . GLU A 1 318 ? 12.796 5.713 -12.688 1.00 90.88 318 GLU A O 1
ATOM 2556 N N . ILE A 1 319 ? 11.843 4.981 -14.583 1.00 89.06 319 ILE A N 1
ATOM 2557 C CA . ILE A 1 319 ? 10.843 6.057 -14.643 1.00 89.06 319 ILE A CA 1
ATOM 2558 C C . ILE A 1 319 ? 9.946 6.018 -13.398 1.00 89.06 319 ILE A C 1
ATOM 2560 O O . ILE A 1 319 ? 9.738 7.052 -12.751 1.00 89.06 319 ILE A O 1
ATOM 2564 N N . PHE A 1 320 ? 9.471 4.829 -13.014 1.00 93.88 320 PHE A N 1
ATOM 2565 C CA . PHE A 1 320 ? 8.674 4.640 -11.804 1.00 93.88 320 PHE A CA 1
ATOM 2566 C C . PHE A 1 320 ? 9.406 5.129 -10.552 1.00 93.88 320 PHE A C 1
ATOM 2568 O O . PHE A 1 320 ? 8.858 5.953 -9.822 1.00 93.88 320 PHE A O 1
ATOM 2575 N N . LYS A 1 321 ? 10.656 4.705 -10.314 1.00 94.31 321 LYS A N 1
ATOM 2576 C CA . LYS A 1 321 ? 11.445 5.128 -9.140 1.00 94.31 321 LYS A CA 1
ATOM 2577 C C . LYS A 1 321 ? 11.589 6.649 -9.066 1.00 94.31 321 LYS A C 1
ATOM 2579 O O . LYS A 1 321 ? 11.439 7.236 -7.992 1.00 94.31 321 LYS A O 1
ATOM 2584 N N . ASN A 1 322 ? 11.837 7.305 -10.199 1.00 89.38 322 ASN A N 1
ATOM 2585 C CA . ASN A 1 322 ? 11.958 8.761 -10.260 1.00 89.38 322 ASN A CA 1
ATOM 2586 C C . ASN A 1 322 ? 10.645 9.466 -9.884 1.00 89.38 322 ASN A C 1
ATOM 2588 O O . ASN A 1 322 ? 10.657 10.424 -9.104 1.00 89.38 322 ASN A O 1
ATOM 2592 N N . ARG A 1 323 ? 9.503 8.974 -10.378 1.00 90.75 323 ARG A N 1
ATOM 2593 C CA . ARG A 1 323 ? 8.172 9.503 -10.027 1.00 90.75 323 ARG A CA 1
ATOM 2594 C C . ARG A 1 323 ? 7.784 9.211 -8.583 1.00 90.75 323 ARG A C 1
ATOM 2596 O O . ARG A 1 323 ? 7.307 10.108 -7.887 1.00 90.75 323 ARG A O 1
ATOM 2603 N N . TRP A 1 324 ? 8.066 8.004 -8.116 1.00 94.12 324 TRP A N 1
ATOM 2604 C CA . TRP A 1 324 ? 7.872 7.575 -6.740 1.00 94.12 324 TRP A CA 1
ATOM 2605 C C . TRP A 1 324 ? 8.593 8.502 -5.760 1.00 94.12 324 TRP A C 1
ATOM 2607 O O . TRP A 1 324 ? 7.969 9.082 -4.873 1.00 94.12 324 TRP A O 1
ATOM 2617 N N . ASN A 1 325 ? 9.890 8.736 -5.972 1.00 91.12 325 ASN A N 1
ATOM 2618 C CA . ASN A 1 325 ? 10.687 9.608 -5.111 1.00 91.12 325 ASN A CA 1
ATOM 2619 C C . ASN A 1 325 ? 10.153 11.048 -5.085 1.00 91.12 325 ASN A C 1
ATOM 2621 O O . ASN A 1 325 ? 10.122 11.668 -4.025 1.00 91.12 325 ASN A O 1
ATOM 2625 N N . GLN A 1 326 ? 9.683 11.576 -6.221 1.00 88.88 326 GLN A N 1
ATOM 2626 C CA . GLN A 1 326 ? 9.050 12.901 -6.276 1.00 88.88 326 GLN A CA 1
ATOM 2627 C C . GLN A 1 326 ? 7.762 12.957 -5.443 1.00 88.88 326 GLN A C 1
ATOM 2629 O O . GLN A 1 326 ? 7.525 13.946 -4.748 1.00 88.88 326 GLN A O 1
ATOM 2634 N N . LYS A 1 327 ? 6.943 11.901 -5.491 1.00 89.50 327 LYS A N 1
ATOM 2635 C CA . LYS A 1 327 ? 5.681 11.805 -4.747 1.00 89.50 327 LYS A CA 1
ATOM 2636 C C . LYS A 1 327 ? 5.886 11.660 -3.245 1.00 89.50 327 LYS A C 1
ATOM 2638 O O . LYS A 1 327 ? 5.261 12.382 -2.472 1.00 89.50 327 LYS A O 1
ATOM 2643 N N . MET A 1 328 ? 6.800 10.789 -2.828 1.00 90.62 328 MET A N 1
ATOM 2644 C CA . MET A 1 328 ? 6.999 10.447 -1.414 1.00 90.62 328 MET A CA 1
ATOM 2645 C C . MET A 1 328 ? 7.447 11.624 -0.536 1.00 90.62 328 MET A C 1
ATOM 2647 O O . MET A 1 328 ? 7.204 11.618 0.675 1.00 90.62 328 MET A O 1
ATOM 2651 N N . VAL A 1 329 ? 8.056 12.654 -1.134 1.00 88.56 329 VAL A N 1
ATOM 2652 C CA . VAL A 1 329 ? 8.433 13.906 -0.452 1.00 88.56 329 VAL A CA 1
ATOM 2653 C C . VAL A 1 329 ? 7.205 14.689 0.033 1.00 88.56 329 VAL A C 1
ATOM 2655 O O . VAL A 1 329 ? 7.299 15.414 1.022 1.00 88.56 329 VAL A O 1
ATOM 2658 N N . GLY A 1 330 ? 6.055 14.541 -0.631 1.00 87.81 330 GLY A N 1
ATOM 2659 C CA . GLY A 1 330 ? 4.826 15.263 -0.298 1.00 87.81 330 GLY A CA 1
ATOM 2660 C C . GLY A 1 330 ? 4.088 14.740 0.937 1.00 87.81 330 GLY A C 1
ATOM 2661 O O . GLY A 1 330 ? 3.285 15.475 1.509 1.00 87.81 330 GLY A O 1
ATOM 2662 N N . TYR A 1 331 ? 4.355 13.504 1.372 1.00 89.81 331 TYR A N 1
ATOM 2663 C CA . TYR A 1 331 ? 3.596 12.868 2.451 1.00 89.81 331 TYR A CA 1
ATOM 2664 C C . TYR A 1 331 ? 4.142 13.184 3.858 1.00 89.81 331 TYR A C 1
ATOM 2666 O O . TYR A 1 331 ? 5.357 13.360 4.030 1.00 89.81 331 TYR A O 1
ATOM 2674 N N . PRO A 1 332 ? 3.280 13.200 4.899 1.00 91.50 332 PRO A N 1
ATOM 2675 C CA . PRO A 1 332 ? 3.668 13.504 6.282 1.00 91.50 332 PRO A CA 1
ATOM 2676 C C . PRO A 1 332 ? 4.804 12.614 6.802 1.00 91.50 332 PRO A C 1
ATOM 2678 O O . PRO A 1 332 ? 4.781 11.413 6.588 1.00 91.50 332 PRO A O 1
ATOM 2681 N N . GLN A 1 333 ? 5.796 13.172 7.500 1.00 88.81 333 GLN A N 1
ATOM 2682 C CA . GLN A 1 333 ? 7.000 12.421 7.914 1.00 88.81 333 GLN A CA 1
ATOM 2683 C C . GLN A 1 333 ? 6.883 11.723 9.284 1.00 88.81 333 GLN A C 1
ATOM 2685 O O . GLN A 1 333 ? 7.712 10.881 9.614 1.00 88.81 333 GLN A O 1
ATOM 2690 N N . GLY A 1 334 ? 5.897 12.093 10.105 1.00 90.62 334 GLY A N 1
ATOM 2691 C CA . GLY A 1 334 ? 5.659 11.503 11.428 1.00 90.62 334 GLY A CA 1
ATOM 2692 C C . GLY A 1 334 ? 4.354 10.720 11.471 1.00 90.62 334 GLY A C 1
ATOM 2693 O O . GLY A 1 334 ? 3.535 10.879 10.572 1.00 90.62 334 GLY A O 1
ATOM 2694 N N . ASP A 1 335 ? 4.174 9.908 12.517 1.00 93.31 335 ASP A N 1
ATOM 2695 C CA . ASP A 1 335 ? 2.939 9.156 12.775 1.00 93.31 335 ASP A CA 1
ATOM 2696 C C . ASP A 1 335 ? 1.720 10.072 12.569 1.00 93.31 335 ASP A C 1
ATOM 2698 O O . ASP A 1 335 ? 1.641 11.158 13.156 1.00 93.31 335 ASP A O 1
ATOM 2702 N N . TYR A 1 336 ? 0.800 9.659 11.699 1.00 93.31 336 TYR A N 1
ATOM 2703 C CA . TYR A 1 336 ? -0.327 10.487 11.298 1.00 93.31 336 TYR A CA 1
ATOM 2704 C C . TYR A 1 336 ? -1.629 9.707 11.309 1.00 93.31 336 TYR A C 1
ATOM 2706 O O . TYR A 1 336 ? -1.684 8.533 10.950 1.00 93.31 336 TYR A O 1
ATOM 2714 N N . PHE A 1 337 ? -2.693 10.389 11.719 1.00 94.50 337 PHE A N 1
ATOM 2715 C CA . PHE A 1 337 ? -4.024 9.814 11.771 1.00 94.50 337 PHE A CA 1
ATOM 2716 C C . PHE A 1 337 ? -4.939 10.556 10.818 1.00 94.50 337 PHE A C 1
ATOM 2718 O O . PHE A 1 337 ? -4.807 11.764 10.621 1.00 94.50 337 PHE A O 1
ATOM 2725 N N . ALA A 1 338 ? -5.873 9.833 10.228 1.00 92.31 338 ALA A N 1
ATOM 2726 C CA . ALA A 1 338 ? -6.780 10.392 9.251 1.00 92.31 338 ALA A CA 1
ATOM 2727 C C . ALA A 1 338 ? -8.150 9.732 9.331 1.00 92.31 338 ALA A C 1
ATOM 2729 O O . ALA A 1 338 ? -8.345 8.676 9.931 1.00 92.31 338 ALA A O 1
ATOM 2730 N N . HIS A 1 339 ? -9.108 10.398 8.714 1.00 90.31 339 HIS A N 1
ATOM 2731 C CA . HIS A 1 339 ? -10.456 9.912 8.503 1.00 90.31 339 HIS A CA 1
ATOM 2732 C C . HIS A 1 339 ? -10.668 9.802 6.994 1.00 90.31 339 HIS A C 1
ATOM 2734 O O . HIS A 1 339 ? -10.194 10.663 6.252 1.00 90.31 339 HIS A O 1
ATOM 2740 N N . HIS A 1 340 ? -11.344 8.751 6.531 1.00 85.62 340 HIS A N 1
ATOM 2741 C CA . HIS A 1 340 ? -11.607 8.622 5.103 1.00 85.62 340 HIS A CA 1
ATOM 2742 C C . HIS A 1 340 ? -12.716 9.595 4.660 1.00 85.62 340 HIS A C 1
ATOM 2744 O O . HIS A 1 340 ? -13.827 9.492 5.181 1.00 85.62 340 HIS A O 1
ATOM 2750 N N . PRO A 1 341 ? -12.519 10.445 3.633 1.00 81.38 341 PRO A N 1
ATOM 2751 C CA . PRO A 1 341 ? -13.545 11.404 3.194 1.00 81.38 341 PRO A CA 1
ATOM 2752 C C . PRO A 1 341 ? -14.863 10.727 2.780 1.00 81.38 341 PRO A C 1
ATOM 2754 O O . PRO A 1 341 ? -15.958 11.154 3.148 1.00 81.38 341 PRO A O 1
ATOM 2757 N N . THR A 1 342 ? -14.756 9.624 2.034 1.00 81.88 342 THR A N 1
ATOM 2758 C CA . THR A 1 342 ? -15.904 8.821 1.581 1.00 81.88 342 THR A CA 1
ATOM 2759 C C . THR A 1 342 ? -16.523 7.950 2.683 1.00 81.88 342 THR A C 1
ATOM 2761 O O . THR A 1 342 ? -17.749 7.881 2.792 1.00 81.88 342 THR A O 1
ATOM 2764 N N . TYR A 1 343 ? -15.710 7.294 3.518 1.00 83.50 343 TYR A N 1
ATOM 2765 C CA . TYR A 1 343 ? -16.178 6.318 4.503 1.00 83.50 343 TYR A CA 1
ATOM 2766 C C . TYR A 1 343 ? -16.189 6.922 5.911 1.00 83.50 343 TYR A C 1
ATOM 2768 O O . TYR A 1 343 ? -15.240 6.783 6.677 1.00 83.50 343 TYR A O 1
ATOM 2776 N N . LYS A 1 344 ? -17.315 7.556 6.269 1.00 81.19 344 LYS A N 1
ATOM 2777 C CA . LYS A 1 344 ? -17.477 8.373 7.492 1.00 81.19 344 LYS A CA 1
ATOM 2778 C C . LYS A 1 344 ? -17.151 7.692 8.831 1.00 81.19 344 LYS A C 1
ATOM 2780 O O . LYS A 1 344 ? -17.039 8.363 9.853 1.00 81.19 344 LYS A O 1
ATOM 2785 N N . LYS A 1 345 ? -17.107 6.360 8.851 1.00 87.94 345 LYS A N 1
ATOM 2786 C CA . LYS A 1 345 ? -16.862 5.541 10.045 1.00 87.94 345 LYS A CA 1
ATOM 2787 C C . LYS A 1 345 ? -15.533 4.780 9.965 1.00 87.94 345 LYS A C 1
ATOM 2789 O O . LYS A 1 345 ? -15.341 3.829 10.713 1.00 87.94 345 LYS A O 1
ATOM 2794 N N . VAL A 1 346 ? -14.632 5.194 9.073 1.00 90.38 346 VAL A N 1
ATOM 2795 C CA . VAL A 1 346 ? -13.318 4.573 8.880 1.00 90.38 346 VAL A CA 1
ATOM 2796 C C . VAL A 1 346 ? -12.221 5.567 9.239 1.00 90.38 346 VAL A C 1
ATOM 2798 O O . VAL A 1 346 ? -12.159 6.686 8.719 1.00 90.38 346 VAL A O 1
ATOM 2801 N N . TYR A 1 347 ? -11.348 5.135 10.140 1.00 92.75 347 TYR A N 1
ATOM 2802 C CA . TYR A 1 347 ? -10.217 5.897 10.644 1.00 92.75 347 TYR A CA 1
ATOM 2803 C C . TYR A 1 347 ? -8.929 5.132 10.399 1.00 92.75 347 TYR A C 1
ATOM 2805 O O . TYR A 1 347 ? -8.884 3.916 10.569 1.00 92.75 347 TYR A O 1
ATOM 2813 N N . PHE A 1 348 ? -7.874 5.863 10.064 1.00 92.31 348 PHE A N 1
ATOM 2814 C CA . PHE A 1 348 ? -6.555 5.307 9.811 1.00 92.31 348 PHE A CA 1
ATOM 2815 C C . PHE A 1 348 ? -5.539 5.877 10.789 1.00 92.31 348 PHE A C 1
ATOM 2817 O O . PHE A 1 348 ? -5.537 7.081 11.052 1.00 92.31 348 PHE A O 1
ATOM 2824 N N . GLY A 1 349 ? -4.657 5.021 11.293 1.00 93.56 349 GLY A N 1
ATOM 2825 C CA . GLY A 1 349 ? -3.373 5.423 11.850 1.00 93.56 349 GLY A CA 1
ATOM 2826 C C . GLY A 1 349 ? -2.260 4.874 10.976 1.00 93.56 349 GLY A C 1
ATOM 2827 O O . GLY A 1 349 ? -2.073 3.661 10.885 1.00 93.56 349 GLY A O 1
ATOM 2828 N N . ILE A 1 350 ? -1.538 5.775 10.321 1.00 92.00 350 ILE A N 1
ATOM 2829 C CA . ILE A 1 350 ? -0.411 5.430 9.470 1.00 92.00 350 ILE A CA 1
ATOM 2830 C C . ILE A 1 350 ? 0.874 5.729 10.228 1.00 92.00 350 ILE A C 1
ATOM 2832 O O . ILE A 1 350 ? 1.084 6.835 10.731 1.00 92.00 350 ILE A O 1
ATOM 2836 N N . PHE A 1 351 ? 1.742 4.725 10.286 1.00 91.19 351 PHE A N 1
ATOM 2837 C CA . PHE A 1 351 ? 3.055 4.817 10.909 1.00 91.19 351 PHE A CA 1
ATOM 2838 C C . PHE A 1 351 ? 4.107 4.833 9.797 1.00 91.19 351 PHE A C 1
ATOM 2840 O O . PHE A 1 351 ? 4.411 3.767 9.241 1.00 91.19 351 PHE A O 1
ATOM 2847 N N . PRO A 1 352 ? 4.628 6.022 9.420 1.00 88.50 352 PRO A N 1
ATOM 2848 C CA . PRO A 1 352 ? 5.609 6.140 8.353 1.00 88.50 352 PRO A CA 1
ATOM 2849 C C . PRO A 1 352 ? 6.825 5.261 8.601 1.00 88.50 352 PRO A C 1
ATOM 2851 O O . PRO A 1 352 ? 7.281 5.072 9.732 1.00 88.50 352 PRO A O 1
ATOM 2854 N N . SER A 1 353 ? 7.359 4.724 7.515 1.00 86.38 353 SER A N 1
ATOM 2855 C CA . SER A 1 353 ? 8.550 3.883 7.536 1.00 86.38 353 SER A CA 1
ATOM 2856 C C . SER A 1 353 ? 9.408 4.199 6.312 1.00 86.38 353 SER A C 1
ATOM 2858 O O . SER A 1 353 ? 9.352 5.308 5.782 1.00 86.38 353 SER A O 1
ATOM 2860 N N . ASN A 1 354 ? 10.238 3.255 5.875 1.00 85.62 354 ASN A N 1
ATOM 2861 C CA . ASN A 1 354 ? 10.994 3.409 4.646 1.00 85.62 354 ASN A CA 1
ATOM 2862 C C . ASN A 1 354 ? 10.026 3.660 3.474 1.00 85.62 354 ASN A C 1
ATOM 2864 O O . ASN A 1 354 ? 9.087 2.899 3.272 1.00 85.62 354 ASN A O 1
ATOM 2868 N N . ARG A 1 355 ? 10.251 4.738 2.722 1.00 92.44 355 ARG A N 1
ATOM 2869 C CA . ARG A 1 355 ? 9.487 5.086 1.516 1.00 92.44 355 ARG A CA 1
ATOM 2870 C C . ARG A 1 355 ? 10.286 4.846 0.244 1.00 92.44 355 ARG A C 1
ATOM 2872 O O . ARG A 1 355 ? 9.930 5.380 -0.800 1.00 92.44 355 ARG A O 1
ATOM 2879 N N . SER A 1 356 ? 11.394 4.113 0.306 1.00 92.12 356 SER A N 1
ATOM 2880 C CA . SER A 1 356 ? 12.126 3.760 -0.903 1.00 92.12 356 SER A CA 1
ATOM 2881 C C . SER A 1 356 ? 11.276 2.835 -1.786 1.00 92.12 356 SER A C 1
ATOM 2883 O O . SER A 1 356 ? 10.489 2.039 -1.263 1.00 92.12 356 SER A O 1
ATOM 2885 N N . PRO A 1 357 ? 11.430 2.904 -3.119 1.00 94.19 357 PRO A N 1
ATOM 2886 C CA . PRO A 1 357 ? 10.787 1.977 -4.047 1.00 94.19 357 PRO A CA 1
ATOM 2887 C C . PRO A 1 357 ? 11.483 0.601 -4.004 1.00 94.19 357 PRO A C 1
ATOM 2889 O O . PRO A 1 357 ? 12.062 0.138 -4.989 1.00 94.19 357 PRO A O 1
ATOM 2892 N N . ARG A 1 358 ? 11.514 -0.026 -2.821 1.00 92.12 358 ARG A N 1
ATOM 2893 C CA . ARG A 1 358 ? 12.330 -1.209 -2.520 1.00 92.12 358 ARG A CA 1
ATOM 2894 C C . ARG A 1 358 ? 11.923 -2.439 -3.328 1.00 92.12 358 ARG A C 1
ATOM 2896 O O . ARG A 1 358 ? 12.792 -3.146 -3.820 1.00 92.12 358 ARG A O 1
ATOM 2903 N N . ILE A 1 359 ? 10.623 -2.647 -3.531 1.00 93.44 359 ILE A N 1
ATOM 2904 C CA . ILE A 1 359 ? 10.081 -3.779 -4.292 1.00 93.44 359 ILE A CA 1
ATOM 2905 C C . ILE A 1 359 ? 10.563 -3.716 -5.741 1.00 93.44 359 ILE A C 1
ATOM 2907 O O . ILE A 1 359 ? 11.135 -4.676 -6.254 1.00 93.44 359 ILE A O 1
ATOM 2911 N N . VAL A 1 360 ? 10.411 -2.547 -6.364 1.00 94.56 360 VAL A N 1
ATOM 2912 C CA . VAL A 1 360 ? 10.843 -2.299 -7.744 1.00 94.56 360 VAL A CA 1
ATOM 2913 C C . VAL A 1 360 ? 12.365 -2.368 -7.877 1.00 94.56 360 VAL A C 1
ATOM 2915 O O . VAL A 1 360 ? 12.878 -2.947 -8.828 1.00 94.56 360 VAL A O 1
ATOM 2918 N N . THR A 1 361 ? 13.096 -1.835 -6.896 1.00 94.62 361 THR A N 1
ATOM 2919 C CA . THR A 1 361 ? 14.569 -1.875 -6.873 1.00 94.62 361 THR A CA 1
ATOM 2920 C C . THR A 1 361 ? 15.093 -3.308 -6.802 1.00 94.62 361 THR A C 1
ATOM 2922 O O . THR A 1 361 ? 16.051 -3.670 -7.484 1.00 94.62 361 THR A O 1
ATOM 2925 N N . LEU A 1 362 ? 14.455 -4.142 -5.984 1.00 93.00 362 LEU A N 1
ATOM 2926 C CA . LEU A 1 362 ? 14.810 -5.543 -5.852 1.00 93.00 362 LEU A CA 1
ATOM 2927 C C . LEU A 1 362 ? 14.468 -6.340 -7.116 1.00 93.00 362 LEU A C 1
ATOM 2929 O O . LEU A 1 362 ? 15.298 -7.118 -7.583 1.00 93.00 362 LEU A O 1
ATOM 2933 N N . PHE A 1 363 ? 13.289 -6.115 -7.696 1.00 95.06 363 PHE A N 1
ATOM 2934 C CA . PHE A 1 363 ? 12.927 -6.690 -8.990 1.00 95.06 363 PHE A CA 1
ATOM 2935 C C . PHE A 1 363 ? 13.984 -6.377 -10.060 1.00 95.06 363 PHE A C 1
ATOM 2937 O O . PHE A 1 363 ? 14.508 -7.291 -10.692 1.00 95.06 363 PHE A O 1
ATOM 2944 N N . GLU A 1 364 ? 14.363 -5.104 -10.200 1.00 94.81 364 GLU A N 1
ATOM 2945 C CA . GLU A 1 364 ? 15.401 -4.663 -11.134 1.00 94.81 364 GLU A CA 1
ATOM 2946 C C . GLU A 1 364 ? 16.741 -5.365 -10.881 1.00 94.81 364 GLU A C 1
ATOM 2948 O O . GLU A 1 364 ? 17.376 -5.843 -11.822 1.00 94.81 364 GLU A O 1
ATOM 2953 N N . LYS A 1 365 ? 17.176 -5.446 -9.618 1.00 93.00 365 LYS A N 1
ATOM 2954 C CA . LYS A 1 365 ? 18.423 -6.126 -9.254 1.00 93.00 365 LYS A CA 1
ATOM 2955 C C . LYS A 1 365 ? 18.398 -7.589 -9.691 1.00 93.00 365 LYS A C 1
ATOM 2957 O O . LYS A 1 365 ? 19.327 -8.039 -10.357 1.00 93.00 365 LYS A O 1
ATOM 2962 N N . VAL A 1 366 ? 17.327 -8.312 -9.360 1.00 93.50 366 VAL A N 1
ATOM 2963 C CA . VAL A 1 366 ? 17.179 -9.723 -9.738 1.00 93.50 366 VAL A CA 1
ATOM 2964 C C . VAL A 1 366 ? 17.168 -9.879 -11.254 1.00 93.50 366 VAL A C 1
ATOM 2966 O O . VAL A 1 366 ? 17.863 -10.751 -11.768 1.00 93.50 366 VAL A O 1
ATOM 2969 N N . LEU A 1 367 ? 16.465 -9.005 -11.970 1.00 94.06 367 LEU A N 1
ATOM 2970 C CA . LEU A 1 367 ? 16.398 -9.042 -13.425 1.00 94.06 367 LEU A CA 1
ATOM 2971 C C . LEU A 1 367 ? 17.766 -8.799 -14.087 1.00 94.06 367 LEU A C 1
ATOM 2973 O O . LEU A 1 367 ? 18.113 -9.489 -15.040 1.00 94.06 367 LEU A O 1
ATOM 2977 N N . ARG A 1 368 ? 18.571 -7.863 -13.563 1.00 93.56 368 ARG A N 1
ATOM 2978 C CA . ARG A 1 368 ? 19.928 -7.574 -14.069 1.00 93.56 368 ARG A CA 1
ATOM 2979 C C . ARG A 1 368 ? 20.939 -8.676 -13.754 1.00 93.56 368 ARG A C 1
ATOM 2981 O O . ARG A 1 368 ? 21.872 -8.884 -14.523 1.00 93.56 368 ARG A O 1
ATOM 2988 N N . GLU A 1 369 ? 20.806 -9.326 -12.601 1.00 94.06 369 GLU A N 1
ATOM 2989 C CA . GLU A 1 369 ? 21.779 -10.311 -12.111 1.00 94.06 369 GLU A CA 1
ATOM 2990 C C . GLU A 1 369 ? 21.494 -11.745 -12.600 1.00 94.06 369 GLU A C 1
ATOM 2992 O O . GLU A 1 369 ? 22.375 -12.600 -12.498 1.00 94.06 369 GLU A O 1
ATOM 2997 N N . ASN A 1 370 ? 20.301 -12.025 -13.143 1.00 94.69 370 ASN A N 1
ATOM 2998 C CA . ASN A 1 370 ? 19.865 -13.377 -13.511 1.00 94.69 370 ASN A CA 1
ATOM 2999 C C . ASN A 1 370 ? 19.412 -13.456 -14.980 1.00 94.69 370 ASN A C 1
ATOM 3001 O O . ASN A 1 370 ? 18.225 -13.348 -15.284 1.00 94.69 370 ASN A O 1
ATOM 3005 N N . GLU A 1 371 ? 20.358 -13.719 -15.889 1.00 94.44 371 GLU A N 1
ATOM 3006 C CA . GLU A 1 371 ? 20.092 -13.818 -17.338 1.00 94.44 371 GLU A CA 1
ATOM 3007 C C . GLU A 1 371 ? 19.041 -14.887 -17.689 1.00 94.44 371 GLU A C 1
ATOM 3009 O O . GLU A 1 371 ? 18.233 -14.677 -18.588 1.00 94.44 371 GLU A O 1
ATOM 3014 N N . ASP A 1 372 ? 19.001 -16.002 -16.950 1.00 95.12 372 ASP A N 1
ATOM 3015 C CA . ASP A 1 372 ? 17.993 -17.060 -17.133 1.00 95.12 372 ASP A CA 1
ATOM 3016 C C . ASP A 1 372 ? 16.566 -16.530 -16.912 1.00 95.12 372 ASP A C 1
ATOM 3018 O O . ASP A 1 372 ? 15.664 -16.788 -17.704 1.00 95.12 372 ASP A O 1
ATOM 3022 N N . ILE A 1 373 ? 16.368 -15.700 -15.884 1.00 94.56 373 ILE A N 1
ATOM 3023 C CA . ILE A 1 373 ? 15.073 -15.067 -15.604 1.00 94.56 373 ILE A CA 1
ATOM 3024 C C . ILE A 1 373 ? 14.715 -14.082 -16.715 1.00 94.56 373 ILE A C 1
ATOM 3026 O O . ILE A 1 373 ? 13.574 -14.065 -17.175 1.00 94.56 373 ILE A O 1
ATOM 3030 N N . ALA A 1 374 ? 15.687 -13.288 -17.170 1.00 94.06 374 ALA A N 1
ATOM 3031 C CA . ALA A 1 374 ? 15.496 -12.358 -18.276 1.00 94.06 374 ALA A CA 1
ATOM 3032 C C . ALA A 1 374 ? 15.095 -13.093 -19.572 1.00 94.06 374 ALA A C 1
ATOM 3034 O O . ALA A 1 374 ? 14.179 -12.662 -20.270 1.00 94.06 374 ALA A O 1
ATOM 3035 N N . GLU A 1 375 ? 15.725 -14.229 -19.884 1.00 95.00 375 GLU A N 1
ATOM 3036 C CA . GLU A 1 375 ? 15.374 -15.059 -21.040 1.00 95.00 375 GLU A CA 1
ATOM 3037 C C . GLU A 1 375 ? 13.971 -15.667 -20.917 1.00 95.00 375 GLU A C 1
ATOM 3039 O O . GLU A 1 375 ? 13.175 -15.565 -21.852 1.00 95.00 375 GLU A O 1
ATOM 3044 N N . ARG A 1 376 ? 13.624 -16.220 -19.753 1.00 95.12 376 ARG A N 1
ATOM 3045 C CA . ARG A 1 376 ? 12.297 -16.802 -19.502 1.00 95.12 376 ARG A CA 1
ATOM 3046 C C . ARG A 1 376 ? 11.176 -15.753 -19.544 1.00 95.12 376 ARG A C 1
ATOM 3048 O O . ARG A 1 376 ? 10.110 -16.021 -20.097 1.00 95.12 376 ARG A O 1
ATOM 3055 N N . LEU A 1 377 ? 11.425 -14.530 -19.062 1.00 93.56 377 LEU A N 1
ATOM 3056 C CA . LEU A 1 377 ? 10.514 -13.392 -19.251 1.00 93.56 377 LEU A CA 1
ATOM 3057 C C . LEU A 1 377 ? 10.327 -13.056 -20.734 1.00 93.56 377 LEU A C 1
ATOM 3059 O O . LEU A 1 377 ? 9.190 -12.964 -21.191 1.00 93.56 377 LEU A O 1
ATOM 3063 N N . ARG A 1 378 ? 11.410 -12.963 -21.522 1.00 93.62 378 ARG A N 1
ATOM 3064 C CA . ARG A 1 378 ? 11.311 -12.737 -22.980 1.00 93.62 378 ARG A CA 1
ATOM 3065 C C . ARG A 1 378 ? 10.462 -13.798 -23.679 1.00 93.62 378 ARG A C 1
ATOM 3067 O O . ARG A 1 378 ? 9.760 -13.478 -24.635 1.00 93.62 378 ARG A O 1
ATOM 3074 N N . ASN A 1 379 ? 10.497 -15.033 -23.185 1.00 93.50 379 ASN A N 1
ATOM 3075 C CA . ASN A 1 379 ? 9.689 -16.143 -23.690 1.00 93.50 379 ASN A CA 1
ATOM 3076 C C . ASN A 1 379 ? 8.227 -16.123 -23.201 1.00 93.50 379 ASN A C 1
ATOM 3078 O O . ASN A 1 379 ? 7.438 -16.961 -23.635 1.00 93.50 379 ASN A O 1
ATOM 3082 N N . GLY A 1 380 ? 7.853 -15.180 -22.329 1.00 91.88 380 GLY A N 1
ATOM 3083 C CA . GLY A 1 380 ? 6.507 -15.058 -21.769 1.00 91.88 380 GLY A CA 1
ATOM 3084 C C . GLY A 1 380 ? 6.170 -16.149 -20.753 1.00 91.88 380 GLY A C 1
ATOM 3085 O O . GLY A 1 380 ? 5.004 -16.489 -20.590 1.00 91.88 380 GLY A O 1
ATOM 3086 N N . GLU A 1 381 ? 7.173 -16.736 -20.095 1.00 94.56 381 GLU A N 1
ATOM 3087 C CA . GLU A 1 381 ? 6.963 -17.850 -19.162 1.00 94.56 381 GLU A CA 1
ATOM 3088 C C . GLU A 1 381 ? 6.379 -17.428 -17.811 1.00 94.56 381 GLU A C 1
ATOM 3090 O O . GLU A 1 381 ? 5.933 -18.287 -17.053 1.00 94.56 381 GLU A O 1
ATOM 3095 N N . PHE A 1 382 ? 6.386 -16.132 -17.503 1.00 93.19 382 PHE A N 1
ATOM 3096 C CA . PHE A 1 382 ? 5.838 -15.583 -16.269 1.00 93.19 382 PHE A CA 1
ATOM 3097 C C . PHE A 1 382 ? 4.795 -14.521 -16.591 1.00 93.19 382 PHE A C 1
ATOM 3099 O O . PHE A 1 382 ? 5.009 -13.681 -17.464 1.00 93.19 382 PHE A O 1
ATOM 3106 N N . ASP A 1 383 ? 3.691 -14.543 -15.854 1.00 90.56 383 ASP A N 1
ATOM 3107 C CA . ASP A 1 383 ? 2.583 -13.589 -15.988 1.00 90.56 383 ASP A CA 1
ATOM 3108 C C . ASP A 1 383 ? 2.437 -12.672 -14.771 1.00 90.56 383 ASP A C 1
ATOM 3110 O O . ASP A 1 383 ? 1.667 -11.709 -14.791 1.00 90.56 383 ASP A O 1
ATOM 3114 N N . SER A 1 384 ? 3.173 -12.971 -13.703 1.00 92.81 384 SER A N 1
ATOM 3115 C CA . SER A 1 384 ? 3.132 -12.224 -12.461 1.00 92.81 384 SER A CA 1
ATOM 3116 C C . SER A 1 384 ? 4.447 -12.341 -11.699 1.00 92.81 384 SER A C 1
ATOM 3118 O O . SER A 1 384 ? 5.234 -13.278 -11.867 1.00 92.81 384 SER A O 1
ATOM 3120 N N . VAL A 1 385 ? 4.694 -11.350 -10.849 1.00 93.31 385 VAL A N 1
ATOM 3121 C CA . VAL A 1 385 ? 5.822 -11.318 -9.928 1.00 93.31 385 VAL A CA 1
ATOM 3122 C C . VAL A 1 385 ? 5.341 -10.940 -8.540 1.00 93.31 385 VAL A C 1
ATOM 3124 O O . VAL A 1 385 ? 4.487 -10.070 -8.354 1.00 93.31 385 VAL A O 1
ATOM 3127 N N . ARG A 1 386 ? 5.922 -11.591 -7.541 1.00 90.81 386 ARG A N 1
ATOM 3128 C CA . ARG A 1 386 ? 5.703 -11.283 -6.139 1.00 90.81 386 ARG A CA 1
ATOM 3129 C C . ARG A 1 386 ? 7.031 -10.998 -5.468 1.00 90.81 386 ARG A C 1
ATOM 3131 O O . ARG A 1 386 ? 7.932 -11.832 -5.472 1.00 90.81 386 ARG A O 1
ATOM 3138 N N . VAL A 1 387 ? 7.138 -9.831 -4.852 1.00 89.69 387 VAL A N 1
ATOM 3139 C CA . VAL A 1 387 ? 8.314 -9.427 -4.091 1.00 89.69 387 VAL A CA 1
ATOM 3140 C C . VAL A 1 387 ? 7.920 -9.238 -2.630 1.00 89.69 387 VAL A C 1
ATOM 3142 O O . VAL A 1 387 ? 7.060 -8.418 -2.314 1.00 89.69 387 VAL A O 1
ATOM 3145 N N . ASP A 1 388 ? 8.560 -9.980 -1.727 1.00 86.06 388 ASP A N 1
ATOM 3146 C CA . ASP A 1 388 ? 8.322 -9.892 -0.285 1.00 86.06 388 ASP A CA 1
ATOM 3147 C C . ASP A 1 388 ? 9.634 -9.619 0.460 1.00 86.06 388 ASP A C 1
ATOM 3149 O O . ASP A 1 388 ? 10.624 -10.326 0.277 1.00 86.06 388 ASP A O 1
ATOM 3153 N N . TYR A 1 389 ? 9.630 -8.637 1.363 1.00 75.50 389 TYR A N 1
ATOM 3154 C CA . TYR A 1 389 ? 10.749 -8.393 2.283 1.00 75.50 389 TYR A CA 1
ATOM 3155 C C . TYR A 1 389 ? 10.620 -9.162 3.608 1.00 75.50 389 TYR A C 1
ATOM 3157 O O . TYR A 1 389 ? 11.584 -9.226 4.355 1.00 75.50 389 TYR A O 1
ATOM 3165 N N . ASP A 1 390 ? 9.473 -9.770 3.913 1.00 63.47 390 ASP A N 1
ATOM 3166 C CA . ASP A 1 390 ? 9.198 -10.387 5.223 1.00 63.47 390 ASP A CA 1
ATOM 3167 C C . ASP A 1 390 ? 9.346 -11.925 5.232 1.00 63.47 390 ASP A C 1
ATOM 3169 O O . ASP A 1 390 ? 8.675 -12.612 6.004 1.00 63.47 390 ASP A O 1
ATOM 3173 N N . ALA A 1 391 ? 10.229 -12.504 4.405 1.00 54.09 391 ALA A N 1
ATOM 3174 C CA . ALA A 1 391 ? 10.498 -13.945 4.454 1.00 54.09 391 ALA A CA 1
ATOM 3175 C C . ALA A 1 391 ? 11.200 -14.308 5.782 1.00 54.09 391 ALA A C 1
ATOM 3177 O O . ALA A 1 391 ? 12.415 -14.167 5.928 1.00 54.09 391 ALA A O 1
ATOM 3178 N N . ARG A 1 392 ? 10.414 -14.726 6.785 1.00 51.97 392 ARG A N 1
ATOM 3179 C CA . ARG A 1 392 ? 10.880 -15.099 8.127 1.00 51.97 392 ARG A CA 1
ATOM 3180 C C . ARG A 1 392 ? 10.947 -16.619 8.318 1.00 51.97 392 ARG A C 1
ATOM 3182 O O . ARG A 1 392 ? 9.933 -17.300 8.236 1.00 51.97 392 ARG A O 1
ATOM 3189 N N . ILE A 1 393 ? 12.140 -17.045 8.749 1.00 45.38 393 ILE A N 1
ATOM 3190 C CA . ILE A 1 393 ? 12.500 -18.269 9.488 1.00 45.38 393 ILE A CA 1
ATOM 3191 C C . ILE A 1 393 ? 12.389 -19.570 8.684 1.00 45.38 393 ILE A C 1
ATOM 3193 O O . ILE A 1 393 ? 11.355 -20.233 8.687 1.00 45.38 393 ILE A O 1
ATOM 3197 N N . ASP A 1 394 ? 13.525 -20.003 8.132 1.00 45.28 394 ASP A N 1
ATOM 3198 C CA . ASP A 1 394 ? 13.766 -21.432 7.944 1.00 45.28 394 ASP A CA 1
ATOM 3199 C C . ASP A 1 394 ? 14.209 -22.040 9.280 1.00 45.28 394 ASP A C 1
ATOM 3201 O O . ASP A 1 394 ? 15.127 -21.554 9.953 1.00 45.28 394 ASP A O 1
ATOM 3205 N N . TRP A 1 395 ? 13.524 -23.104 9.691 1.00 46.75 395 TRP A N 1
ATOM 3206 C CA . TRP A 1 395 ? 13.950 -23.920 10.820 1.00 46.75 395 TRP A CA 1
ATOM 3207 C C . TRP A 1 395 ? 15.002 -24.899 10.327 1.00 46.75 395 TRP A C 1
ATOM 3209 O O . TRP A 1 395 ? 14.658 -25.933 9.758 1.00 46.75 395 TRP A O 1
ATOM 3219 N N . ASP A 1 396 ? 16.275 -24.599 10.575 1.00 43.09 396 ASP A N 1
ATOM 3220 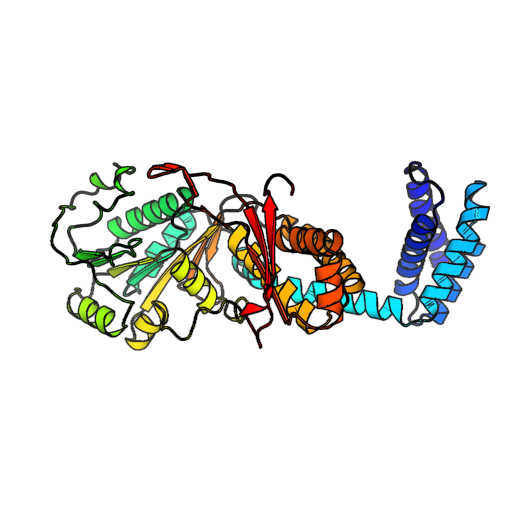C CA . ASP A 1 396 ? 17.328 -25.564 10.293 1.00 43.09 396 ASP A CA 1
ATOM 3221 C C . ASP A 1 396 ? 17.534 -26.483 11.505 1.00 43.09 396 ASP A C 1
ATOM 3223 O O . ASP A 1 396 ? 17.713 -26.036 12.649 1.00 43.09 396 ASP A O 1
ATOM 3227 N N . TYR A 1 397 ? 17.473 -27.791 11.260 1.00 44.78 397 TYR A N 1
ATOM 3228 C CA . TYR A 1 397 ? 17.666 -28.819 12.280 1.00 44.78 397 TYR A CA 1
ATOM 3229 C C . TYR A 1 397 ? 19.102 -29.337 12.211 1.00 44.78 397 TYR A C 1
ATOM 3231 O O . TYR A 1 397 ? 19.412 -30.273 11.472 1.00 44.78 397 TYR A O 1
ATOM 3239 N N . VAL A 1 398 ? 19.988 -28.795 13.050 1.00 45.56 398 VAL A N 1
ATOM 3240 C CA . VAL A 1 398 ? 21.293 -29.423 13.300 1.00 45.56 398 VAL A CA 1
ATOM 3241 C C . VAL A 1 398 ? 21.103 -30.514 14.361 1.00 45.56 398 VAL A C 1
ATOM 3243 O O . VAL A 1 398 ? 21.226 -30.297 15.569 1.00 45.56 398 VAL A O 1
ATOM 3246 N N . GLY A 1 399 ? 20.741 -31.716 13.903 1.00 71.00 399 GLY A N 1
ATOM 3247 C CA . GLY A 1 399 ? 20.383 -32.847 14.765 1.00 71.00 399 GLY A CA 1
ATOM 3248 C C . GLY A 1 399 ? 18.944 -32.745 15.288 1.00 71.00 399 GLY A C 1
ATOM 3249 O O . GLY A 1 399 ? 18.018 -32.548 14.513 1.00 71.00 399 GLY A O 1
ATOM 3250 N N . SER A 1 400 ? 18.738 -32.898 16.600 1.00 57.12 400 SER A N 1
ATOM 3251 C CA . SER A 1 400 ? 17.423 -32.747 17.255 1.00 57.12 400 SER A CA 1
ATOM 3252 C C . SER A 1 400 ? 17.189 -31.355 17.850 1.00 57.12 400 SER A C 1
ATOM 3254 O O . SER A 1 400 ? 16.223 -31.160 18.586 1.00 57.12 400 SER A O 1
ATOM 3256 N N . THR A 1 401 ? 18.096 -30.409 17.604 1.00 43.31 401 THR A N 1
ATOM 3257 C CA . THR A 1 401 ? 18.018 -29.063 18.177 1.00 43.31 401 THR A CA 1
ATOM 3258 C C . THR A 1 401 ? 17.583 -28.107 17.075 1.00 43.31 401 THR A C 1
ATOM 3260 O O . THR A 1 401 ? 18.324 -27.972 16.101 1.00 43.31 401 THR A O 1
ATOM 3263 N N . PRO A 1 402 ? 16.415 -27.456 17.190 1.00 49.78 402 PRO A N 1
ATOM 3264 C CA . PRO A 1 402 ? 16.070 -26.381 16.278 1.00 49.78 402 PRO A CA 1
ATOM 3265 C C . PRO A 1 402 ? 17.062 -25.237 16.497 1.00 49.78 402 PRO A C 1
ATOM 3267 O O . PRO A 1 402 ? 17.111 -24.629 17.568 1.00 49.78 402 PRO A O 1
ATOM 3270 N N . THR A 1 403 ? 17.890 -24.973 15.495 1.00 49.84 403 THR A N 1
ATOM 3271 C CA . THR A 1 403 ? 18.748 -23.791 15.458 1.00 49.84 403 THR A CA 1
ATOM 3272 C C . THR A 1 403 ? 18.007 -22.720 14.681 1.00 49.84 403 THR A C 1
ATOM 3274 O O . THR A 1 403 ? 17.841 -22.821 13.471 1.00 49.84 403 THR A O 1
ATOM 3277 N N . THR A 1 404 ? 17.521 -21.695 15.380 1.00 47.75 404 THR A N 1
ATOM 3278 C CA . THR A 1 404 ? 16.875 -20.552 14.733 1.00 47.75 404 THR A CA 1
ATOM 3279 C C . THR A 1 404 ? 17.944 -19.719 14.036 1.00 47.75 404 THR A C 1
ATOM 3281 O O . THR A 1 404 ? 18.703 -19.005 14.693 1.00 47.75 404 THR A O 1
ATOM 3284 N N . PHE A 1 405 ? 18.011 -19.803 12.710 1.00 49.78 405 PHE A N 1
ATOM 3285 C CA . PHE A 1 405 ? 18.754 -18.841 11.909 1.00 49.78 405 PHE A CA 1
ATOM 3286 C C . PHE A 1 405 ? 17.754 -17.807 11.390 1.00 49.78 405 PHE A C 1
ATOM 3288 O O . PHE A 1 405 ? 16.971 -18.073 10.483 1.00 49.78 405 PHE A O 1
ATOM 3295 N N . ILE A 1 406 ? 17.724 -16.627 12.013 1.00 50.22 406 ILE A N 1
ATOM 3296 C CA . ILE A 1 406 ? 16.956 -15.498 11.483 1.00 50.22 406 ILE A CA 1
ATOM 3297 C C . ILE A 1 406 ? 17.847 -14.831 10.444 1.00 50.22 406 ILE A C 1
ATOM 3299 O O . ILE A 1 406 ? 18.610 -13.923 10.763 1.00 50.22 406 ILE A O 1
ATOM 3303 N N . ALA A 1 407 ? 17.789 -15.311 9.210 1.00 54.72 407 ALA A N 1
ATOM 3304 C CA . ALA A 1 407 ? 18.268 -14.529 8.088 1.00 54.72 407 ALA A CA 1
ATOM 3305 C C . ALA A 1 407 ? 17.058 -13.833 7.465 1.00 54.72 407 ALA A C 1
ATOM 3307 O O . ALA A 1 407 ? 16.079 -14.474 7.084 1.00 54.72 407 ALA A O 1
ATOM 3308 N N . ALA A 1 408 ? 17.096 -12.503 7.460 1.00 63.59 408 ALA A N 1
ATOM 3309 C CA . ALA A 1 408 ? 16.091 -11.702 6.794 1.00 63.59 408 ALA A CA 1
ATOM 3310 C C . ALA A 1 408 ? 16.412 -11.720 5.297 1.00 63.59 408 ALA A C 1
ATOM 3312 O O . ALA A 1 408 ? 17.379 -11.101 4.847 1.00 63.59 408 ALA A O 1
ATOM 3313 N N . TYR A 1 409 ? 15.633 -12.481 4.535 1.00 72.19 409 TYR A N 1
ATOM 3314 C CA . TYR A 1 409 ? 15.749 -12.516 3.084 1.00 72.19 409 TYR A CA 1
ATOM 3315 C C . TYR A 1 409 ? 14.654 -11.666 2.461 1.00 72.19 409 TYR A C 1
ATOM 3317 O O . TYR A 1 409 ? 13.533 -11.595 2.965 1.00 72.19 409 TYR A O 1
ATOM 3325 N N . ALA A 1 410 ? 14.982 -11.046 1.337 1.00 82.38 410 ALA A N 1
ATOM 3326 C CA . ALA A 1 410 ? 13.973 -10.591 0.408 1.00 82.38 410 ALA A CA 1
ATOM 3327 C C . ALA A 1 410 ? 13.791 -11.668 -0.670 1.00 82.38 410 ALA A C 1
ATOM 3329 O O . ALA A 1 410 ? 14.766 -12.256 -1.147 1.00 82.38 410 ALA A O 1
ATOM 3330 N N . ARG A 1 411 ? 12.539 -11.958 -1.012 1.00 87.50 411 ARG A N 1
ATOM 3331 C CA . ARG A 1 411 ? 12.147 -12.976 -1.985 1.00 87.50 411 ARG A CA 1
ATOM 3332 C C . ARG A 1 411 ? 11.562 -12.292 -3.209 1.00 87.50 411 ARG A C 1
ATOM 3334 O O . ARG A 1 411 ? 10.644 -11.493 -3.060 1.00 87.50 411 ARG A O 1
ATOM 3341 N N . VAL A 1 412 ? 12.053 -12.648 -4.391 1.00 90.06 412 VAL A N 1
ATOM 3342 C CA . VAL A 1 412 ? 11.411 -12.344 -5.677 1.00 90.06 412 VAL A CA 1
ATOM 3343 C C . VAL A 1 412 ? 10.935 -13.655 -6.275 1.00 90.06 412 VAL A C 1
ATOM 3345 O O . VAL A 1 412 ? 11.744 -14.536 -6.556 1.00 90.06 412 VAL A O 1
ATOM 3348 N N . GLU A 1 413 ? 9.630 -13.801 -6.427 1.00 91.62 413 GLU A N 1
ATOM 3349 C CA . GLU A 1 413 ? 8.984 -14.973 -6.996 1.00 91.62 413 GLU A CA 1
ATOM 3350 C C . GLU A 1 413 ? 8.371 -14.611 -8.349 1.00 91.62 413 GLU A C 1
ATOM 3352 O O . GLU A 1 413 ? 7.458 -13.793 -8.420 1.00 91.62 413 GLU A O 1
ATOM 3357 N N . PHE A 1 414 ? 8.882 -15.215 -9.418 1.00 92.62 414 PHE A N 1
ATOM 3358 C CA . PHE A 1 414 ? 8.308 -15.134 -10.758 1.00 92.62 414 PHE A CA 1
ATOM 3359 C C . PHE A 1 414 ? 7.328 -16.286 -10.932 1.00 92.62 414 PHE A C 1
ATOM 3361 O O . PHE A 1 414 ? 7.700 -17.442 -10.728 1.00 92.62 414 PHE A O 1
ATOM 3368 N N . ILE A 1 415 ? 6.081 -15.976 -11.270 1.00 92.12 415 ILE A N 1
ATOM 3369 C CA . ILE A 1 415 ? 4.965 -16.918 -11.217 1.00 92.12 415 ILE A CA 1
ATOM 3370 C C . ILE A 1 415 ? 4.439 -17.158 -12.631 1.00 92.12 415 ILE A C 1
ATOM 3372 O O . ILE A 1 415 ? 4.248 -16.228 -13.415 1.00 92.12 415 ILE A O 1
ATOM 3376 N N . ASN A 1 416 ? 4.201 -18.432 -12.936 1.00 91.31 416 ASN A N 1
ATOM 3377 C CA . ASN A 1 416 ? 3.412 -18.871 -14.077 1.00 91.31 416 ASN A CA 1
ATOM 3378 C C . ASN A 1 416 ? 2.053 -19.342 -13.544 1.00 91.31 416 ASN A C 1
ATOM 3380 O O . ASN A 1 416 ? 1.984 -20.348 -12.834 1.00 91.31 416 ASN A O 1
ATOM 3384 N N . SER A 1 417 ? 0.977 -18.611 -13.831 1.00 86.38 417 SER A N 1
ATOM 3385 C CA . SER A 1 417 ? -0.351 -18.943 -13.307 1.00 86.38 417 SER A CA 1
ATOM 3386 C C . SER A 1 417 ? -0.942 -20.214 -13.926 1.00 86.38 417 SER A C 1
ATOM 3388 O O . SER A 1 417 ? -1.741 -20.889 -13.273 1.00 86.38 417 SER A O 1
ATOM 3390 N N . GLU A 1 418 ? -0.522 -20.591 -15.140 1.00 87.38 418 GLU A N 1
ATOM 3391 C CA . GLU A 1 418 ? -0.932 -21.844 -15.783 1.00 87.38 418 GLU A CA 1
ATOM 3392 C C . GLU A 1 418 ? -0.241 -23.061 -15.157 1.00 87.38 418 GLU A C 1
ATOM 3394 O O . GLU A 1 418 ? -0.853 -24.127 -15.038 1.00 87.38 418 GLU A O 1
ATOM 3399 N N . ASN A 1 419 ? 1.011 -22.902 -14.721 1.00 85.25 419 ASN A N 1
ATOM 3400 C CA . ASN A 1 419 ? 1.769 -23.942 -14.041 1.00 85.25 419 ASN A CA 1
ATOM 3401 C C . ASN A 1 419 ? 2.554 -23.404 -12.829 1.00 85.25 419 ASN A C 1
ATOM 3403 O O . ASN A 1 419 ? 3.764 -23.184 -12.917 1.00 85.25 419 ASN A O 1
ATOM 3407 N N . PRO A 1 420 ? 1.907 -23.252 -11.656 1.00 82.62 420 PRO A N 1
ATOM 3408 C CA . PRO A 1 420 ? 2.547 -22.678 -10.471 1.00 82.62 420 PRO A CA 1
ATOM 3409 C C . PRO A 1 420 ? 3.776 -23.444 -9.966 1.00 82.62 420 PRO A C 1
ATOM 3411 O O . PRO A 1 420 ? 4.564 -22.881 -9.213 1.00 82.62 420 PRO A O 1
ATOM 3414 N N . SER A 1 421 ? 3.965 -24.714 -10.356 1.00 80.12 421 SER A N 1
ATOM 3415 C CA . SER A 1 421 ? 5.183 -25.465 -10.020 1.00 80.12 421 SER A CA 1
ATOM 3416 C C . SER A 1 421 ? 6.428 -24.981 -10.761 1.00 80.12 421 SER A C 1
ATOM 3418 O O . SER A 1 421 ? 7.533 -25.342 -10.364 1.00 80.12 421 SER A O 1
ATOM 3420 N N . ASP A 1 422 ? 6.253 -24.193 -11.823 1.00 81.88 422 ASP A N 1
ATOM 3421 C CA . ASP A 1 422 ? 7.341 -23.650 -12.638 1.00 81.88 422 ASP A CA 1
ATOM 3422 C C . ASP A 1 422 ? 7.795 -22.265 -12.148 1.00 81.88 422 ASP A C 1
ATOM 3424 O O . ASP A 1 422 ? 8.628 -21.623 -12.803 1.00 81.88 422 ASP A O 1
ATOM 3428 N N . SER A 1 423 ? 7.265 -21.807 -11.002 1.00 85.31 423 SER A N 1
ATOM 3429 C CA . SER A 1 423 ? 7.682 -20.554 -10.384 1.00 85.31 423 SER A CA 1
ATOM 3430 C C . SER A 1 423 ? 9.159 -20.600 -9.987 1.00 85.31 423 SER A C 1
ATOM 3432 O O . SER A 1 423 ? 9.678 -21.612 -9.507 1.00 85.31 423 SER A O 1
ATOM 3434 N N . ILE A 1 424 ? 9.861 -19.487 -10.200 1.00 88.44 424 ILE A N 1
ATOM 3435 C CA . ILE A 1 424 ? 11.239 -19.318 -9.727 1.00 88.44 424 ILE A CA 1
ATOM 3436 C C . ILE A 1 424 ? 11.219 -18.396 -8.524 1.00 88.44 424 ILE A C 1
ATOM 3438 O O . ILE A 1 424 ? 10.698 -17.286 -8.602 1.00 88.44 424 ILE A O 1
ATOM 3442 N N . GLN A 1 425 ? 11.875 -18.815 -7.445 1.00 87.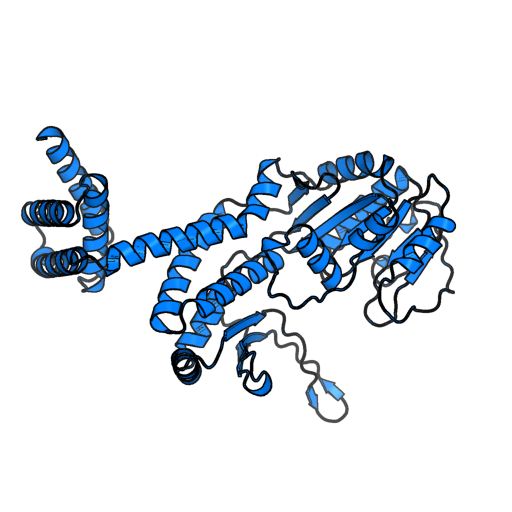81 425 GLN A N 1
ATOM 3443 C CA . GLN A 1 425 ? 12.140 -17.966 -6.290 1.00 87.81 425 GLN A CA 1
ATOM 3444 C C . GLN A 1 425 ? 13.622 -17.601 -6.228 1.00 87.81 425 GLN A C 1
ATOM 3446 O O . GLN A 1 425 ? 14.490 -18.472 -6.184 1.00 87.81 425 GLN A O 1
ATOM 3451 N N . VAL A 1 426 ? 13.906 -16.302 -6.175 1.00 84.44 426 VAL A N 1
ATOM 3452 C CA . VAL A 1 426 ? 15.237 -15.757 -5.907 1.00 84.44 426 VAL A CA 1
ATOM 3453 C C . VAL A 1 426 ? 15.244 -15.172 -4.503 1.00 84.44 426 VAL A C 1
ATOM 3455 O O . VAL A 1 426 ? 14.478 -14.257 -4.195 1.00 84.44 426 VAL A O 1
ATOM 3458 N N . LEU A 1 427 ? 16.117 -15.706 -3.650 1.00 83.38 427 LEU A N 1
ATOM 3459 C CA . LEU A 1 427 ? 16.356 -15.194 -2.305 1.00 83.38 427 LEU A CA 1
ATOM 3460 C C . LEU A 1 427 ? 17.594 -14.302 -2.318 1.00 83.38 427 LEU A C 1
ATOM 3462 O O . LEU A 1 427 ? 18.667 -14.721 -2.751 1.00 83.38 427 LEU A O 1
ATOM 3466 N N . THR A 1 428 ? 17.458 -13.081 -1.813 1.00 76.44 428 THR A N 1
ATOM 3467 C CA . THR A 1 428 ? 18.576 -12.152 -1.646 1.00 76.44 428 THR A CA 1
ATOM 3468 C C . THR A 1 428 ? 18.672 -11.673 -0.205 1.00 76.44 428 THR A C 1
ATOM 3470 O O . THR A 1 428 ? 17.674 -11.615 0.515 1.00 76.44 428 THR A O 1
ATOM 3473 N N . ASN A 1 429 ? 19.883 -11.352 0.244 1.00 72.19 429 ASN A N 1
ATOM 3474 C CA . ASN A 1 429 ? 20.093 -10.853 1.598 1.00 72.19 429 ASN A CA 1
ATOM 3475 C C . ASN A 1 429 ? 19.583 -9.407 1.703 1.00 72.19 429 ASN A C 1
ATOM 3477 O O . ASN A 1 429 ? 19.959 -8.574 0.870 1.00 72.19 429 ASN A O 1
ATOM 3481 N N . GLN A 1 430 ? 18.773 -9.105 2.725 1.00 64.50 430 GLN A N 1
ATOM 3482 C CA . GLN A 1 430 ? 18.237 -7.757 2.944 1.00 64.50 430 GLN A CA 1
ATOM 3483 C C . GLN A 1 430 ? 19.336 -6.692 3.056 1.00 64.50 430 GLN A C 1
ATOM 3485 O O . GLN A 1 430 ? 19.152 -5.604 2.528 1.00 64.50 430 GLN A O 1
ATOM 3490 N N . ASP A 1 431 ? 20.486 -7.018 3.658 1.00 60.91 431 ASP A N 1
ATOM 3491 C CA . ASP A 1 431 ? 21.602 -6.074 3.868 1.00 60.91 431 ASP A CA 1
ATOM 3492 C C . ASP A 1 431 ? 22.305 -5.630 2.568 1.00 60.91 431 ASP A C 1
ATOM 3494 O O . ASP A 1 431 ? 23.210 -4.795 2.593 1.00 60.91 431 ASP A O 1
ATOM 3498 N N . SER A 1 432 ? 21.949 -6.227 1.427 1.00 51.72 432 SER A N 1
ATOM 3499 C CA . SER A 1 432 ? 22.544 -5.937 0.116 1.00 51.72 432 SER A CA 1
ATOM 3500 C C . SER A 1 432 ? 21.735 -4.944 -0.736 1.00 51.72 432 SER A C 1
ATOM 3502 O O . SER A 1 432 ? 21.998 -4.827 -1.940 1.00 51.72 432 SER A O 1
ATOM 3504 N N . LEU A 1 433 ? 20.743 -4.284 -0.126 1.00 48.22 433 LEU A N 1
ATOM 3505 C CA . LEU A 1 433 ? 19.776 -3.336 -0.700 1.00 48.22 433 LEU A CA 1
ATOM 3506 C C . LEU A 1 433 ? 19.628 -2.131 0.235 1.00 48.22 433 LEU A C 1
ATOM 3508 O O . LEU A 1 433 ? 19.341 -1.033 -0.290 1.00 48.22 433 LEU A O 1
#

Foldseek 3Di:
DVVVVVVVLVVLCVVVVVVVVVVPDDLDLVVLLVNLVVLLVVLVVVDPALVSSLVVSLVSLVPDDDPDPSSVVSSVSSNVSSVVVSVPDPPVCVVVLLVVLLVLVCVLCVQLVQFPVVPWDDLVRVLVLLLVCCQQAQAEEEEDAPVDPVSVVSVVVSVVSNVVRAAAQKEWEDDPPQAIDIDGGLADDPDPPCVVPCVVVPPPRHDHDPDDHGDPDDDDLVVVVVVSVVDDPRHYYYYYDHDVLLVVVCCVVVVVQCPPVPPDPGQHPVNSCVVVVGGYAYEHEYEPVVSLLSNLQVVQLVVLQVDLQLVVLLVSLVSSQVSQVVVVVPGDPAFTKGARPPDRRYIYTYGYDDSGSVQSVVVNVCSVVDVVSNVCSVVVQFNHKDKDQAPFWDQDDPDPDGDTDGFRWIWIWGARPVDRVPIDIDTDGPVVD

Sequence (433 aa):
MKKLFLFLTLLLSFNIANAQEDSCLAPTPESAQILAGRIWSIFSRLYDSDEEVLAASLDSLRRWQPENQIWDILKPEIERSLRERSSGTEIIEERLFESKIKEDLDNQLRFFDDITSEGVLSLEGVTDRIVTSVSDADGIVFGEDHDVKKEKDAIAFILSKIGKAYTIGAFLEESGGEGRRLFSSGYILEGYELREYPQLDKLGGIRIQDGFQPYEQFFPCIKINEIFDLLNSNELLGIYVGSAHTTRLFLDYMPEFFKSSGFGEYPTVDDCFQSTGKSLIAVVMSKEIRILDAIQNEWLNEILKEDTNPEVLLEKTEIFKNRWNQKMVGYPQGDYFAHHPTYKKVYFGIFPSNRSPRIVTLFEKVLRENEDIAERLRNGEFDSVRVDYDARIDWDYVGSTPTTFIAAYARVEFINSENPSDSIQVLTNQDSL

Secondary structure (DSSP, 8-state):
-HHHHHHHHHHHHHHHHHHHH-TT--S-HHHHHHHHHHHHHHHHTT-SSHHHHHHHHHHHHHH---S-THHHHHHHHHHHHHHHHHTSSHHHHHHHHHHHHHHHHHHHHHHHHHHHHT-PBPHHHHHHHHHHHGGG-SEEEEE--TT-HHHHHHHHHHHHHHHHHSEEEEEEE--TTT-BEEEETT----STTGGG-TTSTTSS-------PPPB-S---HHHHHHHHHHS-TTEEEEEEE-HHHHHHHHHHH-GGG-TTS---SPPPHHHHHHHTT--EEEEEEEEHHHHHHHHHHHHHHHHHHH---HHHHHHHHHHHHHHHHHHHTTS-SS-EEEE-SS-TTEEEEEE----S-HHHHHHHHHHHH-HHHHHHHHTT--SEEEEEEEE--EEEEETTEEEEE---EEEEEEE-SS-GGG-EEEEEEGGG-

pLDDT: mean 74.25, std 18.41, range [29.31, 95.94]